Protein AF-A0A1H2QNK8-F1 (afdb_monomer)

Mean predicted aligned error: 10.1 Å

Foldseek 3Di:
DVQCQVCCQVVVDLVSLPVAADPPQVVVSVVSVVNSLVCVQFVPKHKAWDDWDDPPFKIKTKIKIWGARQDFGPDPPTDDRQRFIAIWIKIKMFGDDPNHTNDMDIDIPVVRVVVSSVDLLSHAAAADPQQFAFQCQQVRQPAFKKKKWFKAFQDQLLVLVLLQVVLVAAHTNVNSLVLVVVQVVVCVVVVHGDPDKDKHKFKWFQLVLLCSLPVQSVLQQFVDSPVKPCVVDLDHQCQFPADHVVRHGGMIMMMGINDDVVSVVVVVVVVVSSRSRIDTPDMFMFGQDPLCAFLLLARPPLAAAAETAAHPDPPRDTSADQQQPVDSQARAALRGYFYCLFFFAPTFHADQVDRSHGHDGDDRGDPQSGSKWKKWWFFWWFPNVVLLVLLQVQLCVCLVVPVLSVVRHSQLVVCLLQQHGSLLAGLLQVQRDDDNLQRPDSRRSNNAAAAAWGDDGDPPRPDPPDGDTRHHHLLCQRRQCQHNVCLLQVQCLAAPPGGNSLSSSQGKGWNKGKGWDQDPVGIIIGIGTMIGGRHCVSYVVCSLPVGQQDCQGHHHRQGHRLARNFGVPGTQWHWHDRNVSPDTDIDRSVGHRIDGSYIIMTMGGTSVSSNVSSVD

Organism: NCBI:txid418495

Nearest PDB structures (foldseek):
  3vxj-assembly1_A  TM=8.214E-01  e=3.389E-31  Bjerkandera adusta
  3mm3-assembly1_A  TM=8.227E-01  e=2.526E-30  Bjerkandera adusta
  2hag-assembly1_A  TM=7.581E-01  e=6.358E-14  Shewanella oneidensis
  7qzf-assembly1_C  TM=6.341E-01  e=1.774E-12  Streptomyces lividans
  3f8h-assembly1_B  TM=6.283E-01  e=1.182E-03  Ruegeria sp. TM1040

Solvent-accessible surface area (backbone atoms only — not comparable to full-atom values): 31710 Å² total; per-residue (Å²): 108,71,62,53,49,52,42,27,60,65,57,67,31,74,69,51,43,71,74,41,35,38,92,84,24,59,66,45,52,51,53,56,47,53,52,48,48,57,45,51,16,15,79,74,40,44,77,46,77,75,46,78,48,74,73,91,42,43,37,40,36,39,29,34,41,34,29,35,28,70,31,53,36,84,63,96,85,40,62,71,54,71,69,38,52,30,34,26,52,30,41,37,38,35,33,46,54,96,85,17,35,59,42,61,51,74,48,66,42,59,65,39,42,53,43,7,68,72,37,59,89,47,39,66,59,53,66,40,67,34,72,34,21,43,12,60,61,80,66,36,73,89,51,41,22,38,35,40,37,30,26,37,78,70,30,67,71,48,35,21,59,44,40,42,57,42,41,80,61,44,33,22,22,43,59,45,41,52,50,50,52,52,49,53,52,46,21,69,75,69,76,44,84,60,98,76,80,62,74,44,33,42,61,29,30,18,52,72,39,39,43,75,51,34,76,64,53,78,52,47,72,44,70,60,47,69,64,29,45,48,76,72,50,89,56,88,33,78,81,28,84,39,23,15,86,96,51,56,49,28,31,41,38,42,38,33,5,66,42,66,70,59,37,52,51,52,53,53,50,51,65,69,62,41,78,66,5,44,46,79,79,47,70,52,59,27,40,62,40,87,82,51,27,42,78,86,51,34,36,54,87,80,86,54,72,22,44,50,27,20,40,67,54,87,76,65,49,51,72,39,61,66,63,22,93,88,42,80,71,18,15,36,32,60,23,50,43,40,40,43,21,40,43,26,33,69,31,39,14,57,19,42,92,44,62,79,42,79,25,67,57,64,82,48,49,55,78,60,51,40,44,9,27,35,35,43,38,39,33,30,40,43,44,45,64,64,46,51,55,44,31,48,52,52,20,52,55,44,20,72,76,32,76,84,38,52,82,46,39,35,67,54,48,50,13,38,40,40,31,28,25,50,57,26,21,30,16,63,72,41,64,88,53,85,46,54,73,44,21,70,30,76,58,55,33,47,38,51,46,36,52,47,54,42,76,74,79,61,89,84,54,97,59,81,86,87,72,78,56,18,53,52,36,75,86,13,68,48,36,19,67,17,4,35,52,43,36,73,50,43,66,61,55,54,36,91,96,50,52,56,25,51,58,61,61,40,51,55,45,74,67,50,40,25,30,73,45,86,47,99,92,42,80,46,37,22,37,43,39,30,35,30,20,58,44,57,58,61,15,62,50,33,39,46,54,61,31,20,41,27,34,49,52,80,46,84,71,36,18,20,17,66,55,75,14,44,49,88,96,54,67,48,36,28,36,42,50,38,84,87,72,82,52,61,49,79,42,74,57,89,58,59,42,48,42,83,41,26,34,38,32,27,39,28,52,8,36,68,27,29,30,45,46,35,74,94

pLDDT: mean 89.98, std 9.7, range [47.12, 98.88]

Radius of gyration: 26.63 Å; Cα contacts (8 Å, |Δi|>4): 1375; chains: 1; bounding box: 53×82×67 Å

InterPro domains:
  IPR006314 Dyp-type peroxidase [PS51404] (132-613)
  IPR006314 Dyp-type peroxidase [PTHR30521] (132-611)
  IPR006314 Dyp-type peroxidase [TIGR01413] (195-610)
  IPR009959 Polyketide cyclase SnoaL-like [PF07366] (37-113)
  IPR011008 Dimeric alpha-beta barrel [SSF54909] (128-615)
  IPR032710 NTF2-like domain superfamily [SSF54427] (5-111)
  IPR048328 Dyp-type peroxidase, C-terminal domain [PF20628] (503-547)

Sequence (616 aa):
MRSLIRRVYRGRDRAALELLVADDAAEVRAECLRILDLLARFPDARLALEDLIDDGGWIVARMTVHGTHLAAGPGPDAAEPTGRRIAAPLFGMFRVDDGRIVQSWQRLDEQMVAAGLADPANAVEPALELDEIQGNVLPGFRKDHFALAYLEIRDLARARSWVARQADVVATAAEVLDFMRLFGAATRRRGHRPGLTATWRNLAFSYDALRRFAPDADQIDAPAFRAGMHSQSATPAADWVVGSPGSVPDVIVLLAADDEPGLAAECAALQAELGGGFDVRGIQRGAALPGEREHFGFRDGVSQPGIRGHRAAPPFDPITPRRDPRDVQRGHPGQRLVWPGEFVLGYPAQDAADPALPGPVADIGPQWTRNGTFLVYARYRQDTEGFADFLDRAAASIAEREPELADLTPDRLGALLVGRWRSGAPVMRAPDA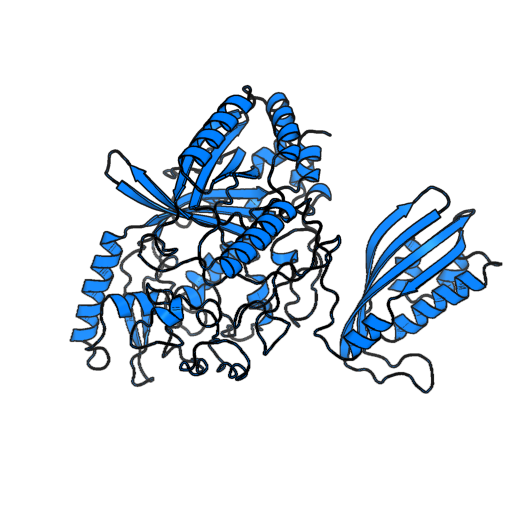DVPELGENGRLNNDFAYQQATAPLPASAACPVGHPPAPADPAGLRCPLGSHIRKAYLRDDTPSGVVVGDVQLHRMLRRGIPYTDETPAGVERGLLFLSYQVSIERQFEFVLQQWLRNPSLRVPGEGVDPLLGVVPGGPTTVRIPVRDGGRAVEVDLERSWAELTGGGYFFVPSVSALHYLAGR

Secondary structure (DSSP, 8-state):
-HHIIIIIIITT-STTHHHHB-TT-HHHHHHHHHHHHHHHT-TT-EEEEEEEEE-SSEEEEEEEEEEE--SPPSSTTPPP----EEEEEEEEEEEEETTEEEEEEEEE-HHHHHHHHH-GGG--PPEE-TTTSBTTTTT----SEEEEEEEEES-HHHHHHHHHHHTTTSPBHHHHHHHHHHHHHHHHHHSS--S---EEEEEEE-HHHHHHH-GGGGG---HHHHH-GGGG-SS--TT-SB--TT---SEEEEEEESSHHHHHHHHHHHHHHTTTSEEEEEEEEEEPBTTTB-TTS-B-S---PEEP-EESSSS--BSS----TT-TTBSSTT-BEE-GGGTSTTSEEE-SS-TTSEEEEP--S-GGGTT-EEEEEEEEEE-HHHHHHHHHHHHHHHHHH-GGGTT--HHHHHHHHHSB-TTS-BTTT-SSS--HHHHH-TTTTT---SSSPPPPPPTTS---TT-PPPPP-TT-SSS-TT-HHHHH--TT-PPTT--HHHHHTT--EE--EEEEEEETTEEEEEEEEEEEES-TIIIIIHIIIIIIS-TTSSSTT-B--TTTT--TTS--EEEEE-TTSS-EEEEE--S-SEEEEEEEEEEE--HHHHHHHTT-

Structure (mmCIF, N/CA/C/O backbone):
data_AF-A0A1H2QNK8-F1
#
_entry.id   AF-A0A1H2QNK8-F1
#
loop_
_atom_site.group_PDB
_atom_site.id
_atom_site.type_symbol
_atom_site.label_atom_id
_atom_site.label_alt_id
_atom_site.label_comp_id
_atom_site.label_asym_id
_atom_site.label_entity_id
_atom_site.label_seq_id
_atom_site.pdbx_PDB_ins_code
_atom_site.Cartn_x
_atom_site.Cartn_y
_atom_site.Cartn_z
_atom_site.occupancy
_atom_site.B_iso_or_equiv
_atom_site.auth_seq_id
_atom_site.auth_comp_id
_atom_site.auth_asym_id
_atom_site.auth_atom_id
_atom_site.pdbx_PDB_model_num
ATOM 1 N N . MET A 1 1 ? -14.437 -27.912 26.423 1.00 80.50 1 MET A N 1
ATOM 2 C CA . MET A 1 1 ? -13.882 -27.857 25.044 1.00 80.50 1 MET A CA 1
ATOM 3 C C . MET A 1 1 ? -12.357 -27.879 24.947 1.00 80.50 1 MET A C 1
ATOM 5 O O . MET A 1 1 ? -11.812 -28.792 24.343 1.00 80.50 1 MET A O 1
ATOM 9 N N . ARG A 1 2 ? -11.634 -26.909 25.532 1.00 79.19 2 ARG A N 1
ATOM 10 C CA . ARG A 1 2 ? -10.165 -26.795 25.373 1.00 79.19 2 ARG A CA 1
ATOM 11 C C . ARG A 1 2 ? -9.398 -28.077 25.735 1.00 79.19 2 ARG A C 1
ATOM 13 O O . ARG A 1 2 ? -8.445 -28.424 25.045 1.00 79.19 2 ARG A O 1
ATOM 20 N N . SER A 1 3 ? -9.838 -28.815 26.758 1.00 84.00 3 SER A N 1
ATOM 21 C CA . SER A 1 3 ? -9.258 -30.118 27.126 1.00 84.00 3 SER A CA 1
ATOM 22 C C . SER A 1 3 ? -9.493 -31.209 26.080 1.00 84.00 3 SER A C 1
ATOM 24 O O . SER A 1 3 ? -8.564 -31.959 25.801 1.00 84.00 3 SER A O 1
ATOM 26 N N . LEU A 1 4 ? -10.680 -31.263 25.462 1.00 84.00 4 LEU A N 1
ATOM 27 C CA . LEU A 1 4 ? -10.988 -32.192 24.368 1.00 84.00 4 LEU A CA 1
ATOM 28 C C . LEU A 1 4 ? -10.067 -31.918 23.172 1.00 84.00 4 LEU A C 1
ATOM 30 O O . LEU A 1 4 ? -9.395 -32.821 22.683 1.00 84.00 4 LEU A O 1
ATOM 34 N N . ILE A 1 5 ? -9.931 -30.648 22.782 1.00 81.19 5 ILE A N 1
ATOM 35 C CA . ILE A 1 5 ? -9.028 -30.250 21.695 1.00 81.19 5 ILE A CA 1
ATOM 36 C C . ILE A 1 5 ? -7.575 -30.578 22.044 1.00 81.19 5 ILE A C 1
ATOM 38 O O . ILE A 1 5 ? -6.865 -31.142 21.222 1.00 81.19 5 ILE A O 1
ATOM 42 N N . ARG A 1 6 ? -7.101 -30.225 23.245 1.00 81.75 6 ARG A N 1
ATOM 43 C CA . ARG A 1 6 ? -5.684 -30.366 23.610 1.00 81.75 6 ARG A CA 1
ATOM 44 C C . ARG A 1 6 ? -5.273 -31.817 23.849 1.00 81.75 6 ARG A C 1
ATOM 46 O O . ARG A 1 6 ? -4.223 -32.219 23.361 1.00 81.75 6 ARG A O 1
ATOM 53 N N . ARG A 1 7 ? -6.046 -32.561 24.642 1.00 83.62 7 ARG A N 1
ATOM 54 C CA . ARG A 1 7 ? -5.681 -33.911 25.097 1.00 83.62 7 ARG A CA 1
ATOM 55 C C . ARG A 1 7 ? -6.095 -34.961 24.080 1.00 83.62 7 ARG A C 1
ATOM 57 O O . ARG A 1 7 ? -5.249 -35.713 23.623 1.00 83.62 7 ARG A O 1
ATOM 64 N N . VAL A 1 8 ? -7.362 -34.948 23.672 1.00 86.25 8 VAL A N 1
ATOM 65 C CA . VAL A 1 8 ? -7.894 -35.967 22.764 1.00 86.25 8 VAL A CA 1
ATOM 66 C C . VAL A 1 8 ? -7.455 -35.668 21.343 1.00 86.25 8 VAL A C 1
ATOM 68 O O . VAL A 1 8 ? -6.641 -36.401 20.798 1.00 86.25 8 VAL A O 1
ATOM 71 N N . TYR A 1 9 ? -7.926 -34.570 20.746 1.00 85.25 9 TYR A N 1
ATOM 72 C CA . TYR A 1 9 ? -7.672 -34.334 19.327 1.00 85.25 9 TYR A CA 1
ATOM 73 C C . TYR A 1 9 ? -6.202 -34.040 19.061 1.00 85.25 9 TYR A C 1
ATOM 75 O O . TYR A 1 9 ? -5.559 -34.839 18.401 1.00 85.25 9 TYR A O 1
ATOM 83 N N . ARG A 1 10 ? -5.611 -32.977 19.610 1.00 78.75 10 ARG A N 1
ATOM 84 C CA . ARG A 1 10 ? -4.195 -32.629 19.388 1.00 78.75 10 ARG A CA 1
ATOM 85 C C . ARG A 1 10 ? -3.233 -33.681 19.948 1.00 78.75 10 ARG A C 1
ATOM 87 O O . ARG A 1 10 ? -2.265 -33.999 19.273 1.00 78.75 10 ARG A O 1
ATOM 94 N N . GLY A 1 11 ? -3.493 -34.211 21.143 1.00 80.12 11 GLY A N 1
ATOM 95 C CA . GLY A 1 11 ? -2.653 -35.245 21.756 1.00 80.12 11 GLY A CA 1
ATOM 96 C C . GLY A 1 11 ? -2.813 -36.638 21.142 1.00 80.12 11 GLY A C 1
ATOM 97 O O . GLY A 1 11 ? -2.010 -37.512 21.444 1.00 80.12 11 GLY A O 1
ATOM 98 N N . ARG A 1 12 ? -3.828 -36.841 20.286 1.00 86.19 12 ARG A N 1
ATOM 99 C CA . ARG A 1 12 ? -4.229 -38.143 19.720 1.00 86.19 12 ARG A CA 1
ATOM 100 C C . ARG A 1 12 ? -4.446 -39.217 20.801 1.00 86.19 12 ARG A C 1
ATOM 102 O O . ARG A 1 12 ? -4.319 -40.411 20.539 1.00 86.19 12 ARG A O 1
ATOM 109 N N . ASP A 1 13 ? -4.800 -38.789 22.013 1.00 88.44 13 ASP A N 1
ATOM 110 C CA . ASP A 1 13 ? -4.948 -39.650 23.181 1.00 88.44 13 ASP A CA 1
ATOM 111 C C . ASP A 1 13 ? -6.391 -40.156 23.288 1.00 88.44 13 ASP A C 1
ATOM 113 O O . ASP A 1 13 ? -7.296 -39.448 23.741 1.00 88.44 13 ASP A O 1
ATOM 117 N N . ARG A 1 14 ? -6.607 -41.405 22.860 1.00 91.25 14 ARG A N 1
ATOM 118 C CA . ARG A 1 14 ? -7.907 -42.080 22.985 1.00 91.25 14 ARG A CA 1
ATOM 119 C C . ARG A 1 14 ? -8.303 -42.305 24.444 1.00 91.25 14 ARG A C 1
ATOM 121 O O . ARG A 1 14 ? -9.493 -42.272 24.738 1.00 91.25 14 ARG A O 1
ATOM 128 N N . ALA A 1 15 ? -7.343 -42.507 25.349 1.00 89.69 15 ALA A N 1
ATOM 129 C CA . ALA A 1 15 ? -7.622 -42.761 26.762 1.00 89.69 15 ALA A CA 1
ATOM 130 C C . ALA A 1 15 ? -8.113 -41.493 27.475 1.00 89.69 15 ALA A C 1
ATOM 132 O O . ALA A 1 15 ? -8.945 -41.569 28.378 1.00 89.69 15 ALA A O 1
ATOM 133 N N . ALA A 1 16 ? -7.703 -40.308 27.011 1.00 89.44 16 ALA A N 1
ATOM 134 C CA . ALA A 1 16 ? -8.225 -39.043 27.524 1.00 89.44 16 ALA A CA 1
ATOM 135 C C . ALA A 1 16 ? -9.746 -38.871 27.321 1.00 89.44 16 ALA A C 1
ATOM 137 O O . ALA A 1 16 ? -10.344 -38.036 28.003 1.00 89.44 16 ALA A O 1
ATOM 138 N N . LEU A 1 17 ? -10.389 -39.653 26.440 1.00 90.19 17 LEU A N 1
ATOM 139 C CA . LEU A 1 17 ? -11.851 -39.670 26.325 1.00 90.19 17 LEU A CA 1
ATOM 140 C C . LEU A 1 17 ? -12.533 -40.223 27.576 1.00 90.19 17 LEU A C 1
ATOM 142 O O . LEU A 1 17 ? -13.611 -39.744 27.906 1.00 90.19 17 LEU A O 1
ATOM 146 N N . GLU A 1 18 ? -11.910 -41.148 28.312 1.00 87.50 18 GLU A N 1
ATOM 147 C CA . GLU A 1 18 ? -12.490 -41.688 29.554 1.00 87.50 18 GLU A CA 1
ATOM 148 C C . GLU A 1 18 ? -12.623 -40.628 30.650 1.00 87.50 18 GLU A C 1
ATOM 150 O O . GLU A 1 18 ? -13.476 -40.723 31.524 1.00 87.50 18 GLU A O 1
ATOM 155 N N . LEU A 1 19 ? -11.802 -39.579 30.582 1.00 89.56 19 LEU A N 1
ATOM 156 C CA . LEU A 1 19 ? -11.840 -38.467 31.529 1.00 89.56 19 LEU A CA 1
ATOM 157 C C . LEU A 1 19 ? -12.835 -37.374 31.128 1.00 89.56 19 LEU A C 1
ATOM 159 O O . LEU A 1 19 ? -13.186 -36.540 31.959 1.00 89.56 19 LEU A O 1
ATOM 163 N N . LEU A 1 20 ? -13.221 -37.318 29.851 1.00 90.69 20 LEU A N 1
ATOM 164 C CA . LEU A 1 20 ? -13.947 -36.186 29.269 1.00 90.69 20 LEU A CA 1
ATOM 165 C C . LEU A 1 20 ? -15.349 -36.547 28.780 1.00 90.69 20 LEU A C 1
ATOM 167 O O . LEU A 1 20 ? -16.154 -35.642 28.585 1.00 90.69 20 LEU A O 1
ATOM 171 N N . VAL A 1 21 ? -15.643 -37.826 28.569 1.00 93.00 21 VAL A N 1
ATOM 172 C CA . VAL A 1 21 ? -16.934 -38.333 28.093 1.00 93.00 21 VAL A CA 1
ATOM 173 C C . VAL A 1 21 ? -17.542 -39.204 29.183 1.00 93.00 21 VAL A C 1
ATOM 175 O O . VAL A 1 21 ? -16.834 -40.007 29.788 1.00 93.00 21 VAL A O 1
ATOM 178 N N . ALA A 1 22 ? -18.838 -39.041 29.443 1.00 93.38 22 ALA A N 1
ATOM 179 C CA . ALA A 1 22 ? -19.543 -39.856 30.424 1.00 93.38 22 ALA A CA 1
ATOM 180 C C . ALA A 1 22 ? -19.501 -41.353 30.064 1.00 93.38 22 ALA A C 1
ATOM 182 O O . ALA A 1 22 ? -19.391 -41.738 28.894 1.00 93.38 22 ALA A O 1
ATOM 183 N N . ASP A 1 23 ? -19.559 -42.204 31.086 1.00 90.31 23 ASP A N 1
ATOM 184 C CA . ASP A 1 23 ? -19.353 -43.648 30.937 1.00 90.31 23 ASP A CA 1
ATOM 185 C C . ASP A 1 23 ? -20.479 -44.309 30.123 1.00 90.31 23 ASP A C 1
ATOM 187 O O . ASP A 1 23 ? -20.231 -45.232 29.348 1.00 90.31 23 ASP A O 1
ATOM 191 N N . ASP A 1 24 ? -21.698 -43.777 30.221 1.00 90.94 24 ASP A N 1
ATOM 192 C CA . ASP A 1 24 ? -22.892 -44.202 29.486 1.00 90.94 24 ASP A CA 1
ATOM 193 C C . ASP A 1 24 ? -23.065 -43.513 28.116 1.00 90.94 24 ASP A C 1
ATOM 195 O O . ASP A 1 24 ? -23.888 -43.940 27.303 1.00 90.94 24 ASP A O 1
ATOM 199 N N . ALA A 1 25 ? -22.253 -42.501 27.795 1.00 91.62 25 ALA A N 1
ATOM 200 C CA . ALA A 1 25 ? -22.323 -41.741 26.545 1.00 91.62 25 ALA A CA 1
ATOM 201 C C . ALA A 1 25 ? -21.551 -42.421 25.392 1.00 91.62 25 ALA A C 1
ATOM 203 O O . ALA A 1 25 ? -20.636 -41.852 24.786 1.00 91.62 25 ALA A O 1
ATOM 204 N N . ALA A 1 26 ? -21.920 -43.665 25.070 1.00 90.12 26 ALA A N 1
ATOM 205 C CA . ALA A 1 26 ? -21.258 -44.469 24.038 1.00 90.12 26 ALA A CA 1
ATOM 206 C C . ALA A 1 26 ? -21.259 -43.799 22.649 1.00 90.12 26 ALA A C 1
ATOM 208 O O . ALA A 1 26 ? -20.263 -43.867 21.926 1.00 90.12 26 ALA A O 1
ATOM 209 N N . GLU A 1 27 ? -22.344 -43.105 22.293 1.00 89.31 27 GLU A N 1
ATOM 210 C CA . GLU A 1 27 ? -22.461 -42.389 21.017 1.00 89.31 27 GLU A CA 1
ATOM 211 C C . GLU A 1 27 ? -21.446 -41.245 20.910 1.00 89.31 27 GLU A C 1
ATOM 213 O O . GLU A 1 27 ? -20.719 -41.171 19.920 1.00 89.31 27 GLU A O 1
ATOM 218 N N . VAL A 1 28 ? -21.304 -40.427 21.962 1.00 91.44 28 VAL A N 1
ATOM 219 C CA . VAL A 1 28 ? -20.308 -39.338 22.042 1.00 91.44 28 VAL A CA 1
ATOM 220 C C . VAL A 1 28 ? -18.894 -39.870 21.844 1.00 91.44 28 VAL A C 1
ATOM 222 O O . VAL A 1 28 ? -18.079 -39.287 21.121 1.00 91.44 28 VAL A O 1
ATOM 225 N N . ARG A 1 29 ? -18.595 -41.002 22.487 1.00 92.75 29 ARG A N 1
ATOM 226 C CA . ARG A 1 29 ? -17.293 -41.659 22.386 1.00 92.75 29 ARG A CA 1
ATOM 227 C C . ARG A 1 29 ? -17.023 -42.109 20.954 1.00 92.75 29 ARG A C 1
ATOM 229 O O . ARG A 1 29 ? -15.934 -41.857 20.439 1.00 92.75 29 ARG A O 1
ATOM 236 N N . ALA A 1 30 ? -18.015 -42.711 20.299 1.00 89.12 30 ALA A N 1
ATOM 237 C CA . ALA A 1 30 ? -17.914 -43.101 18.900 1.00 89.12 30 ALA A CA 1
ATOM 238 C C . ALA A 1 30 ? -17.677 -41.887 17.986 1.00 89.12 30 ALA A C 1
ATOM 240 O O . ALA A 1 30 ? -16.824 -41.960 17.104 1.00 89.12 30 ALA A O 1
ATOM 241 N N . GLU A 1 31 ? -18.351 -40.753 18.210 1.00 89.25 31 GLU A N 1
ATOM 242 C CA . GLU A 1 31 ? -18.122 -39.540 17.411 1.00 89.25 31 GLU A CA 1
ATOM 243 C C . GLU A 1 31 ? -16.693 -39.011 17.542 1.00 89.25 31 GLU A C 1
ATOM 245 O O . GLU A 1 31 ? -16.038 -38.728 16.537 1.00 89.25 31 GLU A O 1
ATOM 250 N N . CYS A 1 32 ? -16.186 -38.914 18.773 1.00 89.62 32 CYS A N 1
ATOM 251 C CA . CYS A 1 32 ? -14.824 -38.450 19.020 1.00 89.62 32 CYS A CA 1
ATOM 252 C C . CYS A 1 32 ? -13.781 -39.380 18.384 1.00 89.62 32 CYS A C 1
ATOM 254 O O . CYS A 1 32 ? -12.780 -38.911 17.838 1.00 89.62 32 CYS A O 1
ATOM 256 N N . LEU A 1 33 ? -14.017 -40.696 18.429 1.00 90.31 33 LEU A N 1
ATOM 257 C CA . LEU A 1 33 ? -13.149 -41.682 17.789 1.00 90.31 33 LEU A CA 1
ATOM 258 C C . LEU A 1 33 ? -13.170 -41.557 16.261 1.00 90.31 33 LEU A C 1
ATOM 260 O O . LEU A 1 33 ? -12.099 -41.588 15.665 1.00 90.31 33 LEU A O 1
ATOM 264 N N . ARG A 1 34 ? -14.330 -41.305 15.635 1.00 87.25 34 ARG A N 1
ATOM 265 C CA . ARG A 1 34 ? -14.407 -41.041 14.183 1.00 87.25 34 ARG A CA 1
ATOM 266 C C . ARG A 1 34 ? -13.544 -39.847 13.771 1.00 87.25 34 ARG A C 1
ATOM 268 O O . ARG A 1 34 ? -12.812 -39.922 12.786 1.00 87.25 34 ARG A O 1
ATOM 275 N N . ILE A 1 35 ? -13.588 -38.755 14.539 1.00 87.81 35 ILE A N 1
ATOM 276 C CA . ILE A 1 35 ? -12.735 -37.584 14.287 1.00 87.81 35 ILE A CA 1
ATOM 277 C C . ILE A 1 35 ? -11.254 -37.944 14.457 1.00 87.81 35 ILE A C 1
ATOM 279 O O . ILE A 1 35 ? -10.441 -37.577 13.612 1.00 87.81 35 ILE A O 1
ATOM 283 N N . LEU A 1 36 ? -10.888 -38.698 15.497 1.00 88.88 36 LEU A N 1
ATOM 284 C CA . LEU A 1 36 ? -9.511 -39.160 15.702 1.00 88.88 36 LEU A CA 1
ATOM 285 C C . LEU A 1 36 ? -9.000 -40.065 14.576 1.00 88.88 36 LEU A C 1
ATOM 287 O O . LEU A 1 36 ? -7.864 -39.896 14.138 1.00 88.88 36 LEU A O 1
ATOM 291 N N . ASP A 1 37 ? -9.827 -40.994 14.101 1.00 86.94 37 ASP A N 1
ATOM 292 C CA . ASP A 1 37 ? -9.518 -41.880 12.976 1.00 86.94 37 ASP A CA 1
ATOM 293 C C . ASP A 1 37 ? -9.278 -41.083 11.695 1.00 86.94 37 ASP A C 1
ATOM 295 O O . ASP A 1 37 ? -8.345 -41.359 10.939 1.00 86.94 37 ASP A O 1
ATOM 299 N N . LEU A 1 38 ? -10.072 -40.038 11.460 1.00 82.25 38 LEU A N 1
ATOM 300 C CA . LEU A 1 38 ? -9.820 -39.140 10.346 1.00 82.25 38 LEU A CA 1
ATOM 301 C C . LEU A 1 38 ? -8.533 -38.330 10.549 1.00 82.25 38 LEU A C 1
ATOM 303 O O . LEU A 1 38 ? -7.736 -38.250 9.619 1.00 82.25 38 LEU A O 1
ATOM 307 N N . LEU A 1 39 ? -8.280 -37.788 11.741 1.00 86.69 39 LEU A N 1
ATOM 308 C CA . LEU A 1 39 ? -7.051 -37.045 12.038 1.00 86.69 39 LEU A CA 1
ATOM 309 C C . LEU A 1 39 ? -5.791 -37.920 11.967 1.00 86.69 39 LEU A C 1
ATOM 311 O O . LEU A 1 39 ? -4.698 -37.378 11.830 1.00 86.69 39 LEU A O 1
ATOM 315 N N . ALA A 1 40 ? -5.910 -39.248 12.036 1.00 87.38 40 ALA A N 1
ATOM 316 C CA . ALA A 1 40 ? -4.784 -40.164 11.857 1.00 87.38 40 ALA A CA 1
ATOM 317 C C . ALA A 1 40 ? -4.194 -40.105 10.437 1.00 87.38 40 ALA A C 1
ATOM 319 O O . ALA A 1 40 ? -2.989 -40.284 10.281 1.00 87.38 40 ALA A O 1
ATOM 320 N N . ARG A 1 41 ? -5.008 -39.758 9.425 1.00 88.31 41 ARG A N 1
ATOM 321 C CA . ARG A 1 41 ? -4.548 -39.481 8.046 1.00 88.31 41 ARG A CA 1
ATOM 322 C C . ARG A 1 41 ? -3.632 -38.265 7.949 1.00 88.31 41 ARG A C 1
ATOM 324 O O . ARG A 1 41 ? -2.869 -38.120 6.994 1.00 88.31 41 ARG A O 1
ATOM 331 N N . PHE A 1 42 ? -3.720 -37.392 8.948 1.00 88.56 42 PHE A N 1
ATOM 332 C CA . PHE A 1 42 ? -3.029 -36.118 9.023 1.00 88.56 42 PHE A CA 1
ATOM 333 C C . PHE A 1 42 ? -2.207 -36.057 10.323 1.00 88.56 42 PHE A C 1
ATOM 335 O O . PHE A 1 42 ? -2.635 -35.449 11.313 1.00 88.56 42 PHE A O 1
ATOM 342 N N . PRO A 1 43 ? -1.032 -36.714 10.375 1.00 85.31 43 PRO A N 1
ATOM 343 C CA . PRO A 1 43 ? -0.186 -36.764 11.570 1.00 85.31 43 PRO A CA 1
ATOM 344 C C . PRO A 1 43 ? 0.178 -35.383 12.130 1.00 85.31 43 PRO A C 1
ATOM 346 O O . PRO A 1 43 ? 0.327 -35.219 13.338 1.00 85.31 43 PRO A O 1
ATOM 349 N N . ASP A 1 44 ? 0.272 -34.377 11.264 1.00 77.19 44 ASP A N 1
ATOM 350 C CA . ASP A 1 44 ? 0.545 -32.980 11.597 1.00 77.19 44 ASP A CA 1
ATOM 351 C C . ASP A 1 44 ? -0.723 -32.152 11.875 1.00 77.19 44 ASP A C 1
ATOM 353 O O . ASP A 1 44 ? -0.614 -30.949 12.127 1.00 77.19 44 ASP A O 1
ATOM 357 N N . ALA A 1 45 ? -1.922 -32.754 11.844 1.00 82.94 45 ALA A N 1
ATOM 358 C CA . ALA A 1 45 ? -3.145 -31.968 11.857 1.00 82.94 45 ALA A CA 1
ATOM 359 C C . ALA A 1 45 ? -3.358 -31.169 13.142 1.00 82.94 45 ALA A C 1
ATOM 361 O O . ALA A 1 45 ? -3.290 -31.696 14.263 1.00 82.94 45 ALA A O 1
ATOM 362 N N . ARG A 1 46 ? -3.718 -29.900 12.943 1.00 80.44 46 ARG A N 1
ATOM 363 C CA . ARG A 1 46 ? -4.013 -28.893 13.958 1.00 80.44 46 ARG A CA 1
ATOM 364 C C . ARG A 1 46 ? -5.470 -28.467 13.833 1.00 80.44 46 ARG A C 1
ATOM 366 O O . ARG A 1 46 ? -5.937 -28.169 12.742 1.00 80.44 46 ARG A O 1
ATOM 373 N N . LEU A 1 47 ? -6.165 -28.401 14.964 1.00 79.75 47 LEU A N 1
ATOM 374 C CA . LEU A 1 47 ? -7.498 -27.812 15.041 1.00 79.75 47 LEU A CA 1
ATOM 375 C C . LEU A 1 47 ? -7.352 -26.357 15.486 1.00 79.75 47 LEU A C 1
ATOM 377 O O . LEU A 1 47 ? -6.864 -26.104 16.594 1.00 79.75 47 LEU A O 1
ATOM 381 N N . ALA A 1 48 ? -7.739 -25.429 14.617 1.00 74.62 48 ALA A N 1
ATOM 382 C CA . ALA A 1 48 ? -7.942 -24.027 14.953 1.00 74.62 48 ALA A CA 1
ATOM 383 C C . ALA A 1 48 ? -9.366 -23.867 15.496 1.00 74.62 48 ALA A C 1
ATOM 385 O O . ALA A 1 48 ? -10.312 -24.349 14.883 1.00 74.62 48 ALA A O 1
ATOM 386 N N . LEU A 1 49 ? -9.516 -23.266 16.676 1.00 79.31 49 LEU A N 1
ATOM 387 C CA . LEU A 1 49 ? -10.826 -22.934 17.234 1.00 79.31 49 LEU A CA 1
ATOM 388 C C . LEU A 1 49 ? -11.207 -21.550 16.711 1.00 79.31 49 LEU A C 1
ATOM 390 O O . LEU A 1 49 ? -10.518 -20.589 17.038 1.00 79.31 49 LEU A O 1
ATOM 394 N N . GLU A 1 50 ? -12.260 -21.485 15.903 1.00 73.00 50 GLU A N 1
ATOM 395 C CA . GLU A 1 50 ? -12.741 -20.251 15.275 1.00 73.00 50 GLU A CA 1
ATOM 396 C C . GLU A 1 50 ? -13.717 -19.534 16.211 1.00 73.00 50 GLU A C 1
ATOM 398 O O . GLU A 1 50 ? -13.473 -18.400 16.601 1.00 73.00 50 GLU A O 1
ATOM 403 N N . ASP A 1 51 ? -14.765 -20.243 16.652 1.00 73.88 51 ASP A N 1
ATOM 404 C CA . ASP A 1 51 ? -15.771 -19.733 17.588 1.00 73.88 51 ASP A CA 1
ATOM 405 C C . ASP A 1 51 ? -16.017 -20.729 18.719 1.00 73.88 51 ASP A C 1
ATOM 407 O O . ASP A 1 51 ? -15.948 -21.949 18.527 1.00 73.88 51 ASP A O 1
ATOM 411 N N . LEU A 1 52 ? -16.370 -20.203 19.893 1.00 85.50 52 LEU A N 1
ATOM 412 C CA . LEU A 1 52 ? -16.793 -20.984 21.049 1.00 85.50 52 LEU A CA 1
ATOM 413 C C . LEU A 1 52 ? -17.922 -20.261 21.786 1.00 85.50 52 LEU A C 1
ATOM 415 O O . LEU A 1 52 ? -17.719 -19.159 22.287 1.00 85.50 52 LEU A O 1
ATOM 419 N N . ILE A 1 53 ? -19.075 -20.911 21.897 1.00 86.50 53 ILE A N 1
ATOM 420 C CA . ILE A 1 53 ? -20.215 -20.450 22.692 1.00 86.50 53 ILE A CA 1
ATOM 421 C C . ILE A 1 53 ? -20.385 -21.416 23.860 1.00 86.50 53 ILE A C 1
ATOM 423 O O . ILE A 1 53 ? -20.365 -22.630 23.657 1.00 86.50 53 ILE A O 1
ATOM 427 N N . ASP A 1 54 ? -20.540 -20.875 25.063 1.00 89.44 54 ASP A N 1
ATOM 428 C CA . ASP A 1 54 ? -20.807 -21.620 26.292 1.00 89.44 54 ASP A CA 1
ATOM 429 C C . ASP A 1 54 ? -22.036 -21.008 26.974 1.00 89.44 54 ASP A C 1
ATOM 431 O O . ASP A 1 54 ? -22.029 -19.824 27.307 1.00 89.44 54 ASP A O 1
ATOM 435 N N . ASP A 1 55 ? -23.087 -21.809 27.134 1.00 86.31 55 ASP A N 1
ATOM 436 C CA . ASP A 1 55 ? -24.351 -21.422 27.777 1.00 86.31 55 ASP A CA 1
ATOM 437 C C . ASP A 1 55 ? -24.542 -22.144 29.128 1.00 86.31 55 ASP A C 1
ATOM 439 O O . ASP A 1 55 ? -25.652 -22.429 29.570 1.00 86.31 55 ASP A O 1
ATOM 443 N N . GLY A 1 56 ? -23.448 -22.562 29.774 1.00 77.94 56 GLY A N 1
ATOM 444 C CA . GLY A 1 56 ? -23.454 -23.188 31.102 1.00 77.94 56 GLY A CA 1
ATOM 445 C C . GLY A 1 56 ? -23.862 -24.667 31.135 1.00 77.94 56 GLY A C 1
ATOM 446 O O . GLY A 1 56 ? -23.545 -25.361 32.098 1.00 77.94 56 GLY A O 1
ATOM 447 N N . GLY A 1 57 ? -24.507 -25.178 30.084 1.00 85.94 57 GLY A N 1
ATOM 448 C CA . GLY A 1 57 ? -24.763 -26.615 29.877 1.00 85.94 57 GLY A CA 1
ATOM 449 C C . GLY A 1 57 ? -24.479 -27.102 28.453 1.00 85.94 57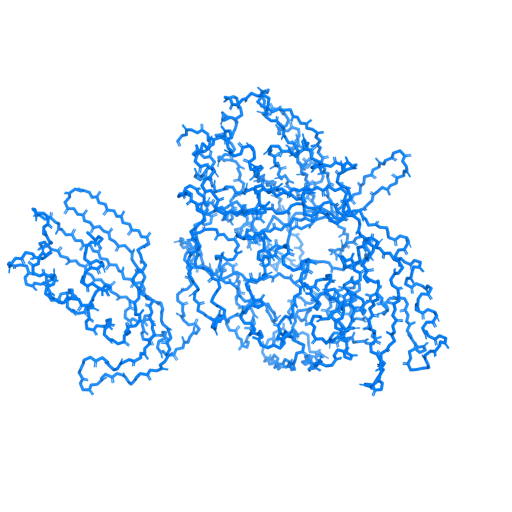 GLY A C 1
ATOM 450 O O . GLY A 1 57 ? -24.283 -28.298 28.221 1.00 85.94 57 GLY A O 1
ATOM 451 N N . TRP A 1 58 ? -24.412 -26.176 27.498 1.00 92.19 58 TRP A N 1
ATOM 452 C CA . TRP A 1 58 ? -24.097 -26.438 26.100 1.00 92.19 58 TRP A CA 1
ATOM 453 C C . TRP A 1 58 ? -22.832 -25.706 25.698 1.00 92.19 58 TRP A C 1
ATOM 455 O O . TRP A 1 58 ? -22.665 -24.527 25.994 1.00 92.19 58 TRP A O 1
ATOM 465 N N . ILE A 1 59 ? -21.975 -26.406 24.964 1.00 92.31 59 ILE A N 1
ATOM 466 C CA . ILE A 1 59 ? -20.809 -25.827 24.322 1.00 92.31 59 ILE A CA 1
ATOM 467 C C . ILE A 1 59 ? -20.928 -26.031 22.819 1.00 92.31 59 ILE A C 1
ATOM 469 O O . ILE A 1 59 ? -21.006 -27.166 22.351 1.00 92.31 59 ILE A O 1
ATOM 473 N N . VAL A 1 60 ? -20.881 -24.947 22.056 1.00 90.06 60 VAL A N 1
ATOM 474 C CA . VAL A 1 60 ? -20.819 -24.976 20.592 1.00 90.06 60 VAL A CA 1
ATOM 475 C C . VAL A 1 60 ? -19.446 -24.489 20.164 1.00 90.06 60 VAL A C 1
ATOM 477 O O . VAL A 1 60 ? -18.994 -23.438 20.603 1.00 90.06 60 VAL A O 1
ATOM 480 N N . ALA A 1 61 ? -18.768 -25.254 19.318 1.00 84.56 61 ALA A N 1
ATOM 481 C CA . ALA A 1 61 ? -17.453 -24.938 18.795 1.00 84.56 61 ALA A CA 1
ATOM 482 C C . ALA A 1 61 ? -17.467 -25.022 17.269 1.00 84.56 61 ALA A C 1
ATOM 484 O O . ALA A 1 61 ? -17.803 -26.062 16.695 1.00 84.56 61 ALA A O 1
ATOM 485 N N . ARG A 1 62 ? -17.044 -23.943 16.613 1.00 86.25 62 ARG A N 1
ATOM 486 C CA . ARG A 1 62 ? -16.675 -23.964 15.198 1.00 86.25 62 ARG A CA 1
ATOM 487 C C . ARG A 1 62 ? -15.159 -24.003 15.118 1.00 86.25 62 ARG A C 1
ATOM 489 O O . ARG A 1 62 ? -14.480 -23.202 15.752 1.00 86.25 62 ARG A O 1
ATOM 496 N N . MET A 1 63 ? -14.627 -24.965 14.384 1.00 85.56 63 MET A N 1
ATOM 497 C CA . MET A 1 63 ? -13.195 -25.208 14.270 1.00 85.56 63 MET A CA 1
ATOM 498 C C . MET A 1 63 ? -12.814 -25.420 12.807 1.00 85.56 63 MET A C 1
ATOM 500 O O . MET A 1 63 ? -13.660 -25.768 11.987 1.00 85.56 63 MET A O 1
ATOM 504 N N . THR A 1 64 ? -11.529 -25.297 12.504 1.00 81.00 64 THR A N 1
ATOM 505 C CA . THR A 1 64 ? -10.950 -25.678 11.215 1.00 81.00 64 THR A CA 1
ATOM 506 C C . THR A 1 64 ? -9.846 -26.703 11.450 1.00 81.00 64 THR A C 1
ATOM 508 O O . THR A 1 64 ? -8.938 -26.490 12.254 1.00 81.00 64 THR A O 1
ATOM 511 N N . VAL A 1 65 ? -9.923 -27.848 10.771 1.00 82.75 65 VAL A N 1
ATOM 512 C CA . VAL A 1 65 ? -8.860 -28.858 10.740 1.00 82.75 65 VAL A CA 1
ATOM 513 C C . VAL A 1 65 ? -7.886 -28.492 9.632 1.00 82.75 65 VAL A C 1
ATOM 515 O O . VAL A 1 65 ? -8.262 -28.504 8.466 1.00 82.75 65 VAL A O 1
ATOM 518 N N . HIS A 1 66 ? -6.634 -28.227 9.981 1.00 78.81 66 HIS A N 1
ATOM 519 C CA . HIS A 1 66 ? -5.526 -28.110 9.035 1.00 78.81 66 HIS A CA 1
ATOM 520 C C . HIS A 1 66 ? -4.666 -29.357 9.130 1.00 78.81 66 HIS A C 1
ATOM 522 O O . HIS A 1 66 ? -4.404 -29.789 10.246 1.00 78.81 66 HIS A O 1
ATOM 528 N N . GLY A 1 67 ? -4.179 -29.911 8.025 1.00 79.94 67 GLY A N 1
ATOM 529 C CA . GLY A 1 67 ? -3.239 -31.033 8.085 1.00 79.94 67 GLY A CA 1
ATOM 530 C C . GLY A 1 67 ? -2.780 -31.515 6.722 1.00 79.94 67 GLY A C 1
ATOM 531 O O . GLY A 1 67 ? -3.430 -31.241 5.721 1.00 79.94 67 GLY A O 1
ATOM 532 N N . THR A 1 68 ? -1.675 -32.246 6.690 1.00 76.12 68 THR A N 1
ATOM 533 C CA . THR A 1 68 ? -1.075 -32.848 5.499 1.00 76.12 68 THR A CA 1
ATOM 534 C C . THR A 1 68 ? -1.393 -34.335 5.448 1.00 76.12 68 THR A C 1
ATOM 536 O O . THR A 1 68 ? -1.207 -35.051 6.428 1.00 76.12 68 THR A O 1
ATOM 539 N N . HIS A 1 69 ? -1.882 -34.824 4.311 1.00 85.19 69 HIS A N 1
ATOM 540 C CA . HIS A 1 69 ? -2.208 -36.236 4.130 1.00 85.19 69 HIS A CA 1
ATOM 541 C C . HIS A 1 69 ? -0.931 -37.069 3.992 1.00 85.19 69 HIS A C 1
ATOM 543 O O . HIS A 1 69 ? -0.435 -37.283 2.884 1.00 85.19 69 HIS A O 1
ATOM 549 N N . LEU A 1 70 ? -0.378 -37.479 5.133 1.00 80.75 70 LEU A N 1
ATOM 550 C CA . LEU A 1 70 ? 0.913 -38.171 5.243 1.00 80.75 70 LEU A CA 1
ATOM 551 C C . LEU A 1 70 ? 0.773 -39.637 5.657 1.00 80.75 70 LEU A C 1
ATOM 553 O O . LEU A 1 70 ? 1.765 -40.359 5.671 1.00 80.75 70 LEU A O 1
ATOM 557 N N . ALA A 1 71 ? -0.434 -40.078 6.003 1.00 84.25 71 ALA A N 1
ATOM 558 C CA . ALA A 1 71 ? -0.702 -41.452 6.390 1.00 84.25 71 ALA A CA 1
ATOM 559 C C . ALA A 1 71 ? -2.008 -41.936 5.762 1.00 84.25 71 ALA A C 1
ATOM 561 O O . ALA A 1 71 ? -2.970 -41.174 5.655 1.00 84.25 71 ALA A O 1
ATOM 562 N N . ALA A 1 72 ? -2.042 -43.213 5.384 1.00 80.88 72 ALA A N 1
ATOM 563 C CA . ALA A 1 72 ? -3.286 -43.865 5.020 1.00 80.88 72 ALA A CA 1
ATOM 564 C C . ALA A 1 72 ? -4.198 -43.915 6.256 1.00 80.88 72 ALA A C 1
ATOM 566 O O . ALA A 1 72 ? -3.744 -44.111 7.388 1.00 80.88 72 ALA A O 1
ATOM 567 N N . GLY A 1 73 ? -5.492 -43.694 6.044 1.00 75.56 73 GLY A N 1
ATOM 568 C CA . GLY A 1 73 ? -6.492 -43.827 7.101 1.00 75.56 73 GLY A CA 1
ATOM 569 C C . GLY A 1 73 ? -6.694 -45.283 7.529 1.00 75.56 73 GLY A C 1
ATOM 570 O O . GLY A 1 73 ? -6.178 -46.201 6.895 1.00 75.56 73 GLY A O 1
ATOM 571 N N . PRO A 1 74 ? -7.466 -45.526 8.598 1.00 72.06 74 PRO A N 1
ATOM 572 C CA . PRO A 1 74 ? -7.844 -46.884 8.965 1.00 72.06 74 PRO A CA 1
ATOM 573 C C . PRO A 1 74 ? -8.801 -47.490 7.922 1.00 72.06 74 PRO A C 1
ATOM 575 O O . PRO A 1 74 ? -9.784 -46.857 7.539 1.00 72.06 74 PRO A O 1
ATOM 578 N N . GLY A 1 75 ? -8.536 -48.733 7.508 1.00 70.38 75 GLY A N 1
ATOM 579 C CA . GLY A 1 75 ? -9.398 -49.522 6.619 1.00 70.38 75 GLY A CA 1
ATOM 580 C C . GLY A 1 75 ? -8.739 -49.915 5.285 1.00 70.38 75 GLY A C 1
ATOM 581 O O . GLY A 1 75 ? -7.754 -49.303 4.882 1.00 70.38 75 GLY A O 1
ATOM 582 N N . PRO A 1 76 ? -9.262 -50.948 4.599 1.00 62.84 76 PRO A N 1
ATOM 583 C CA . PRO A 1 76 ? -8.664 -51.503 3.379 1.00 62.84 76 PRO A CA 1
ATOM 584 C C . PRO A 1 76 ? -8.781 -50.594 2.142 1.00 62.84 76 PRO A C 1
ATOM 586 O O . PRO A 1 76 ? -7.979 -50.734 1.227 1.00 62.84 76 PRO A O 1
ATOM 589 N N . ASP A 1 77 ? -9.727 -49.648 2.135 1.00 69.88 77 ASP A N 1
ATOM 590 C CA . ASP A 1 77 ? -9.977 -48.714 1.022 1.00 69.88 77 ASP A CA 1
ATOM 591 C C . ASP A 1 77 ? -9.421 -47.300 1.293 1.00 69.88 77 ASP A C 1
ATOM 593 O O . ASP A 1 77 ? -9.839 -46.315 0.678 1.00 69.88 77 ASP A O 1
ATOM 597 N N . ALA A 1 78 ? -8.521 -47.161 2.271 1.00 72.69 78 ALA A N 1
ATOM 598 C CA . ALA A 1 78 ? -7.965 -45.868 2.635 1.00 72.69 78 ALA A CA 1
ATOM 599 C C . ALA A 1 78 ? -7.101 -45.295 1.501 1.00 72.69 78 ALA A C 1
ATOM 601 O O . ALA A 1 78 ? -6.229 -45.971 0.961 1.00 72.69 78 ALA A O 1
ATOM 602 N N . ALA A 1 79 ? -7.330 -44.025 1.158 1.00 72.44 79 ALA A N 1
ATOM 603 C CA . ALA A 1 79 ? -6.532 -43.336 0.152 1.00 72.44 79 ALA A CA 1
ATOM 604 C C . ALA A 1 79 ? -5.051 -43.286 0.563 1.00 72.44 79 ALA A C 1
ATOM 606 O O . ALA A 1 79 ? -4.734 -42.980 1.715 1.00 72.44 79 ALA A O 1
ATOM 607 N N . GLU A 1 80 ? -4.160 -43.539 -0.396 1.00 81.44 80 GLU A N 1
ATOM 608 C CA . GLU A 1 80 ? -2.714 -43.431 -0.197 1.00 81.44 80 GLU A CA 1
ATOM 609 C C . GLU A 1 80 ? -2.304 -41.997 0.188 1.00 81.44 80 GLU A C 1
ATOM 611 O O . GLU A 1 80 ? -2.907 -41.036 -0.311 1.00 81.44 80 GLU A O 1
ATOM 616 N N . PRO A 1 81 ? -1.268 -41.818 1.034 1.00 81.50 81 PRO A N 1
ATOM 617 C CA . PRO A 1 81 ? -0.749 -40.507 1.402 1.00 81.50 81 PRO A CA 1
ATOM 618 C C . PRO A 1 81 ? -0.427 -39.657 0.174 1.00 81.50 81 PRO A C 1
ATOM 620 O O . PRO A 1 81 ? 0.473 -39.951 -0.608 1.00 81.50 81 PRO A O 1
ATOM 623 N N . THR A 1 82 ? -1.162 -38.563 0.010 1.00 75.12 82 THR A N 1
ATOM 624 C CA . THR A 1 82 ? -0.997 -37.681 -1.159 1.00 75.12 82 THR A CA 1
ATOM 625 C C . THR A 1 82 ? 0.057 -36.591 -0.954 1.00 75.12 82 THR A C 1
ATOM 627 O O . THR A 1 82 ? 0.405 -35.899 -1.906 1.00 75.12 82 THR A O 1
ATOM 630 N N . GLY A 1 83 ? 0.498 -36.354 0.288 1.00 65.25 83 GLY A N 1
ATOM 631 C CA . GLY A 1 83 ? 1.338 -35.206 0.653 1.00 65.25 83 GLY A CA 1
ATOM 632 C C . GLY A 1 83 ? 0.627 -33.847 0.579 1.00 65.25 83 GLY A C 1
ATOM 633 O O . GLY A 1 83 ? 1.238 -32.818 0.848 1.00 65.25 83 GLY A O 1
ATOM 634 N N . ARG A 1 84 ? -0.664 -33.822 0.227 1.00 65.44 84 ARG A N 1
ATOM 635 C CA . ARG A 1 84 ? -1.461 -32.598 0.082 1.00 65.44 84 ARG A CA 1
ATOM 636 C C . ARG A 1 84 ? -1.936 -32.105 1.440 1.00 65.44 84 ARG A C 1
ATOM 638 O O . ARG A 1 84 ? -2.356 -32.910 2.275 1.00 65.44 84 ARG A O 1
ATOM 645 N N . ARG A 1 85 ? -1.893 -30.787 1.651 1.00 65.88 85 ARG A N 1
ATOM 646 C CA . ARG A 1 85 ? -2.496 -30.166 2.833 1.00 65.88 85 ARG A CA 1
ATOM 647 C C . ARG A 1 85 ? -3.966 -29.852 2.590 1.00 65.88 85 ARG A C 1
ATOM 649 O O . ARG A 1 85 ? -4.358 -29.489 1.487 1.00 65.88 85 ARG A O 1
ATOM 656 N N . ILE A 1 86 ? -4.758 -29.958 3.644 1.00 73.31 86 ILE A N 1
ATOM 657 C CA . ILE A 1 86 ? -6.168 -29.590 3.675 1.00 73.31 86 ILE A CA 1
ATOM 658 C C . ILE A 1 86 ? -6.407 -28.504 4.723 1.00 73.31 86 ILE A C 1
ATOM 660 O O . ILE A 1 86 ? -5.677 -28.395 5.713 1.00 73.31 86 ILE A O 1
ATOM 664 N N . ALA A 1 87 ? -7.482 -27.754 4.518 1.00 71.81 87 ALA A N 1
ATOM 665 C CA . ALA A 1 87 ? -8.226 -27.091 5.575 1.00 71.81 87 ALA A CA 1
ATOM 666 C C . ALA A 1 87 ? -9.672 -27.595 5.464 1.00 71.81 87 ALA A C 1
ATOM 668 O O . ALA A 1 87 ? -10.192 -27.653 4.352 1.00 71.81 87 ALA A O 1
ATOM 669 N N . ALA A 1 88 ? -10.306 -27.997 6.564 1.00 78.62 88 ALA A N 1
ATOM 670 C CA . ALA A 1 88 ? -11.684 -28.491 6.555 1.00 78.62 88 ALA A CA 1
ATOM 671 C C . ALA A 1 88 ? -12.443 -28.026 7.810 1.00 78.62 88 ALA A C 1
ATOM 673 O O . ALA A 1 88 ? -11.975 -28.288 8.924 1.00 78.62 88 ALA A O 1
ATOM 674 N N . PRO A 1 89 ? -13.600 -27.353 7.673 1.00 80.38 89 PRO A N 1
ATOM 675 C CA . PRO A 1 89 ? -14.417 -26.947 8.809 1.00 80.38 89 PRO A CA 1
ATOM 676 C C . PRO A 1 89 ? -14.912 -28.150 9.617 1.00 80.38 89 PRO A C 1
ATOM 678 O O . PRO A 1 89 ? -15.405 -29.131 9.063 1.00 80.38 89 PRO A O 1
ATOM 681 N N . LEU A 1 90 ? -14.815 -28.048 10.939 1.00 86.00 90 LEU A N 1
ATOM 682 C CA . LEU A 1 90 ? -15.348 -28.987 11.917 1.00 86.00 90 LEU A CA 1
ATOM 683 C C . LEU A 1 90 ? -16.261 -28.231 12.879 1.00 86.00 90 LEU A C 1
ATOM 685 O O . LEU A 1 90 ? -15.813 -27.400 13.667 1.00 86.00 90 LEU A O 1
ATOM 689 N N . PHE A 1 91 ? -17.546 -28.546 12.834 1.00 91.19 91 PHE A N 1
ATOM 690 C CA . PHE A 1 91 ? -18.525 -28.063 13.794 1.00 91.19 91 PHE A CA 1
ATOM 691 C C . PHE A 1 91 ? -18.732 -29.104 14.893 1.00 91.19 91 PHE A C 1
ATOM 693 O O . PHE A 1 91 ? -18.811 -30.299 14.608 1.00 91.19 91 PHE A O 1
ATOM 700 N N . GLY A 1 92 ? -18.853 -28.663 16.140 1.00 90.81 92 GLY A N 1
ATOM 701 C CA . GLY A 1 92 ? -19.200 -29.532 17.254 1.00 90.81 92 GLY A CA 1
ATOM 702 C C . GLY A 1 92 ? -20.101 -28.834 18.263 1.00 90.81 92 GLY A C 1
ATOM 703 O O . GLY A 1 92 ? -19.776 -27.754 18.741 1.00 90.81 92 GLY A O 1
ATOM 704 N N . MET A 1 93 ? -21.206 -29.472 18.625 1.00 93.69 93 MET A N 1
ATOM 705 C CA . MET A 1 93 ? -22.085 -29.062 19.719 1.00 93.69 93 MET A CA 1
ATOM 706 C C . MET A 1 93 ? -22.076 -30.145 20.792 1.00 93.69 93 MET A C 1
ATOM 708 O O . MET A 1 93 ? -22.177 -31.323 20.467 1.00 93.69 93 MET A O 1
ATOM 712 N N . PHE A 1 94 ? -21.931 -29.762 22.057 1.00 93.81 94 PHE A N 1
ATOM 713 C CA . PHE A 1 94 ? -21.663 -30.676 23.162 1.00 93.81 94 PHE A CA 1
ATOM 714 C C . PHE A 1 94 ? -22.504 -30.297 24.376 1.00 93.81 94 PHE A C 1
ATOM 716 O O . PHE A 1 94 ? -22.428 -29.158 24.831 1.00 93.81 94 PHE A O 1
ATOM 723 N N . ARG A 1 95 ? -23.258 -31.247 24.933 1.00 95.00 95 ARG A N 1
ATOM 724 C CA . ARG A 1 95 ? -23.872 -31.088 26.255 1.00 95.00 95 ARG A CA 1
ATOM 725 C C . ARG A 1 95 ? -22.885 -31.549 27.307 1.00 95.00 95 ARG A C 1
ATOM 727 O O . ARG A 1 95 ? -22.368 -32.667 27.209 1.00 95.00 95 ARG A O 1
ATOM 734 N N . VAL A 1 96 ? -22.652 -30.708 28.302 1.00 93.38 96 VAL A N 1
ATOM 735 C CA . VAL A 1 96 ? -21.770 -31.012 29.426 1.00 93.38 96 VAL A CA 1
ATOM 736 C C . VAL A 1 96 ? -22.600 -31.102 30.696 1.00 93.38 96 VAL A C 1
ATOM 738 O O . VAL A 1 96 ? -23.419 -30.230 30.965 1.00 93.38 96 VAL A O 1
ATOM 741 N N . ASP A 1 97 ? -22.383 -32.166 31.458 1.00 92.50 97 ASP A N 1
ATOM 742 C CA . ASP A 1 97 ? -22.974 -32.384 32.773 1.00 92.50 97 ASP A CA 1
ATOM 743 C C . ASP A 1 97 ? -21.882 -32.892 33.719 1.00 92.50 97 ASP A C 1
ATOM 745 O O . ASP A 1 97 ? -21.063 -33.726 33.329 1.00 92.50 97 ASP A O 1
ATOM 749 N N . ASP A 1 98 ? -21.804 -32.309 34.914 1.00 89.69 98 ASP A N 1
ATOM 750 C CA . ASP A 1 98 ? -20.733 -32.536 35.900 1.00 89.69 98 ASP A CA 1
ATOM 751 C C . ASP A 1 98 ? -19.309 -32.559 35.289 1.00 89.69 98 ASP A C 1
ATOM 753 O O . ASP A 1 98 ? -18.474 -33.430 35.537 1.00 89.69 98 ASP A O 1
ATOM 757 N N . GLY A 1 99 ? -19.040 -31.613 34.380 1.00 87.56 99 GLY A N 1
ATOM 758 C CA . GLY A 1 99 ? -17.749 -31.482 33.694 1.00 87.56 99 GLY A CA 1
ATOM 759 C C . GLY A 1 99 ? -17.440 -32.555 32.639 1.00 87.56 99 GLY A C 1
ATOM 760 O O . GLY A 1 99 ? -16.374 -32.490 32.018 1.00 87.56 99 GLY A O 1
ATOM 761 N N . ARG A 1 100 ? -18.352 -33.502 32.385 1.00 93.06 100 ARG A N 1
ATOM 762 C CA . ARG A 1 100 ? -18.229 -34.554 31.364 1.00 93.06 100 ARG A CA 1
ATOM 763 C C . ARG A 1 100 ? -19.189 -34.324 30.201 1.00 93.06 100 ARG A C 1
ATOM 765 O O . ARG A 1 100 ? -20.286 -33.803 30.359 1.00 93.06 100 ARG A O 1
ATOM 772 N N . ILE A 1 101 ? -18.779 -34.726 29.004 1.00 94.88 101 ILE A N 1
ATOM 773 C CA . ILE A 1 101 ? -19.618 -34.655 27.808 1.00 94.88 101 ILE A CA 1
ATOM 774 C C . ILE A 1 101 ? -20.595 -35.828 27.840 1.00 94.88 101 ILE A C 1
ATOM 776 O O . ILE A 1 101 ? -20.182 -36.987 27.817 1.00 94.88 101 ILE A O 1
ATOM 780 N N . VAL A 1 102 ? -21.884 -35.509 27.864 1.00 95.75 102 VAL A N 1
ATOM 781 C CA . VAL A 1 102 ? -22.981 -36.488 27.917 1.00 95.75 102 VAL A CA 1
ATOM 782 C C . VAL A 1 102 ? -23.718 -36.611 26.583 1.00 95.75 102 VAL A C 1
ATOM 784 O O . VAL A 1 102 ? -24.318 -37.644 26.312 1.00 95.75 102 VAL A O 1
ATOM 787 N N . GLN A 1 103 ? -23.664 -35.583 25.727 1.00 94.62 103 GLN A N 1
ATOM 788 C CA . GLN A 1 103 ? -24.189 -35.615 24.353 1.00 94.62 103 GLN A CA 1
ATOM 789 C C . GLN A 1 103 ? -23.290 -34.803 23.420 1.00 94.62 103 GLN A C 1
ATOM 791 O O . GLN A 1 103 ? -22.701 -33.806 23.843 1.00 94.62 103 GLN A O 1
ATOM 796 N N . SER A 1 104 ? -23.203 -35.198 22.150 1.00 93.19 104 SER A N 1
ATOM 797 C CA . SER A 1 104 ? -22.491 -34.439 21.126 1.00 93.19 104 SER A CA 1
ATOM 798 C C . SER A 1 104 ? -23.136 -34.581 19.754 1.00 93.19 104 SER A C 1
ATOM 800 O O . SER A 1 104 ? -23.748 -35.602 19.455 1.00 93.19 104 SER A O 1
ATOM 802 N N . TRP A 1 105 ? -22.949 -33.554 18.928 1.00 90.94 105 TRP A N 1
ATOM 803 C CA . TRP A 1 105 ? -23.117 -33.612 17.482 1.00 90.94 105 TRP A CA 1
ATOM 804 C C . TRP A 1 105 ? -21.903 -32.975 16.840 1.00 90.94 105 TRP A C 1
ATOM 806 O O . TRP A 1 105 ? -21.686 -31.768 16.965 1.00 90.94 105 TRP A O 1
ATOM 816 N N . GLN A 1 106 ? -21.108 -33.790 16.161 1.00 90.56 106 GLN A N 1
ATOM 817 C CA . GLN A 1 106 ? -19.898 -33.340 15.485 1.00 90.56 106 GLN A CA 1
ATOM 818 C C . GLN A 1 106 ? -19.997 -33.591 13.987 1.00 90.56 106 GLN A C 1
ATOM 820 O O . GLN A 1 106 ? -20.360 -34.682 13.547 1.00 90.56 106 GLN A O 1
ATOM 825 N N . ARG A 1 107 ? -19.653 -32.579 13.191 1.00 85.94 107 ARG A N 1
ATOM 826 C CA . ARG A 1 107 ? -19.667 -32.660 11.734 1.00 85.94 107 ARG A CA 1
ATOM 827 C C . ARG A 1 107 ? -18.431 -32.005 11.150 1.00 85.94 107 ARG A C 1
ATOM 829 O O . ARG A 1 107 ? -18.283 -30.786 11.190 1.00 85.94 107 ARG A O 1
ATOM 836 N N . LEU A 1 108 ? -17.563 -32.842 10.602 1.00 82.81 108 LEU A N 1
ATOM 837 C CA . LEU A 1 108 ? -16.485 -32.413 9.731 1.00 82.81 108 LEU A CA 1
ATOM 838 C C . LEU A 1 108 ? -17.000 -32.318 8.298 1.00 82.81 108 LEU A C 1
ATOM 840 O O . LEU A 1 108 ? -17.768 -33.174 7.855 1.00 82.81 108 LEU A O 1
ATOM 844 N N . ASP A 1 109 ? -16.539 -31.318 7.562 1.00 81.06 109 ASP A N 1
ATOM 845 C CA . ASP A 1 109 ? -16.766 -31.250 6.127 1.00 81.06 109 ASP A CA 1
ATOM 846 C C . ASP A 1 109 ? -15.854 -32.236 5.373 1.00 81.06 109 ASP A C 1
ATOM 848 O O . ASP A 1 109 ? -14.771 -31.908 4.885 1.00 81.06 109 ASP A O 1
ATOM 852 N N . GLU A 1 110 ? -16.291 -33.492 5.302 1.00 78.69 110 GLU A N 1
ATOM 853 C CA . GLU A 1 110 ? -15.577 -34.553 4.587 1.00 78.69 110 GLU A CA 1
ATOM 854 C C . GLU A 1 110 ? -15.509 -34.311 3.071 1.00 78.69 110 GLU A C 1
ATOM 856 O O . GLU A 1 110 ? -14.584 -34.801 2.421 1.00 78.69 110 GLU A O 1
ATOM 861 N N . GLN A 1 111 ? -16.435 -33.525 2.502 1.00 74.06 111 GLN A N 1
ATOM 862 C CA . GLN A 1 111 ? -16.361 -33.134 1.094 1.00 74.06 111 GLN A CA 1
ATOM 863 C C . GLN A 1 111 ? -15.187 -32.187 0.858 1.00 74.06 111 GLN A C 1
ATOM 865 O O . GLN A 1 111 ? -14.458 -32.370 -0.113 1.00 74.06 111 GLN A O 1
ATOM 870 N N . MET A 1 112 ? -14.946 -31.231 1.759 1.00 65.75 112 MET A N 1
ATOM 871 C CA . MET A 1 112 ? -13.768 -30.360 1.684 1.00 65.75 112 MET A CA 1
ATOM 872 C C . MET A 1 112 ? -12.464 -31.113 1.932 1.00 65.75 112 MET A C 1
ATOM 874 O O . MET A 1 112 ? -11.471 -30.838 1.261 1.00 65.75 112 MET A O 1
ATOM 878 N N . VAL A 1 113 ? -12.462 -32.110 2.824 1.00 72.94 113 VAL A N 1
ATOM 879 C CA . VAL A 1 113 ? -11.320 -33.028 2.962 1.00 72.94 113 VAL A CA 1
ATOM 880 C C . VAL A 1 113 ? -11.051 -33.720 1.627 1.00 72.94 113 VAL A C 1
ATOM 882 O O . VAL A 1 113 ? -9.944 -33.626 1.109 1.00 72.94 113 VAL A O 1
ATOM 885 N N . ALA A 1 114 ? -12.056 -34.361 1.026 1.00 72.31 114 ALA A N 1
ATOM 886 C CA . ALA A 1 114 ? -11.903 -35.045 -0.256 1.00 72.31 114 ALA A CA 1
ATOM 887 C C . ALA A 1 114 ? -11.472 -34.091 -1.389 1.00 72.31 114 ALA A C 1
ATOM 889 O O . ALA A 1 114 ? -10.599 -34.435 -2.182 1.00 72.31 114 ALA A O 1
ATOM 890 N N . ALA A 1 115 ? -12.029 -32.878 -1.437 1.00 64.56 115 ALA A N 1
ATOM 891 C CA . ALA A 1 115 ? -11.706 -31.865 -2.437 1.00 64.56 115 ALA A CA 1
ATOM 892 C C . ALA A 1 115 ? -10.284 -31.307 -2.279 1.00 64.56 115 ALA A C 1
ATOM 894 O O . ALA A 1 115 ? -9.592 -31.143 -3.282 1.00 64.56 115 ALA A O 1
ATOM 895 N N . GLY A 1 116 ? -9.823 -31.059 -1.050 1.00 60.09 116 GLY A N 1
ATOM 896 C CA . GLY A 1 116 ? -8.447 -30.632 -0.771 1.00 60.09 116 GLY A CA 1
ATOM 897 C C . GLY A 1 116 ? -7.427 -31.751 -1.002 1.00 60.09 116 GLY A C 1
ATOM 898 O O . GLY A 1 116 ? -6.326 -31.508 -1.492 1.00 60.09 116 GLY A O 1
ATOM 899 N N . LEU A 1 117 ? -7.814 -33.005 -0.741 1.00 67.06 117 LEU A N 1
ATOM 900 C CA . LEU A 1 117 ? -7.033 -34.175 -1.143 1.00 67.06 117 LEU A CA 1
ATOM 901 C C . LEU A 1 117 ? -6.981 -34.349 -2.661 1.00 67.06 117 LEU A C 1
ATOM 903 O O . LEU A 1 117 ? -6.037 -34.964 -3.145 1.00 67.06 117 LEU A O 1
ATOM 907 N N . ALA A 1 118 ? -7.952 -33.833 -3.415 1.00 61.16 118 ALA A N 1
ATOM 908 C CA . ALA A 1 118 ? -7.993 -33.917 -4.872 1.00 61.16 118 ALA A CA 1
ATOM 909 C C . ALA A 1 118 ? -7.266 -32.745 -5.564 1.00 61.16 118 ALA A C 1
ATOM 911 O O . ALA A 1 118 ? -6.585 -32.990 -6.564 1.00 61.16 118 ALA A O 1
ATOM 912 N N . ASP A 1 119 ? -7.352 -31.522 -5.023 1.00 53.28 119 ASP A N 1
ATOM 913 C CA . ASP A 1 119 ? -6.803 -30.293 -5.615 1.00 53.28 119 ASP A CA 1
ATOM 914 C C . ASP A 1 119 ? -6.445 -29.230 -4.536 1.00 53.28 119 ASP A C 1
ATOM 916 O O . ASP A 1 119 ? -7.335 -28.777 -3.807 1.00 53.28 119 ASP A O 1
ATOM 920 N N . PRO A 1 120 ? -5.174 -28.775 -4.434 1.00 48.12 120 PRO A N 1
ATOM 921 C CA . PRO A 1 120 ? -4.756 -27.716 -3.504 1.00 48.12 120 PRO A CA 1
ATOM 922 C C . PRO A 1 120 ? -5.449 -26.368 -3.751 1.00 48.12 120 PRO A C 1
ATOM 924 O O . PRO A 1 120 ? -5.462 -25.516 -2.862 1.00 48.12 120 PRO A O 1
ATOM 927 N N . ALA A 1 121 ? -6.077 -26.166 -4.914 1.00 48.88 121 ALA A N 1
ATOM 928 C CA . ALA A 1 121 ? -6.882 -24.982 -5.167 1.00 48.88 121 ALA A CA 1
ATOM 929 C C . ALA A 1 121 ? -8.132 -24.860 -4.275 1.00 48.88 121 ALA A C 1
ATOM 931 O O . ALA A 1 121 ? -8.709 -23.773 -4.204 1.00 48.88 121 ALA A O 1
ATOM 932 N N . ASN A 1 122 ? -8.511 -25.939 -3.580 1.00 47.12 122 ASN A N 1
ATOM 933 C CA . ASN A 1 122 ? -9.671 -26.022 -2.692 1.00 47.12 122 ASN A CA 1
ATOM 934 C C . ASN A 1 122 ? -9.342 -25.810 -1.202 1.00 47.12 122 ASN A C 1
ATOM 936 O O . ASN A 1 122 ? -10.186 -26.104 -0.354 1.00 47.12 122 ASN A O 1
ATOM 940 N N . ALA A 1 123 ? -8.142 -25.327 -0.846 1.00 54.47 123 ALA A N 1
ATOM 941 C CA . ALA A 1 123 ? -7.878 -24.898 0.529 1.00 54.47 123 ALA A CA 1
ATOM 942 C C . ALA A 1 123 ? -8.938 -23.865 0.961 1.00 54.47 123 ALA A C 1
ATOM 944 O O . ALA A 1 123 ? -9.177 -22.895 0.239 1.00 54.47 123 ALA A O 1
ATOM 945 N N . VAL A 1 124 ? -9.589 -24.078 2.116 1.00 61.56 124 VAL A N 1
ATOM 946 C CA . VAL A 1 124 ? -10.632 -23.164 2.612 1.00 61.56 124 VAL A CA 1
ATOM 947 C C . VAL A 1 124 ? -9.995 -21.807 2.861 1.00 61.56 124 VAL A C 1
ATOM 949 O O . VAL A 1 124 ? -9.202 -21.632 3.789 1.00 61.56 124 VAL A O 1
ATOM 952 N N . GLU A 1 125 ? -10.324 -20.838 2.022 1.00 77.56 125 GLU A N 1
ATOM 953 C CA . GLU A 1 125 ? -9.971 -19.460 2.309 1.00 77.56 125 GLU A CA 1
ATOM 954 C C . GLU A 1 125 ? -10.853 -18.940 3.447 1.00 77.56 125 GLU A C 1
ATOM 956 O O . GLU A 1 125 ? -12.018 -19.326 3.534 1.00 77.56 125 GLU A O 1
ATOM 961 N N . PRO A 1 126 ? -10.331 -18.085 4.341 1.00 80.88 126 PRO A N 1
ATOM 962 C CA . PRO A 1 126 ? -11.084 -17.670 5.510 1.00 80.88 126 PRO A CA 1
ATOM 963 C C . PRO A 1 126 ? -12.287 -16.806 5.121 1.00 80.88 126 PRO A C 1
ATOM 965 O O . PRO A 1 126 ? -12.246 -16.021 4.167 1.00 80.88 126 PRO A O 1
ATOM 968 N N . ALA A 1 127 ? -13.331 -16.902 5.936 1.00 83.12 127 ALA A N 1
ATOM 969 C CA . ALA A 1 127 ? -14.360 -15.882 6.030 1.00 83.12 127 ALA A CA 1
ATOM 970 C C . ALA A 1 127 ? -13.776 -14.646 6.728 1.00 83.12 127 ALA A C 1
ATOM 972 O O . ALA A 1 127 ? -13.237 -14.762 7.827 1.00 83.12 127 ALA A O 1
ATOM 973 N N . LEU A 1 128 ? -13.883 -13.477 6.099 1.00 89.44 128 LEU A N 1
ATOM 974 C CA . LEU A 1 128 ? -13.459 -12.205 6.678 1.00 89.44 128 LEU A CA 1
ATOM 975 C C . LEU A 1 128 ? -14.669 -11.435 7.209 1.00 89.44 128 LEU A C 1
ATOM 977 O O . LEU A 1 128 ? -15.683 -11.278 6.518 1.00 89.44 128 LEU A O 1
ATOM 981 N N . GLU A 1 129 ? -14.510 -10.903 8.416 1.00 90.81 129 GLU A N 1
ATOM 982 C CA . GLU A 1 129 ? -15.452 -10.026 9.113 1.00 90.81 129 GLU A CA 1
ATOM 983 C C . GLU A 1 129 ? -15.338 -8.605 8.536 1.00 90.81 129 GLU A C 1
ATOM 985 O O . GLU A 1 129 ? -14.794 -7.696 9.154 1.00 90.81 129 GLU A O 1
ATOM 990 N N . LEU A 1 130 ? -15.770 -8.412 7.286 1.00 94.25 130 LEU A N 1
ATOM 991 C CA . LEU A 1 130 ? -15.559 -7.146 6.568 1.00 94.25 130 LEU A CA 1
ATOM 992 C C . LEU A 1 130 ? -16.254 -5.935 7.206 1.00 94.25 130 LEU A C 1
ATOM 994 O O . LEU A 1 130 ? -15.826 -4.810 6.959 1.00 94.25 130 LEU A O 1
ATOM 998 N N . ASP A 1 131 ? -17.298 -6.158 7.999 1.00 94.94 131 ASP A N 1
ATOM 999 C CA . ASP A 1 131 ? -17.978 -5.110 8.764 1.00 94.94 131 ASP A CA 1
ATOM 1000 C C . ASP A 1 131 ? -17.116 -4.605 9.937 1.00 94.94 131 ASP A C 1
ATOM 1002 O O . ASP A 1 131 ? -17.268 -3.470 10.369 1.00 94.94 131 ASP A O 1
ATOM 1006 N N . GLU A 1 132 ? -16.138 -5.395 10.393 1.00 96.25 132 GLU A N 1
ATOM 1007 C CA . GLU A 1 132 ? -15.186 -4.998 11.439 1.00 96.25 132 GLU A CA 1
ATOM 1008 C C . GLU A 1 132 ? -13.952 -4.280 10.887 1.00 96.25 132 GLU A C 1
ATOM 1010 O O . GLU A 1 132 ? -13.252 -3.584 11.622 1.00 96.25 132 GLU A O 1
ATOM 1015 N N . ILE A 1 133 ? -13.641 -4.462 9.604 1.00 98.31 133 ILE A N 1
ATOM 1016 C CA . ILE A 1 133 ? -12.410 -3.956 8.993 1.00 98.31 133 ILE A CA 1
ATOM 1017 C C . ILE A 1 133 ? -12.693 -2.597 8.360 1.00 98.31 133 ILE A C 1
ATOM 1019 O O . ILE A 1 133 ? -13.592 -2.459 7.539 1.00 98.31 133 ILE A O 1
ATOM 1023 N N . GLN A 1 134 ? -11.879 -1.594 8.670 1.00 98.69 134 GLN A N 1
ATOM 1024 C CA . GLN A 1 134 ? -11.992 -0.267 8.067 1.00 98.69 134 GLN A CA 1
ATOM 1025 C C . GLN A 1 134 ? -11.750 -0.283 6.536 1.00 98.69 134 GLN A C 1
ATOM 1027 O O . GLN A 1 134 ? -10.836 -0.926 6.017 1.00 98.69 134 GLN A O 1
ATOM 1032 N N . GLY A 1 135 ? -12.589 0.432 5.784 1.00 97.69 135 GLY A N 1
ATOM 1033 C CA . GLY A 1 135 ? -12.782 0.236 4.344 1.00 97.69 135 GLY A CA 1
ATOM 1034 C C . GLY A 1 135 ? -11.643 0.652 3.410 1.00 97.69 135 GLY A C 1
ATOM 1035 O O . GLY A 1 135 ? -11.563 0.140 2.288 1.00 97.69 135 GLY A O 1
ATOM 1036 N N . ASN A 1 136 ? -10.712 1.511 3.836 1.00 97.94 136 ASN A N 1
ATOM 1037 C CA . ASN A 1 136 ? -9.543 1.829 3.014 1.00 97.94 136 ASN A CA 1
ATOM 1038 C C . ASN A 1 136 ? -8.473 0.722 3.051 1.00 97.94 136 ASN A C 1
ATOM 1040 O O . ASN A 1 136 ? -7.598 0.699 2.184 1.00 97.94 136 ASN A O 1
ATOM 1044 N N . VAL A 1 137 ? -8.567 -0.219 4.000 1.00 97.62 137 VAL A N 1
ATOM 1045 C CA . VAL A 1 137 ? -7.611 -1.321 4.166 1.00 97.62 137 VAL A CA 1
ATOM 1046 C C . VAL A 1 137 ? -7.719 -2.300 2.991 1.00 97.62 137 VAL A C 1
ATOM 1048 O O . VAL A 1 137 ? -6.898 -2.270 2.071 1.00 97.62 137 VAL A O 1
ATOM 1051 N N . LEU A 1 138 ? -8.757 -3.146 2.965 1.00 94.12 138 LEU A N 1
ATOM 1052 C CA . LEU A 1 138 ? -8.843 -4.247 2.000 1.00 94.12 138 LEU A CA 1
ATOM 1053 C C . LEU A 1 138 ? -9.338 -3.797 0.609 1.00 94.12 138 LEU A C 1
ATOM 1055 O O . LEU A 1 138 ? -8.537 -3.874 -0.328 1.00 94.12 138 LEU A O 1
ATOM 1059 N N . PRO A 1 139 ? -10.575 -3.285 0.408 1.00 93.62 139 PRO A N 1
ATOM 1060 C CA . PRO A 1 139 ? -11.013 -2.835 -0.921 1.00 93.62 139 PRO A CA 1
ATOM 1061 C C . PRO A 1 139 ? -10.288 -1.566 -1.395 1.00 93.62 139 PRO A C 1
ATOM 1063 O O . PRO A 1 139 ? -9.961 -1.442 -2.585 1.00 93.62 139 PRO A O 1
ATOM 1066 N N . GLY A 1 140 ? -10.014 -0.655 -0.450 1.00 95.25 140 GLY A N 1
ATOM 1067 C CA . GLY A 1 140 ? -9.545 0.702 -0.720 1.00 95.25 140 GLY A CA 1
ATOM 1068 C C . GLY A 1 140 ? -10.687 1.625 -1.138 1.00 95.25 140 GLY A C 1
ATOM 1069 O O . GLY A 1 140 ? -11.561 1.222 -1.899 1.00 95.25 140 GLY A O 1
ATOM 1070 N N . PHE A 1 141 ? -10.661 2.882 -0.697 1.00 96.00 141 PHE A N 1
ATOM 1071 C CA . PHE A 1 141 ? -11.733 3.840 -0.989 1.00 96.00 141 PHE A CA 1
ATOM 1072 C C . PHE A 1 141 ? -11.897 4.152 -2.481 1.00 96.00 141 PHE A C 1
ATOM 1074 O O . PHE A 1 141 ? -13.025 4.351 -2.931 1.00 96.00 141 PHE A O 1
ATOM 1081 N N . ARG A 1 142 ? -10.794 4.155 -3.249 1.00 90.62 142 ARG A N 1
ATOM 1082 C CA . ARG A 1 142 ? -10.766 4.424 -4.705 1.00 90.62 142 ARG A CA 1
ATOM 1083 C C . ARG A 1 142 ? -11.564 5.674 -5.090 1.00 90.62 142 ARG A C 1
ATOM 1085 O O . ARG A 1 142 ? -12.436 5.628 -5.955 1.00 90.62 142 ARG A O 1
ATOM 1092 N N . LYS A 1 143 ? -11.271 6.767 -4.391 1.00 94.62 143 LYS A N 1
ATOM 1093 C CA . LYS A 1 143 ? -11.868 8.082 -4.613 1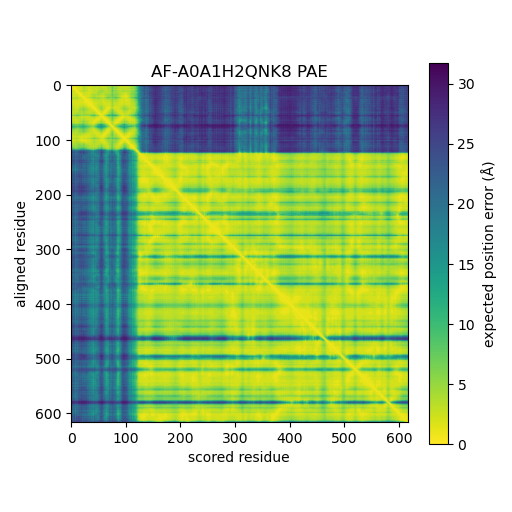.00 94.62 143 LYS A CA 1
ATOM 1094 C C . LYS A 1 143 ? -10.846 9.047 -5.188 1.00 94.62 143 LYS A C 1
ATOM 1096 O O . LYS A 1 143 ? -9.646 8.835 -5.032 1.00 94.62 143 LYS A O 1
ATOM 1101 N N . ASP A 1 144 ? -11.355 10.092 -5.827 1.00 95.06 144 ASP A N 1
ATOM 1102 C CA . ASP A 1 144 ? -10.543 11.054 -6.567 1.00 95.06 144 ASP A CA 1
ATOM 1103 C C . ASP A 1 144 ? -9.936 12.126 -5.647 1.00 95.06 144 ASP A C 1
ATOM 1105 O O . ASP A 1 144 ? -8.914 12.707 -5.995 1.00 95.06 144 ASP A O 1
ATOM 1109 N N . HIS A 1 145 ? -10.504 12.356 -4.457 1.00 97.88 145 HIS A N 1
ATOM 1110 C CA . HIS A 1 145 ? -10.040 13.378 -3.515 1.00 97.88 145 HIS A CA 1
ATOM 1111 C C . HIS A 1 145 ? -9.924 12.831 -2.095 1.00 97.88 145 HIS A C 1
ATOM 1113 O O . HIS A 1 145 ? -10.879 12.252 -1.574 1.00 97.88 145 HIS A O 1
ATOM 1119 N N . PHE A 1 146 ? -8.767 13.027 -1.457 1.00 97.75 146 PHE A N 1
ATOM 1120 C CA . PHE A 1 146 ? -8.493 12.616 -0.076 1.00 97.75 146 PHE A CA 1
ATOM 1121 C C . PHE A 1 146 ? -8.107 13.821 0.792 1.00 97.75 146 PHE A C 1
ATOM 1123 O O . PHE A 1 146 ? -7.481 14.773 0.321 1.00 97.75 146 PHE A O 1
ATOM 1130 N N . ALA A 1 147 ? -8.394 13.733 2.089 1.00 98.44 147 ALA A N 1
ATOM 1131 C CA . ALA A 1 147 ? -7.828 14.591 3.120 1.00 98.44 147 ALA A CA 1
ATOM 1132 C C . ALA A 1 147 ? -7.348 13.748 4.307 1.00 98.44 147 ALA A C 1
ATOM 1134 O O . ALA A 1 147 ? -8.074 12.887 4.801 1.00 98.44 147 ALA A O 1
ATOM 1135 N N . LEU A 1 148 ? -6.135 14.020 4.778 1.00 98.50 148 LEU A N 1
ATOM 1136 C CA . LEU A 1 148 ? -5.579 13.486 6.016 1.00 98.50 148 LEU A CA 1
ATOM 1137 C C . LEU A 1 148 ? -5.609 14.600 7.061 1.00 98.50 148 LEU A C 1
ATOM 1139 O O . LEU A 1 148 ? -4.812 15.537 6.990 1.00 98.50 148 LEU A O 1
ATOM 1143 N N . ALA A 1 149 ? -6.541 14.521 8.007 1.00 98.31 149 ALA A N 1
ATOM 1144 C CA . ALA A 1 149 ? -6.593 15.442 9.136 1.00 98.31 149 ALA A CA 1
ATOM 1145 C C . ALA A 1 149 ? -5.717 14.916 10.278 1.00 98.31 149 ALA A C 1
ATOM 1147 O O . ALA A 1 149 ? -5.905 13.792 10.747 1.00 98.31 149 ALA A O 1
ATOM 1148 N N . TYR A 1 150 ? -4.771 15.741 10.719 1.00 98.19 150 TYR A N 1
ATOM 1149 C CA . TYR A 1 150 ? -3.846 15.431 11.803 1.00 98.19 150 TYR A CA 1
ATOM 1150 C C . TYR A 1 150 ? -4.402 15.969 13.113 1.00 98.19 150 TYR A C 1
ATOM 1152 O O . TYR A 1 150 ? -4.525 17.185 13.285 1.00 98.19 150 TYR A O 1
ATOM 1160 N N . LEU A 1 151 ? -4.748 15.071 14.027 1.00 98.19 151 LEU A N 1
ATOM 1161 C CA . LEU A 1 151 ? -5.359 15.419 15.301 1.00 98.19 151 LEU A CA 1
ATOM 1162 C C . LEU A 1 151 ? -4.380 15.189 16.451 1.00 98.19 151 LEU A C 1
ATOM 1164 O O . LEU A 1 151 ? -3.680 14.179 16.485 1.00 98.19 151 LEU A O 1
ATOM 1168 N N . GLU A 1 152 ? -4.392 16.099 17.418 1.00 97.56 152 GLU A N 1
ATOM 1169 C CA . GLU A 1 152 ? -3.719 15.949 18.709 1.00 97.56 152 GLU A CA 1
ATOM 1170 C C . GLU A 1 152 ? -4.754 15.956 19.831 1.00 97.56 152 GLU A C 1
ATOM 1172 O O . GLU A 1 152 ? -5.667 16.781 19.834 1.00 97.56 152 GLU A O 1
ATOM 1177 N N . ILE A 1 153 ? -4.644 15.030 20.780 1.00 97.62 153 ILE A N 1
ATOM 1178 C CA . ILE A 1 153 ? -5.596 14.881 21.879 1.00 97.62 153 ILE A CA 1
ATOM 1179 C C . ILE A 1 153 ? -5.369 15.996 22.899 1.00 97.62 153 ILE A C 1
ATOM 1181 O O . ILE A 1 153 ? -4.416 15.963 23.684 1.00 97.62 153 ILE A O 1
ATOM 1185 N N . ARG A 1 154 ? -6.341 16.902 22.974 1.00 97.19 154 ARG A N 1
ATOM 1186 C CA . ARG A 1 154 ? -6.418 17.974 23.968 1.00 97.19 154 ARG A CA 1
ATOM 1187 C C . ARG A 1 154 ? -7.079 17.522 25.269 1.00 97.19 154 ARG A C 1
ATOM 1189 O O . ARG A 1 154 ? -6.605 17.855 26.351 1.00 97.19 154 ARG A O 1
ATOM 1196 N N . ASP A 1 155 ? -8.166 16.760 25.168 1.00 97.69 155 ASP A N 1
ATOM 1197 C CA . ASP A 1 155 ? -8.911 16.220 26.309 1.00 97.69 155 ASP A CA 1
ATOM 1198 C C . ASP A 1 155 ? -9.286 14.762 26.033 1.00 97.69 155 ASP A C 1
ATOM 1200 O O . ASP A 1 155 ? -10.072 14.465 25.132 1.00 97.69 155 ASP A O 1
ATOM 1204 N N . LEU A 1 156 ? -8.722 13.839 26.816 1.00 96.56 156 LEU A N 1
ATOM 1205 C CA . LEU A 1 156 ? -8.872 12.403 26.579 1.00 96.56 156 LEU A CA 1
ATOM 1206 C C . LEU A 1 156 ? -10.315 11.909 26.780 1.00 96.56 156 LEU A C 1
ATOM 1208 O O . LEU A 1 156 ? -10.752 11.010 26.066 1.00 96.56 156 LEU A O 1
ATOM 1212 N N . ALA A 1 157 ? -11.075 12.477 27.720 1.00 96.00 157 ALA A N 1
ATOM 1213 C CA . ALA A 1 157 ? -12.448 12.040 27.984 1.00 96.00 157 ALA A CA 1
ATOM 1214 C C . ALA A 1 157 ? -13.387 12.433 26.831 1.00 96.00 157 ALA A C 1
ATOM 1216 O O . ALA A 1 157 ? -14.207 11.634 26.362 1.00 96.00 157 ALA A O 1
ATOM 1217 N N . ARG A 1 158 ? -13.224 13.655 26.316 1.00 96.81 158 ARG A N 1
ATOM 1218 C CA . ARG A 1 158 ? -13.928 14.129 25.119 1.00 96.81 158 ARG A CA 1
ATOM 1219 C C . ARG A 1 158 ? -13.464 13.394 23.869 1.00 96.81 158 ARG A C 1
ATOM 1221 O O . ARG A 1 158 ? -14.305 13.041 23.045 1.00 96.81 158 ARG A O 1
ATOM 1228 N N . ALA A 1 159 ? -12.169 13.104 23.758 1.00 97.44 159 ALA A N 1
ATOM 1229 C CA . ALA A 1 159 ? -11.618 12.309 22.670 1.00 97.44 159 ALA A CA 1
ATOM 1230 C C . ALA A 1 159 ? -12.222 10.896 22.641 1.00 97.44 159 ALA A C 1
ATOM 1232 O O . ALA A 1 159 ? -12.716 10.483 21.598 1.00 97.44 159 ALA A O 1
ATOM 1233 N N . ARG A 1 160 ? -12.308 10.197 23.785 1.00 96.38 160 ARG A N 1
ATOM 1234 C CA . ARG A 1 160 ? -13.013 8.901 23.903 1.00 96.38 160 ARG A CA 1
ATOM 1235 C C . ARG A 1 160 ? -14.467 8.996 23.470 1.00 96.38 160 ARG A C 1
ATOM 1237 O O . ARG A 1 160 ? -14.934 8.171 22.693 1.00 96.38 160 ARG A O 1
ATOM 1244 N N . SER A 1 161 ? -15.164 10.037 23.920 1.00 95.19 161 SER A N 1
ATOM 1245 C CA . SER A 1 161 ? -16.560 10.272 23.541 1.00 95.19 161 SER A CA 1
ATOM 1246 C C . SER A 1 161 ? -16.726 10.500 22.036 1.00 95.19 161 SER A C 1
ATOM 1248 O O . SER A 1 161 ? -17.738 10.095 21.467 1.00 95.19 161 SER A O 1
ATOM 1250 N N . TRP A 1 162 ? -15.763 11.163 21.388 1.00 96.38 162 TRP A N 1
ATOM 1251 C CA . TRP A 1 162 ? -15.743 11.340 19.937 1.00 96.38 162 TRP A CA 1
ATOM 1252 C C . TRP A 1 162 ? -15.434 10.025 19.217 1.00 96.38 162 TRP A C 1
ATOM 1254 O O . TRP A 1 162 ? -16.221 9.640 18.359 1.00 96.38 162 TRP A O 1
ATOM 1264 N N . VAL A 1 163 ? -14.389 9.292 19.623 1.00 96.56 163 VAL A N 1
ATOM 1265 C CA . VAL A 1 163 ? -14.034 7.968 19.068 1.00 96.56 163 VAL A CA 1
ATOM 1266 C C . VAL A 1 163 ? -15.221 7.004 19.138 1.00 96.56 163 VAL A C 1
ATOM 1268 O O . VAL A 1 163 ? -15.497 6.315 18.161 1.00 96.56 163 VAL A O 1
ATOM 1271 N N . ALA A 1 164 ? -15.990 7.031 20.232 1.00 94.56 164 ALA A N 1
ATOM 1272 C CA . ALA A 1 164 ? -17.201 6.224 20.384 1.00 94.56 164 ALA A CA 1
ATOM 1273 C C . ALA A 1 164 ? -18.222 6.456 19.263 1.00 94.56 164 ALA A C 1
ATOM 1275 O O . ALA A 1 164 ? -18.846 5.506 18.815 1.00 94.56 164 ALA A O 1
ATOM 1276 N N . ARG A 1 165 ? -18.399 7.716 18.835 1.00 94.75 165 ARG A N 1
ATOM 1277 C CA . ARG A 1 165 ? -19.294 8.077 17.723 1.00 94.75 165 ARG A CA 1
ATOM 1278 C C . ARG A 1 165 ? -18.691 7.710 16.375 1.00 94.75 165 ARG A C 1
ATOM 1280 O O . ARG A 1 165 ? -19.429 7.430 15.443 1.00 94.75 165 ARG A O 1
ATOM 1287 N N . GLN A 1 166 ? -17.361 7.733 16.266 1.00 95.38 166 GLN A N 1
ATOM 1288 C CA . GLN A 1 166 ? -16.679 7.381 15.023 1.00 95.38 166 GLN A CA 1
ATOM 1289 C C . GLN A 1 166 ? -16.807 5.899 14.683 1.00 95.38 166 GLN A C 1
ATOM 1291 O O . GLN A 1 166 ? -16.858 5.578 13.504 1.00 95.38 166 GLN A O 1
ATOM 1296 N N . ALA A 1 167 ? -16.923 5.019 15.680 1.00 93.31 167 ALA A N 1
ATOM 1297 C CA . ALA A 1 167 ? -17.193 3.599 15.455 1.00 93.31 167 ALA A CA 1
ATOM 1298 C C . ALA A 1 167 ? -18.457 3.359 14.600 1.00 93.31 167 ALA A C 1
ATOM 1300 O O . ALA A 1 167 ? -18.467 2.438 13.794 1.00 93.31 167 ALA A O 1
ATOM 1301 N N . ASP A 1 168 ? -19.462 4.238 14.697 1.00 89.81 168 ASP A N 1
ATOM 1302 C CA . ASP A 1 168 ? -20.722 4.128 13.948 1.00 89.81 168 ASP A CA 1
ATOM 1303 C C . ASP A 1 168 ? -20.675 4.772 12.543 1.00 89.81 168 ASP A C 1
ATOM 1305 O O . ASP A 1 168 ? -21.622 4.625 11.773 1.00 89.81 168 ASP A O 1
ATOM 1309 N N . VAL A 1 169 ? -19.624 5.539 12.213 1.00 92.81 169 VAL A N 1
ATOM 1310 C CA . VAL A 1 169 ? -19.543 6.317 10.954 1.00 92.81 169 VAL A CA 1
ATOM 1311 C C . VAL A 1 169 ? -18.297 6.039 10.116 1.00 92.81 169 VAL A C 1
ATOM 1313 O O . VAL A 1 169 ? -18.189 6.537 8.994 1.00 92.81 169 VAL A O 1
ATOM 1316 N N . VAL A 1 170 ? -17.325 5.282 10.634 1.00 97.25 170 VAL A N 1
ATOM 1317 C CA . VAL A 1 170 ? -16.213 4.815 9.802 1.00 97.25 170 VAL A CA 1
ATOM 1318 C C . VAL A 1 170 ? -16.739 3.880 8.725 1.00 97.25 170 VAL A C 1
ATOM 1320 O O . VAL A 1 170 ? -17.512 2.970 8.995 1.00 97.25 170 VAL A O 1
ATOM 1323 N N . ALA A 1 171 ? -16.269 4.085 7.500 1.00 98.12 171 ALA A N 1
ATOM 1324 C CA . ALA A 1 171 ? -16.632 3.221 6.391 1.00 98.12 171 ALA A CA 1
ATOM 1325 C C . ALA A 1 171 ? -16.012 1.836 6.596 1.00 98.12 171 ALA A C 1
ATOM 1327 O O . ALA A 1 171 ? -14.792 1.736 6.793 1.00 98.12 171 ALA A O 1
ATOM 1328 N N . THR A 1 172 ? -16.813 0.780 6.498 1.00 97.88 172 THR A N 1
ATOM 1329 C CA . THR A 1 172 ? -16.343 -0.607 6.624 1.00 97.88 172 THR A CA 1
ATOM 1330 C C . THR A 1 172 ? -15.887 -1.169 5.276 1.00 97.88 172 THR A C 1
ATOM 1332 O O . THR A 1 172 ? -16.213 -0.666 4.195 1.00 97.88 172 THR A O 1
ATOM 1335 N N . ALA A 1 173 ? -15.103 -2.244 5.298 1.00 97.31 173 ALA A N 1
ATOM 1336 C CA . ALA A 1 173 ? -14.677 -2.941 4.094 1.00 97.31 173 ALA A CA 1
ATOM 1337 C C . ALA A 1 173 ? -15.864 -3.578 3.365 1.00 97.31 173 ALA A C 1
ATOM 1339 O O . ALA A 1 173 ? -15.810 -3.702 2.141 1.00 97.31 173 ALA A O 1
ATOM 1340 N N . ALA A 1 174 ? -16.935 -3.943 4.074 1.00 94.69 174 ALA A N 1
ATOM 1341 C CA . ALA A 1 174 ? -18.157 -4.448 3.460 1.00 94.69 174 ALA A CA 1
ATOM 1342 C C . ALA A 1 174 ? -18.844 -3.365 2.613 1.00 94.69 174 ALA A C 1
ATOM 1344 O O . ALA A 1 174 ? -19.095 -3.587 1.426 1.00 94.69 174 ALA A O 1
ATOM 1345 N N . GLU A 1 175 ? -19.057 -2.175 3.183 1.00 95.44 175 GLU A N 1
ATOM 1346 C CA . GLU A 1 175 ? -19.709 -1.042 2.511 1.00 95.44 175 GLU A CA 1
ATOM 1347 C C . GLU A 1 175 ? -18.945 -0.603 1.260 1.00 95.44 175 GLU A C 1
ATOM 1349 O O . GLU A 1 175 ? -19.518 -0.457 0.175 1.00 95.44 175 GLU A O 1
ATOM 1354 N N . VAL A 1 176 ? -17.625 -0.449 1.387 1.00 96.94 176 VAL A N 1
ATOM 1355 C CA . VAL A 1 176 ? -16.771 -0.026 0.272 1.00 96.94 176 VAL A CA 1
ATOM 1356 C C . VAL A 1 176 ? -16.740 -1.096 -0.823 1.00 96.94 176 VAL A C 1
ATOM 1358 O O . VAL A 1 176 ? -16.824 -0.770 -2.011 1.00 96.94 176 VAL A O 1
ATOM 1361 N N . LEU A 1 177 ? -16.661 -2.380 -0.455 1.00 94.56 177 LEU A N 1
ATOM 1362 C CA . LEU A 1 177 ? -16.676 -3.479 -1.420 1.00 94.56 177 LEU A CA 1
ATOM 1363 C C . LEU A 1 177 ? -17.999 -3.538 -2.192 1.00 94.56 177 LEU A C 1
ATOM 1365 O O . LEU A 1 177 ? -17.985 -3.710 -3.416 1.00 94.56 177 LEU A O 1
ATOM 1369 N N . ASP A 1 178 ? -19.128 -3.366 -1.509 1.00 93.62 178 ASP A N 1
ATOM 1370 C CA . ASP A 1 178 ? -20.452 -3.372 -2.129 1.00 93.62 178 ASP A CA 1
ATOM 1371 C C . ASP A 1 178 ? -20.654 -2.163 -3.046 1.00 93.62 178 ASP A C 1
ATOM 1373 O O . ASP A 1 178 ? -21.089 -2.329 -4.194 1.00 93.62 178 ASP A O 1
ATOM 1377 N N . PHE A 1 179 ? -20.216 -0.972 -2.621 1.00 95.56 179 PHE A N 1
ATOM 1378 C CA . PHE A 1 179 ? -20.186 0.210 -3.482 1.00 95.56 179 PHE A CA 1
ATOM 1379 C C . PHE A 1 179 ? -19.362 -0.046 -4.749 1.00 95.56 179 PHE A C 1
ATOM 1381 O O . PHE A 1 179 ? -19.838 0.191 -5.861 1.00 95.56 179 PHE A O 1
ATOM 1388 N N . MET A 1 180 ? -18.149 -0.594 -4.621 1.00 93.38 180 MET A N 1
ATOM 1389 C CA . MET A 1 180 ? -17.281 -0.892 -5.764 1.00 93.38 180 MET A CA 1
ATOM 1390 C C . MET A 1 180 ? -17.891 -1.923 -6.721 1.00 93.38 180 MET A C 1
ATOM 1392 O O . MET A 1 180 ? -17.761 -1.794 -7.945 1.00 93.38 180 MET A O 1
ATOM 1396 N N . ARG A 1 181 ? -18.556 -2.956 -6.192 1.00 92.44 181 ARG A N 1
ATOM 1397 C CA . ARG A 1 181 ? -19.237 -3.980 -6.998 1.00 92.44 181 ARG A CA 1
ATOM 1398 C C . ARG A 1 181 ? -20.386 -3.374 -7.792 1.00 92.44 181 ARG A C 1
ATOM 1400 O O . ARG A 1 181 ? -20.463 -3.607 -9.003 1.00 92.44 181 ARG A O 1
ATOM 1407 N N . LEU A 1 182 ? -21.223 -2.566 -7.141 1.00 93.62 182 LEU A N 1
ATOM 1408 C CA . LEU A 1 182 ? -22.329 -1.860 -7.781 1.00 93.62 182 LEU A CA 1
ATOM 1409 C C . LEU A 1 182 ? -21.820 -0.877 -8.838 1.00 93.62 182 LEU A C 1
ATOM 1411 O O . LEU A 1 182 ? -22.271 -0.921 -9.984 1.00 93.62 182 LEU A O 1
ATOM 1415 N N . PHE A 1 183 ? -20.840 -0.047 -8.479 1.00 93.38 183 PHE A N 1
ATOM 1416 C CA . PHE A 1 183 ? -20.214 0.917 -9.375 1.00 93.38 183 PHE A CA 1
ATOM 1417 C C . PHE A 1 183 ? -19.650 0.219 -10.615 1.00 93.38 183 PHE A C 1
ATOM 1419 O O . PHE A 1 183 ? -20.014 0.553 -11.740 1.00 93.38 183 PHE A O 1
ATOM 1426 N N . GLY A 1 184 ? -18.841 -0.829 -10.432 1.00 91.31 184 GLY A N 1
ATOM 1427 C CA . GLY A 1 184 ? -18.257 -1.583 -11.538 1.00 91.31 184 GLY A CA 1
ATOM 1428 C C . GLY A 1 184 ? -19.299 -2.287 -12.415 1.00 91.31 184 GLY A C 1
ATOM 1429 O O . GLY A 1 184 ? -19.135 -2.347 -13.635 1.00 91.31 184 GLY A O 1
ATOM 1430 N N . ALA A 1 185 ? -20.371 -2.828 -11.829 1.00 92.12 185 ALA A N 1
ATOM 1431 C CA . ALA A 1 185 ? -21.470 -3.427 -12.588 1.00 92.12 185 ALA A CA 1
ATOM 1432 C C . ALA A 1 185 ? -22.241 -2.380 -13.408 1.00 92.12 185 ALA A C 1
ATOM 1434 O O . ALA A 1 185 ? -22.542 -2.624 -14.579 1.00 92.12 185 ALA A O 1
ATOM 1435 N N . ALA A 1 186 ? -22.509 -1.211 -12.826 1.00 93.06 186 ALA A N 1
ATOM 1436 C CA . ALA A 1 186 ? -23.171 -0.103 -13.502 1.00 93.06 186 ALA A CA 1
ATOM 1437 C C .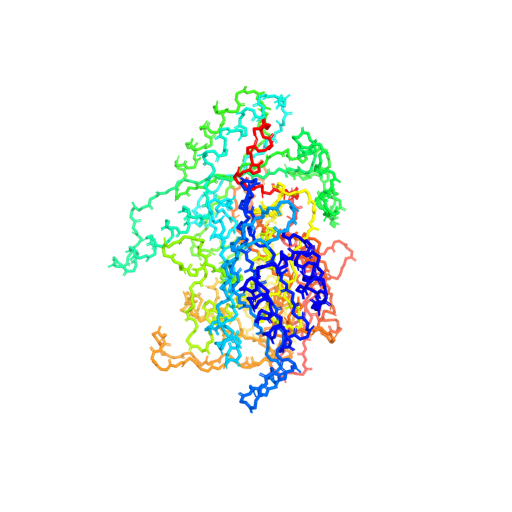 ALA A 1 186 ? -22.312 0.459 -14.646 1.00 93.06 186 ALA A C 1
ATOM 1439 O O . ALA A 1 186 ? -22.837 0.631 -15.746 1.00 93.06 186 ALA A O 1
ATOM 1440 N N . THR A 1 187 ? -21.003 0.644 -14.434 1.00 91.81 187 THR A N 1
ATOM 1441 C CA . THR A 1 187 ? -20.063 1.072 -15.485 1.00 91.81 187 THR A CA 1
ATOM 1442 C C . THR A 1 187 ? -20.082 0.110 -16.667 1.00 91.81 187 THR A C 1
ATOM 1444 O O . THR A 1 187 ? -20.252 0.539 -17.804 1.00 91.81 187 THR A O 1
ATOM 1447 N N . ARG A 1 188 ? -19.988 -1.206 -16.420 1.00 90.31 188 ARG A N 1
ATOM 1448 C CA . ARG A 1 188 ? -20.035 -2.214 -17.496 1.00 90.31 188 ARG A CA 1
ATOM 1449 C C . ARG A 1 188 ? -21.356 -2.205 -18.262 1.00 90.31 188 ARG A C 1
ATOM 1451 O O . ARG A 1 188 ? -21.345 -2.371 -19.473 1.00 90.31 188 ARG A O 1
ATOM 1458 N N . ARG A 1 189 ? -22.485 -2.025 -17.568 1.00 92.44 189 ARG A N 1
ATOM 1459 C CA . ARG A 1 189 ? -23.814 -1.996 -18.199 1.00 92.44 189 ARG A CA 1
ATOM 1460 C C . ARG A 1 189 ? -24.023 -0.747 -19.058 1.00 92.44 189 ARG A C 1
ATOM 1462 O O . ARG A 1 189 ? -24.695 -0.835 -20.077 1.00 92.44 189 ARG A O 1
ATOM 1469 N N . ARG A 1 190 ? -23.502 0.403 -18.622 1.00 92.25 190 ARG A N 1
ATOM 1470 C CA . ARG A 1 190 ? -23.729 1.707 -19.271 1.00 92.25 190 ARG A CA 1
ATOM 1471 C C . ARG A 1 190 ? -22.645 2.087 -20.281 1.00 92.25 190 ARG A C 1
ATOM 1473 O O . ARG A 1 190 ? -22.883 2.947 -21.115 1.00 92.25 190 ARG A O 1
ATOM 1480 N N . GLY A 1 191 ? -21.458 1.486 -20.190 1.00 90.19 191 GLY A N 1
ATOM 1481 C CA . GLY A 1 191 ? -20.291 1.863 -20.994 1.00 90.19 191 GLY A CA 1
ATOM 1482 C C . GLY A 1 191 ? -19.602 3.155 -20.536 1.00 90.19 191 GLY A C 1
ATOM 1483 O O . GLY A 1 191 ? -18.642 3.582 -21.165 1.00 90.19 191 GLY A O 1
ATOM 1484 N N . HIS A 1 192 ? -20.059 3.774 -19.443 1.00 89.44 192 HIS A N 1
ATOM 1485 C CA . HIS A 1 192 ? -19.488 4.994 -18.866 1.00 89.44 192 HIS A CA 1
ATOM 1486 C C . HIS A 1 192 ? -19.671 5.027 -17.338 1.00 89.44 192 HIS A C 1
ATOM 1488 O O . HIS A 1 192 ? -20.455 4.250 -16.783 1.00 89.44 192 HIS A O 1
ATOM 1494 N N . ARG A 1 193 ? -18.962 5.936 -16.648 1.00 87.00 193 ARG A N 1
ATOM 1495 C CA . ARG A 1 193 ? -19.023 6.102 -15.181 1.00 87.00 193 ARG A CA 1
ATOM 1496 C C . ARG A 1 193 ? -20.473 6.386 -14.730 1.00 87.00 193 ARG A C 1
ATOM 1498 O O . ARG A 1 193 ? -21.136 7.227 -15.347 1.00 87.00 193 ARG A O 1
ATOM 1505 N N . PRO A 1 194 ? -21.010 5.689 -13.710 1.00 89.56 194 PRO A N 1
ATOM 1506 C CA . PRO A 1 194 ? -22.329 5.984 -13.158 1.00 89.56 194 PRO A CA 1
ATOM 1507 C C . PRO A 1 194 ? -22.281 7.233 -12.263 1.00 89.56 194 PRO A C 1
ATOM 1509 O O . PRO A 1 194 ? -21.255 7.516 -11.657 1.00 89.56 194 PRO A O 1
ATOM 1512 N N . GLY A 1 195 ? -23.410 7.932 -12.114 1.00 89.69 195 GLY A N 1
ATOM 1513 C CA . GLY A 1 195 ? -23.574 9.030 -11.146 1.00 89.69 195 GLY A CA 1
ATOM 1514 C C . GLY A 1 195 ? -23.784 8.542 -9.707 1.00 89.69 195 GLY A C 1
ATOM 1515 O O . GLY A 1 195 ? -24.711 8.990 -9.046 1.00 89.69 195 GLY A O 1
ATOM 1516 N N . LEU A 1 196 ? -23.002 7.551 -9.270 1.00 89.69 196 LEU A N 1
ATOM 1517 C CA . LEU A 1 196 ? -22.987 7.055 -7.892 1.00 89.69 196 LEU A CA 1
ATOM 1518 C C . LEU A 1 196 ? -21.811 7.710 -7.171 1.00 89.69 196 LEU A C 1
ATOM 1520 O O . LEU A 1 196 ? -20.672 7.514 -7.597 1.00 89.69 196 LEU A O 1
ATOM 1524 N N . THR A 1 197 ? -22.086 8.446 -6.097 1.00 91.31 197 THR A N 1
ATOM 1525 C CA . THR A 1 197 ? -21.071 9.109 -5.271 1.00 91.31 197 THR A CA 1
ATOM 1526 C C . THR A 1 197 ? -21.109 8.591 -3.834 1.00 91.31 197 THR A C 1
ATOM 1528 O O . THR A 1 197 ? -22.131 8.075 -3.381 1.00 91.31 197 THR A O 1
ATOM 1531 N N . ALA A 1 198 ? -19.978 8.676 -3.135 1.00 93.81 198 ALA A N 1
ATOM 1532 C CA . ALA A 1 198 ? -19.862 8.354 -1.715 1.00 93.81 198 ALA A CA 1
ATOM 1533 C C . ALA A 1 198 ? -18.690 9.109 -1.076 1.00 93.81 198 ALA A C 1
ATOM 1535 O O . ALA A 1 198 ? -17.644 9.282 -1.712 1.00 93.81 198 ALA A O 1
ATOM 1536 N N . THR A 1 199 ? -18.862 9.485 0.189 1.00 96.38 199 THR A N 1
ATOM 1537 C CA . THR A 1 199 ? -17.788 9.929 1.078 1.00 96.38 199 THR A CA 1
ATOM 1538 C C . THR A 1 199 ? -17.437 8.809 2.049 1.00 96.38 199 THR A C 1
ATOM 1540 O O . THR A 1 199 ? -18.298 8.027 2.448 1.00 96.38 199 THR A O 1
ATOM 1543 N N . TRP A 1 200 ? -16.162 8.697 2.405 1.00 97.62 200 TRP A N 1
ATOM 1544 C CA . TRP A 1 200 ? -15.672 7.655 3.300 1.00 97.62 200 TRP A CA 1
ATOM 1545 C C . TRP A 1 200 ? -14.734 8.222 4.358 1.00 97.62 200 TRP A C 1
ATOM 1547 O O . TRP A 1 200 ? -14.012 9.189 4.105 1.00 97.62 200 TRP A O 1
ATOM 1557 N N . ARG A 1 201 ? -14.709 7.573 5.527 1.00 97.62 201 ARG A N 1
ATOM 1558 C CA . ARG A 1 201 ?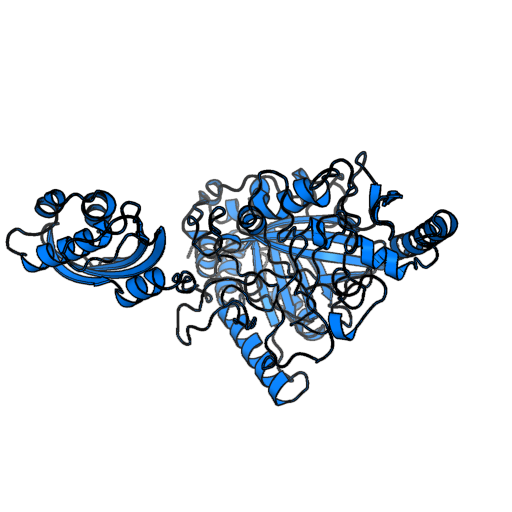 -13.888 7.963 6.676 1.00 97.62 201 ARG A CA 1
ATOM 1559 C C . ARG A 1 201 ? -13.200 6.756 7.309 1.00 97.62 201 ARG A C 1
ATOM 1561 O O . ARG A 1 201 ? -13.847 5.742 7.552 1.00 97.62 201 ARG A O 1
ATOM 1568 N N . ASN A 1 202 ? -11.908 6.872 7.614 1.00 98.19 202 ASN A N 1
ATOM 1569 C CA . ASN A 1 202 ? -11.149 5.922 8.436 1.00 98.19 202 ASN A CA 1
ATOM 1570 C C . ASN A 1 202 ? -10.302 6.649 9.489 1.00 98.19 202 ASN A C 1
ATOM 1572 O O . ASN A 1 202 ? -9.908 7.797 9.294 1.00 98.19 202 ASN A O 1
ATOM 1576 N N . LEU A 1 203 ? -10.014 5.965 10.594 1.00 98.50 203 LEU A N 1
ATOM 1577 C CA . LEU A 1 203 ? -9.234 6.445 11.731 1.00 98.50 203 LEU A CA 1
ATOM 1578 C C . LEU A 1 203 ? -8.006 5.558 11.952 1.00 98.50 203 LEU A C 1
ATOM 1580 O O . LEU A 1 203 ? -8.116 4.330 11.970 1.00 98.50 203 LEU A O 1
ATOM 1584 N N . ALA A 1 204 ? -6.860 6.188 12.198 1.00 98.75 204 ALA A N 1
ATOM 1585 C CA . ALA A 1 204 ? -5.625 5.524 12.595 1.00 98.75 204 ALA A CA 1
ATOM 1586 C C . ALA A 1 204 ? -4.980 6.251 13.784 1.00 98.75 204 ALA A C 1
ATOM 1588 O O . ALA A 1 204 ? -4.992 7.476 13.830 1.00 98.75 204 ALA A O 1
ATOM 1589 N N . PHE A 1 205 ? -4.405 5.512 14.730 1.00 98.75 205 PHE A N 1
ATOM 1590 C CA . PHE A 1 205 ? -3.863 6.028 15.989 1.00 98.75 205 PHE A CA 1
ATOM 1591 C C . PHE A 1 205 ? -2.353 5.814 16.055 1.00 98.75 205 PHE A C 1
ATOM 1593 O O . PHE A 1 205 ? -1.866 4.746 15.682 1.00 98.75 205 PHE A O 1
ATOM 1600 N N . SER A 1 206 ? -1.605 6.797 16.549 1.00 98.31 206 SER A N 1
ATOM 1601 C CA . SER A 1 206 ? -0.194 6.596 16.883 1.00 98.31 206 SER A CA 1
ATOM 1602 C C . SER A 1 206 ? -0.054 5.675 18.099 1.00 98.31 206 SER A C 1
ATOM 1604 O O . SER A 1 206 ? -1.007 5.453 18.853 1.00 98.31 206 SER A O 1
ATOM 1606 N N . TYR A 1 207 ? 1.145 5.135 18.317 1.00 97.12 207 TYR A N 1
ATOM 1607 C CA . TYR A 1 207 ? 1.414 4.302 19.490 1.00 97.12 207 TYR A CA 1
ATOM 1608 C C . TYR A 1 207 ? 1.194 5.066 20.807 1.00 97.12 207 TYR A C 1
ATOM 1610 O O . TYR A 1 207 ? 0.548 4.549 21.723 1.00 97.12 207 TYR A O 1
ATOM 1618 N N . ASP A 1 208 ? 1.650 6.318 20.883 1.00 95.75 208 ASP A N 1
ATOM 1619 C CA . ASP A 1 208 ? 1.483 7.158 22.073 1.00 95.75 208 ASP A CA 1
ATOM 1620 C C . ASP A 1 208 ? 0.009 7.468 22.356 1.00 95.75 208 ASP A C 1
ATOM 1622 O O . ASP A 1 208 ? -0.435 7.388 23.507 1.00 95.75 208 ASP A O 1
ATOM 1626 N N . ALA A 1 209 ? -0.784 7.730 21.313 1.00 97.31 209 ALA A N 1
ATOM 1627 C CA . ALA A 1 209 ? -2.224 7.889 21.446 1.00 97.31 209 ALA A CA 1
ATOM 1628 C C . ALA A 1 209 ? -2.883 6.601 21.951 1.00 97.31 209 ALA A C 1
ATOM 1630 O O . ALA A 1 209 ? -3.644 6.644 22.921 1.00 97.31 209 ALA A O 1
ATOM 1631 N N . LEU A 1 210 ? -2.565 5.444 21.355 1.00 97.38 210 LEU A N 1
ATOM 1632 C CA . LEU A 1 210 ? -3.125 4.161 21.787 1.00 97.38 210 LEU A CA 1
ATOM 1633 C C . LEU A 1 210 ? -2.843 3.877 23.256 1.00 97.38 210 LEU A C 1
ATOM 1635 O O . LEU A 1 210 ? -3.768 3.493 23.959 1.00 97.38 210 LEU A O 1
ATOM 1639 N N . ARG A 1 211 ? -1.630 4.135 23.758 1.00 96.50 211 ARG A N 1
ATOM 1640 C CA . ARG A 1 211 ? -1.305 3.958 25.187 1.00 96.50 211 ARG A CA 1
ATOM 1641 C C . ARG A 1 211 ? -2.178 4.805 26.114 1.00 96.50 211 ARG A C 1
ATOM 1643 O O . ARG A 1 211 ? -2.430 4.41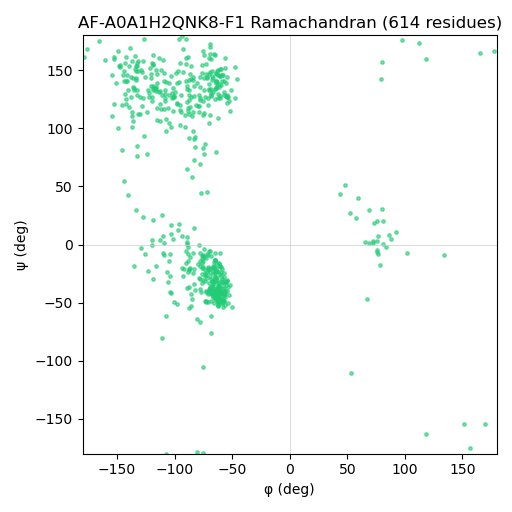4 27.251 1.00 96.50 211 ARG A O 1
ATOM 1650 N N . ARG A 1 212 ? -2.644 5.970 25.651 1.00 96.44 212 ARG A N 1
ATOM 1651 C CA . ARG A 1 212 ? -3.578 6.827 26.405 1.00 96.44 212 ARG A CA 1
ATOM 1652 C C . ARG A 1 212 ? -5.003 6.269 26.378 1.00 96.44 212 ARG A C 1
ATOM 1654 O O . ARG A 1 212 ? -5.735 6.427 27.357 1.00 96.44 212 ARG A O 1
ATOM 1661 N N . PHE A 1 213 ? -5.408 5.624 25.283 1.00 96.50 213 PHE A N 1
ATOM 1662 C CA . PHE A 1 213 ? -6.733 5.012 25.135 1.00 96.50 213 PHE A CA 1
ATOM 1663 C C . PHE A 1 213 ? -6.838 3.614 25.770 1.00 96.50 213 PHE A C 1
ATOM 1665 O O . PHE A 1 213 ? -7.845 3.312 26.410 1.00 96.50 213 PHE A O 1
ATOM 1672 N N . ALA A 1 214 ? -5.805 2.792 25.659 1.00 95.12 214 ALA A N 1
ATOM 1673 C CA . ALA A 1 214 ? -5.759 1.403 26.091 1.00 95.12 214 ALA A CA 1
ATOM 1674 C C . ALA A 1 214 ? -4.428 1.143 26.818 1.00 95.12 214 ALA A C 1
ATOM 1676 O O . ALA A 1 214 ? -3.382 1.086 26.168 1.00 95.12 214 ALA A O 1
ATOM 1677 N N . PRO A 1 215 ? -4.431 1.000 28.157 1.00 88.94 215 PRO A N 1
ATOM 1678 C CA . PRO A 1 215 ? -3.206 0.754 28.918 1.00 88.94 215 PRO A CA 1
ATOM 1679 C C . PRO A 1 215 ? -2.447 -0.502 28.474 1.00 88.94 215 PRO A C 1
ATOM 1681 O O . PRO A 1 215 ? -1.224 -0.512 28.523 1.00 88.94 215 PRO A O 1
ATOM 1684 N N . ASP A 1 216 ? -3.165 -1.524 28.003 1.00 92.69 216 ASP A N 1
ATOM 1685 C CA . ASP A 1 216 ? -2.630 -2.789 27.492 1.00 92.69 216 ASP A CA 1
ATOM 1686 C C . ASP A 1 216 ? -2.084 -2.702 26.054 1.00 92.69 216 ASP A C 1
ATOM 1688 O O . ASP A 1 216 ? -1.548 -3.680 25.535 1.00 92.69 216 ASP A O 1
ATOM 1692 N N . ALA A 1 217 ? -2.150 -1.533 25.399 1.00 94.50 217 ALA A N 1
ATOM 1693 C CA . ALA A 1 217 ? -1.506 -1.305 24.100 1.00 94.50 217 ALA A CA 1
ATOM 1694 C C . ALA A 1 217 ? 0.025 -1.467 24.155 1.00 94.50 217 ALA A C 1
ATOM 1696 O O . ALA A 1 217 ? 0.677 -1.667 23.130 1.00 94.50 217 ALA A O 1
ATOM 1697 N N . ASP A 1 218 ? 0.620 -1.416 25.348 1.00 93.25 218 ASP A N 1
ATOM 1698 C CA . ASP A 1 218 ? 2.031 -1.717 25.566 1.00 93.25 218 ASP A CA 1
ATOM 1699 C C . ASP A 1 218 ? 2.385 -3.203 25.387 1.00 93.25 218 ASP A C 1
ATOM 1701 O O . ASP A 1 218 ? 3.570 -3.538 25.390 1.00 93.25 218 ASP A O 1
ATOM 1705 N N . GLN A 1 219 ? 1.402 -4.078 25.168 1.00 94.62 219 GLN A N 1
ATOM 1706 C CA . GLN A 1 219 ? 1.594 -5.486 24.818 1.00 94.62 219 GLN A CA 1
ATOM 1707 C C . GLN A 1 219 ? 1.680 -5.716 23.299 1.00 94.62 219 GLN A C 1
ATOM 1709 O O . GLN A 1 219 ? 1.967 -6.833 22.884 1.00 94.62 219 GLN A O 1
ATOM 1714 N N . ILE A 1 220 ? 1.472 -4.685 22.464 1.00 95.25 220 ILE A N 1
ATOM 1715 C CA . ILE A 1 220 ? 1.529 -4.809 20.995 1.00 95.25 220 ILE A CA 1
ATOM 1716 C C . ILE A 1 220 ? 2.971 -5.046 20.517 1.00 95.25 220 ILE A C 1
ATOM 1718 O O . ILE A 1 220 ? 3.781 -4.118 20.492 1.00 95.25 220 ILE A O 1
ATOM 1722 N N . ASP A 1 221 ? 3.328 -6.263 20.132 1.00 95.06 221 ASP A N 1
ATOM 1723 C CA . ASP A 1 221 ? 4.660 -6.632 19.642 1.00 95.06 221 ASP A CA 1
ATOM 1724 C C . ASP A 1 221 ? 4.913 -6.122 18.210 1.00 95.06 221 ASP A C 1
ATOM 1726 O O . ASP A 1 221 ? 4.782 -6.842 17.223 1.00 95.06 221 ASP A O 1
ATOM 1730 N N . ALA A 1 222 ? 5.221 -4.826 18.103 1.00 95.81 222 ALA A N 1
ATOM 1731 C CA . ALA A 1 222 ? 5.568 -4.138 16.859 1.00 95.81 222 ALA A CA 1
ATOM 1732 C C . ALA A 1 222 ? 6.627 -3.044 17.124 1.00 95.81 222 ALA A C 1
ATOM 1734 O O . ALA A 1 222 ? 6.277 -1.871 17.305 1.00 95.81 222 ALA A O 1
ATOM 1735 N N . PRO A 1 223 ? 7.922 -3.401 17.222 1.00 95.56 223 PRO A N 1
ATOM 1736 C CA . PRO A 1 223 ? 8.998 -2.466 17.557 1.00 95.56 223 PRO A CA 1
ATOM 1737 C C . PRO A 1 223 ? 9.056 -1.202 16.688 1.00 95.56 223 PRO A C 1
ATOM 1739 O O . PRO A 1 223 ? 9.206 -0.107 17.233 1.00 95.56 223 PRO A O 1
ATOM 1742 N N . ALA A 1 224 ? 8.893 -1.316 15.367 1.00 96.31 224 ALA A N 1
ATOM 1743 C CA . ALA A 1 224 ? 8.902 -0.167 14.463 1.00 96.31 224 ALA A CA 1
ATOM 1744 C C . ALA A 1 224 ? 7.729 0.773 14.750 1.00 96.31 224 ALA A C 1
ATOM 1746 O O . ALA A 1 224 ? 7.930 1.979 14.870 1.00 96.31 224 ALA A O 1
ATOM 1747 N N . PHE A 1 225 ? 6.520 0.234 14.952 1.00 97.38 225 PHE A N 1
ATOM 1748 C CA . PHE A 1 225 ? 5.344 1.034 15.316 1.00 97.38 225 PHE A CA 1
ATOM 1749 C C . PHE A 1 225 ? 5.573 1.839 16.602 1.00 97.38 225 PHE A C 1
ATOM 1751 O O . PHE A 1 225 ? 5.219 3.015 16.658 1.00 97.38 225 PHE A O 1
ATOM 1758 N N . ARG A 1 226 ? 6.209 1.228 17.610 1.00 95.38 226 ARG A N 1
ATOM 1759 C CA . ARG A 1 226 ? 6.528 1.890 18.884 1.00 95.38 226 ARG A CA 1
ATOM 1760 C C . ARG A 1 226 ? 7.598 2.967 18.746 1.00 95.38 226 ARG A C 1
ATOM 1762 O O . ARG A 1 226 ? 7.510 3.988 19.417 1.00 95.38 226 ARG A O 1
ATOM 1769 N N . ALA A 1 227 ? 8.611 2.722 17.919 1.00 94.75 227 ALA A N 1
ATOM 1770 C CA . ALA A 1 227 ? 9.699 3.668 17.689 1.00 94.75 227 ALA A CA 1
ATOM 1771 C C . ALA A 1 227 ? 9.253 4.866 16.827 1.00 94.75 227 ALA A C 1
ATOM 1773 O O . ALA A 1 227 ? 9.720 5.986 17.025 1.00 94.75 227 ALA A O 1
ATOM 1774 N N . GLY A 1 228 ? 8.308 4.637 15.912 1.00 94.75 228 GLY A N 1
ATOM 1775 C CA . GLY A 1 228 ? 7.810 5.634 14.972 1.00 94.75 228 GLY A CA 1
ATOM 1776 C C . GLY A 1 228 ? 8.733 5.830 13.763 1.00 94.75 228 GLY A C 1
ATOM 1777 O O . GLY A 1 228 ? 9.930 5.567 13.798 1.00 94.75 228 GLY A O 1
ATOM 1778 N N . MET A 1 229 ? 8.171 6.324 12.658 1.00 95.81 229 MET A N 1
ATOM 1779 C CA . MET A 1 229 ? 8.894 6.431 11.381 1.00 95.81 229 MET A CA 1
ATOM 1780 C C . MET A 1 229 ? 10.131 7.340 11.446 1.00 95.81 229 MET A C 1
ATOM 1782 O O . MET A 1 229 ? 11.145 7.052 10.812 1.00 95.81 229 MET A O 1
ATOM 1786 N N . HIS A 1 230 ? 10.070 8.433 12.212 1.00 92.12 230 HIS A N 1
ATOM 1787 C CA . HIS A 1 230 ? 11.165 9.400 12.312 1.00 92.12 230 HIS A CA 1
ATOM 1788 C C . HIS A 1 230 ? 12.466 8.773 12.841 1.00 92.12 230 HIS A C 1
ATOM 1790 O O . HIS A 1 230 ? 13.545 9.238 12.481 1.00 92.12 230 HIS A O 1
ATOM 1796 N N . SER A 1 231 ? 12.388 7.702 13.643 1.00 88.75 231 SER A N 1
ATOM 1797 C CA . SER A 1 231 ? 13.571 7.010 14.170 1.00 88.75 231 SER A CA 1
ATOM 1798 C C . SER A 1 231 ? 14.269 6.125 13.130 1.00 88.75 231 SER A C 1
ATOM 1800 O O . SER A 1 231 ? 15.396 5.700 13.357 1.00 88.75 231 SER A O 1
ATOM 1802 N N . GLN A 1 232 ? 13.594 5.820 12.018 1.00 84.44 232 GLN A N 1
ATOM 1803 C CA . GLN A 1 232 ? 14.064 4.929 10.948 1.00 84.44 232 GLN A CA 1
ATOM 1804 C C . GLN A 1 232 ? 14.409 5.693 9.658 1.00 84.44 232 GLN A C 1
ATOM 1806 O O . GLN A 1 232 ? 14.783 5.098 8.642 1.00 84.44 232 GLN A O 1
ATOM 1811 N N . SER A 1 233 ? 14.268 7.023 9.671 1.00 83.56 233 SER A N 1
ATOM 1812 C CA . SER A 1 233 ? 14.564 7.867 8.516 1.00 83.56 233 SER A CA 1
ATOM 1813 C C . SER A 1 233 ? 16.067 7.932 8.235 1.00 83.56 233 SER A C 1
ATOM 1815 O O . SER A 1 233 ? 16.880 8.098 9.140 1.00 83.56 233 SER A O 1
ATOM 1817 N N . ALA A 1 234 ? 16.433 7.857 6.952 1.00 78.62 234 ALA A N 1
ATOM 1818 C CA . ALA A 1 234 ? 17.814 8.050 6.503 1.00 78.62 234 ALA A CA 1
ATOM 1819 C C . ALA A 1 234 ? 18.221 9.536 6.450 1.00 78.62 234 ALA A C 1
ATOM 1821 O O . ALA A 1 234 ? 19.408 9.850 6.404 1.00 78.62 234 ALA A O 1
ATOM 1822 N N . THR A 1 235 ? 17.246 10.447 6.436 1.00 76.00 235 THR A N 1
ATOM 1823 C CA . THR A 1 235 ? 17.447 11.900 6.489 1.00 76.00 235 THR A CA 1
ATOM 1824 C C . THR A 1 235 ? 16.929 12.457 7.818 1.00 76.00 235 THR A C 1
ATOM 1826 O O . THR A 1 235 ? 15.986 11.890 8.384 1.00 76.00 235 THR A O 1
ATOM 1829 N N . PRO A 1 236 ? 17.504 13.558 8.338 1.00 82.00 236 PRO A N 1
ATOM 1830 C CA . PRO A 1 236 ? 17.004 14.193 9.552 1.00 82.00 236 PRO A CA 1
ATOM 1831 C C . PRO A 1 236 ? 15.509 14.520 9.450 1.00 82.00 236 PRO A C 1
ATOM 1833 O O . PRO A 1 236 ? 15.074 15.189 8.519 1.00 82.00 236 PRO A O 1
ATOM 1836 N N . ALA A 1 237 ? 14.730 14.067 10.432 1.00 85.69 237 ALA A N 1
ATOM 1837 C CA . ALA A 1 237 ? 13.281 14.270 10.480 1.00 85.69 237 ALA A CA 1
ATOM 1838 C C . ALA A 1 237 ? 12.862 15.565 11.202 1.00 85.69 237 ALA A C 1
ATOM 1840 O O . ALA A 1 237 ? 11.680 15.770 11.460 1.00 85.69 237 ALA A O 1
ATOM 1841 N N . ALA A 1 238 ? 13.818 16.420 11.584 1.00 81.06 238 ALA A N 1
ATOM 1842 C CA . ALA A 1 238 ? 13.546 17.629 12.365 1.00 81.06 238 ALA A CA 1
ATOM 1843 C C . ALA A 1 238 ? 12.630 18.609 11.612 1.00 81.06 238 ALA A C 1
ATOM 1845 O O . ALA A 1 238 ? 11.684 19.132 12.198 1.00 81.06 238 ALA A O 1
ATOM 1846 N N . ASP A 1 239 ? 12.857 18.764 10.306 1.00 84.56 239 ASP A N 1
ATOM 1847 C CA . ASP A 1 239 ? 12.149 19.722 9.449 1.00 84.56 239 ASP A CA 1
ATOM 1848 C C . ASP A 1 239 ? 10.968 19.093 8.692 1.00 84.56 239 ASP A C 1
ATOM 1850 O O . ASP A 1 239 ? 10.496 19.632 7.689 1.00 84.56 239 ASP A O 1
ATOM 1854 N N . TRP A 1 240 ? 10.489 17.926 9.134 1.00 93.56 240 TRP A N 1
ATOM 1855 C CA . TRP A 1 240 ? 9.314 17.314 8.526 1.00 93.56 240 TRP A CA 1
ATOM 1856 C C . TRP A 1 240 ? 8.067 18.187 8.705 1.00 93.56 240 TRP A C 1
ATOM 1858 O O . TRP A 1 240 ? 7.799 18.734 9.772 1.00 93.56 240 TRP A O 1
ATOM 1868 N N . VAL A 1 241 ? 7.257 18.257 7.649 1.00 91.62 241 VAL A N 1
ATOM 1869 C CA . VAL A 1 241 ? 5.956 18.944 7.629 1.00 91.62 241 VAL A CA 1
ATOM 1870 C C . VAL A 1 241 ? 4.982 18.293 8.615 1.00 91.62 241 VAL A C 1
ATOM 1872 O O . VAL A 1 241 ? 4.103 18.949 9.168 1.00 91.62 241 VAL A O 1
ATOM 1875 N N . VAL A 1 242 ? 5.128 16.984 8.832 1.00 93.38 242 VAL A N 1
ATOM 1876 C CA . VAL A 1 242 ? 4.318 16.201 9.766 1.00 93.38 242 VAL A CA 1
ATOM 1877 C C . VAL A 1 242 ? 5.125 15.027 10.309 1.00 93.38 242 VAL A C 1
ATOM 1879 O O . VAL A 1 242 ? 5.821 14.346 9.557 1.00 93.38 242 VAL A O 1
ATOM 1882 N N . GLY A 1 243 ? 4.989 14.751 11.605 1.00 93.94 243 GLY A N 1
ATOM 1883 C CA . GLY A 1 243 ? 5.573 13.560 12.216 1.00 93.94 243 GLY A CA 1
ATOM 1884 C C . GLY A 1 243 ? 7.051 13.652 12.570 1.00 93.94 243 GLY A C 1
ATOM 1885 O O . GLY A 1 243 ? 7.688 12.613 12.757 1.00 93.94 243 GLY A O 1
ATOM 1886 N N . SER A 1 244 ? 7.588 14.868 12.700 1.00 93.19 244 SER A N 1
ATOM 1887 C CA . SER A 1 244 ? 8.885 15.088 13.343 1.00 93.19 244 SER A CA 1
ATOM 1888 C C . SER A 1 244 ? 8.884 14.507 14.770 1.00 93.19 244 SER A C 1
ATOM 1890 O O . SER A 1 244 ? 7.819 14.302 15.369 1.00 93.19 244 SER A O 1
ATOM 1892 N N . PRO A 1 245 ? 10.063 14.248 15.362 1.00 88.50 245 PRO A N 1
ATOM 1893 C CA . PRO A 1 245 ? 10.148 13.798 16.749 1.00 88.50 245 PRO A CA 1
ATOM 1894 C C . PRO A 1 245 ? 9.384 14.744 17.693 1.00 88.50 245 PRO A C 1
ATOM 1896 O O . PRO A 1 245 ? 9.646 15.945 17.723 1.00 88.50 245 PRO A O 1
ATOM 1899 N N . GLY A 1 246 ? 8.423 14.208 18.450 1.00 84.62 246 GLY A N 1
ATOM 1900 C CA . GLY A 1 246 ? 7.566 14.986 19.356 1.00 84.62 246 GLY A CA 1
ATOM 1901 C C . GLY A 1 246 ? 6.377 15.709 18.702 1.00 84.62 246 GLY A C 1
ATOM 1902 O O . GLY A 1 246 ? 5.617 16.355 19.416 1.00 84.62 246 GLY A O 1
ATOM 1903 N N . SER A 1 247 ? 6.182 15.592 17.383 1.00 88.56 247 SER A N 1
ATOM 1904 C CA . SER A 1 247 ? 5.046 16.171 16.641 1.00 88.56 247 SER A CA 1
ATOM 1905 C C . SER A 1 247 ? 4.300 15.143 15.774 1.00 88.56 247 SER A C 1
ATOM 1907 O O . SER A 1 247 ? 3.631 15.491 14.796 1.00 88.56 247 SER A O 1
ATOM 1909 N N . VAL A 1 248 ? 4.404 13.857 16.124 1.00 95.38 248 VAL A N 1
ATOM 1910 C CA . VAL A 1 248 ? 3.600 12.788 15.515 1.00 95.38 248 VAL A CA 1
ATOM 1911 C C . VAL A 1 248 ? 2.127 13.009 15.871 1.00 95.38 248 VAL A C 1
ATOM 1913 O O . VAL A 1 248 ? 1.818 13.101 17.058 1.00 95.38 248 VAL A O 1
ATOM 1916 N N . PRO A 1 249 ? 1.210 13.089 14.885 1.00 97.38 249 PRO A N 1
ATOM 1917 C CA . PRO A 1 249 ? -0.217 13.199 15.171 1.00 97.38 249 PRO A CA 1
ATOM 1918 C C . PRO A 1 249 ? -0.687 12.050 16.065 1.00 97.38 249 PRO A C 1
ATOM 1920 O O . PRO A 1 249 ? -0.315 10.901 15.838 1.00 97.38 249 PRO A O 1
ATOM 1923 N N . ASP A 1 250 ? -1.540 12.335 17.045 1.00 98.19 250 ASP A N 1
ATOM 1924 C CA . ASP A 1 250 ? -2.137 11.288 17.876 1.00 98.19 250 ASP A CA 1
ATOM 1925 C C . ASP A 1 250 ? -3.090 10.419 17.045 1.00 98.19 250 ASP A C 1
ATOM 1927 O O . ASP A 1 250 ? -3.105 9.192 17.159 1.00 98.19 250 ASP A O 1
ATOM 1931 N N . VAL A 1 251 ? -3.888 11.061 16.185 1.00 98.50 251 VAL A N 1
ATOM 1932 C CA . VAL A 1 251 ? -4.851 10.394 15.305 1.00 98.50 251 VAL A CA 1
ATOM 1933 C C . VAL A 1 251 ? -4.775 10.996 13.906 1.00 98.50 251 VAL A C 1
ATOM 1935 O O . VAL A 1 251 ? -4.753 12.216 13.742 1.00 98.50 251 VAL A O 1
ATOM 1938 N N . ILE A 1 252 ? -4.779 10.137 12.889 1.00 98.56 252 ILE A N 1
ATOM 1939 C CA . ILE A 1 252 ? -5.049 10.518 11.504 1.00 98.56 252 ILE A CA 1
ATOM 1940 C C . ILE A 1 252 ? -6.482 10.124 11.169 1.00 98.56 252 ILE A C 1
ATOM 1942 O O . ILE A 1 252 ? -6.858 8.956 11.291 1.00 98.56 252 ILE A O 1
ATOM 1946 N N . VAL A 1 253 ? -7.261 11.096 10.694 1.00 98.69 253 VAL A N 1
ATOM 1947 C CA . VAL A 1 253 ? -8.551 10.838 10.047 1.00 98.69 253 VAL A CA 1
ATOM 1948 C C . VAL A 1 253 ? -8.356 10.951 8.544 1.00 98.69 253 VAL A C 1
ATOM 1950 O O . VAL A 1 253 ? -8.043 12.026 8.034 1.00 98.69 253 VAL A O 1
ATOM 1953 N N . LEU A 1 254 ? -8.535 9.836 7.841 1.00 98.69 254 LEU A N 1
ATOM 1954 C CA . LEU A 1 254 ? -8.587 9.806 6.387 1.00 98.69 254 LEU A CA 1
ATOM 1955 C C . LEU A 1 254 ? -10.030 10.027 5.942 1.00 98.69 254 LEU A C 1
ATOM 1957 O O . LEU A 1 254 ? -10.891 9.193 6.216 1.00 98.69 254 LEU A O 1
ATOM 1961 N N . LEU A 1 255 ? -10.262 11.116 5.218 1.00 98.56 255 LEU A N 1
ATOM 1962 C CA . LEU A 1 255 ? -11.508 11.426 4.526 1.00 98.56 255 LEU A CA 1
ATOM 1963 C C . LEU A 1 255 ? -11.297 11.252 3.023 1.00 98.56 255 LEU A C 1
ATOM 1965 O O . LEU A 1 255 ? -10.251 11.636 2.501 1.00 98.56 255 LEU A O 1
ATOM 1969 N N . ALA A 1 256 ? -12.279 10.697 2.322 1.00 98.25 256 ALA A N 1
ATOM 1970 C CA . ALA A 1 256 ? -12.210 10.503 0.879 1.00 98.25 256 ALA A CA 1
ATOM 1971 C C . ALA A 1 256 ? -13.559 10.771 0.209 1.00 98.25 256 ALA A C 1
ATOM 1973 O O . ALA A 1 256 ? -14.591 10.375 0.742 1.00 98.25 256 ALA A O 1
ATOM 1974 N N . ALA A 1 257 ? -13.551 11.402 -0.964 1.00 97.69 257 ALA A N 1
ATOM 1975 C CA . ALA A 1 257 ? -14.751 11.764 -1.718 1.00 97.69 257 ALA A CA 1
ATOM 1976 C C . ALA A 1 257 ? -14.510 11.719 -3.236 1.00 97.69 257 ALA A C 1
ATOM 1978 O O . ALA A 1 257 ? -13.379 11.866 -3.704 1.00 97.69 257 ALA A O 1
ATOM 1979 N N . ASP A 1 258 ? -15.575 11.516 -4.019 1.00 94.69 258 ASP A N 1
ATOM 1980 C CA . ASP A 1 258 ? -15.494 11.533 -5.490 1.00 94.69 258 ASP A CA 1
ATOM 1981 C C . ASP A 1 258 ? -15.223 12.936 -6.065 1.00 94.69 258 ASP A C 1
ATOM 1983 O O . ASP A 1 258 ? -14.765 13.035 -7.198 1.00 94.69 258 ASP A O 1
ATOM 1987 N N . ASP A 1 259 ? -15.489 14.004 -5.307 1.00 94.75 259 ASP A N 1
ATOM 1988 C CA . ASP A 1 259 ? -15.276 15.394 -5.718 1.00 94.75 259 ASP A CA 1
ATOM 1989 C C . ASP A 1 259 ? -14.768 16.282 -4.561 1.00 94.75 259 ASP A C 1
ATOM 1991 O O . ASP A 1 259 ? -14.850 15.929 -3.380 1.00 94.75 259 ASP A O 1
ATOM 1995 N N . GLU A 1 260 ? -14.187 17.436 -4.909 1.00 95.75 260 GLU A N 1
ATOM 1996 C CA . GLU A 1 260 ? -13.645 18.397 -3.936 1.00 95.75 260 GLU A CA 1
ATOM 1997 C C . GLU A 1 260 ? -14.718 18.985 -3.002 1.00 95.75 260 GLU A C 1
ATOM 1999 O O . GLU A 1 260 ? -14.462 19.004 -1.795 1.00 95.75 260 GLU A O 1
ATOM 2004 N N . PRO A 1 261 ? -15.919 19.385 -3.474 1.00 96.56 261 PRO A N 1
ATOM 2005 C CA . PRO A 1 261 ? -16.947 19.924 -2.587 1.00 96.56 261 PRO A CA 1
ATOM 2006 C C . PRO A 1 261 ? -17.404 18.921 -1.523 1.00 96.56 261 PRO A C 1
ATOM 2008 O O . PRO A 1 261 ? -17.582 19.298 -0.363 1.00 96.56 261 PRO A O 1
ATOM 2011 N N . GLY A 1 262 ? -17.551 17.641 -1.885 1.00 96.56 262 GLY A N 1
ATOM 2012 C CA . GLY A 1 262 ? -17.859 16.568 -0.945 1.00 96.56 262 GLY A CA 1
ATOM 2013 C C . GLY A 1 262 ? -16.757 16.390 0.096 1.00 96.56 262 GLY A C 1
ATOM 2014 O O . GLY A 1 262 ? -17.045 16.304 1.290 1.00 96.56 262 GLY A O 1
ATOM 2015 N N . LEU A 1 263 ? -15.488 16.426 -0.324 1.00 97.94 263 LEU A N 1
ATOM 2016 C CA . LEU A 1 263 ? -14.361 16.367 0.609 1.00 97.94 263 LEU A CA 1
ATOM 2017 C C . LEU A 1 263 ? -14.336 17.580 1.552 1.00 97.94 263 LEU A C 1
ATOM 2019 O O . LEU A 1 263 ? -14.106 17.425 2.753 1.00 97.94 263 LEU A O 1
ATOM 2023 N N . ALA A 1 264 ? -14.573 18.784 1.029 1.00 97.44 264 ALA A N 1
ATOM 2024 C CA . ALA A 1 264 ? -14.600 20.013 1.813 1.00 97.44 264 ALA A CA 1
ATOM 2025 C C . ALA A 1 264 ? -15.722 19.990 2.864 1.00 97.44 264 ALA A C 1
ATOM 2027 O O . ALA A 1 264 ? -15.490 20.382 4.011 1.00 97.44 264 ALA A O 1
ATOM 2028 N N . ALA A 1 265 ? -16.902 19.475 2.501 1.00 96.88 265 ALA A N 1
ATOM 2029 C CA . ALA A 1 265 ? -18.017 19.286 3.423 1.00 96.88 265 ALA A CA 1
ATOM 2030 C C . ALA A 1 265 ? -17.667 18.305 4.556 1.00 96.88 265 ALA A C 1
ATOM 2032 O O . ALA A 1 265 ? -17.898 18.621 5.722 1.00 96.88 265 ALA A O 1
ATOM 2033 N N . GLU A 1 266 ? -17.035 1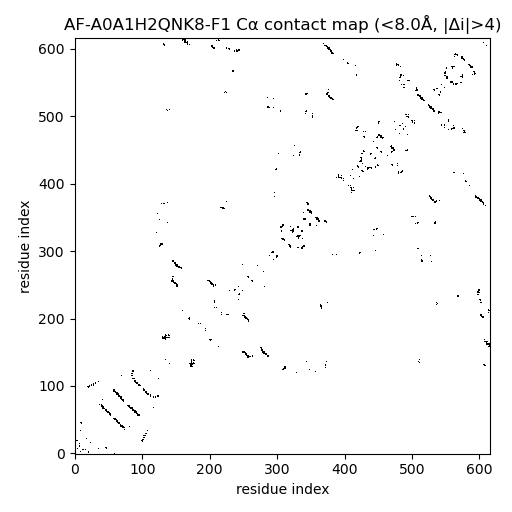7.168 4.243 1.00 96.81 266 GLU A N 1
ATOM 2034 C CA . GLU A 1 266 ? -16.565 16.207 5.254 1.00 96.81 266 GLU A CA 1
ATOM 2035 C C . GLU A 1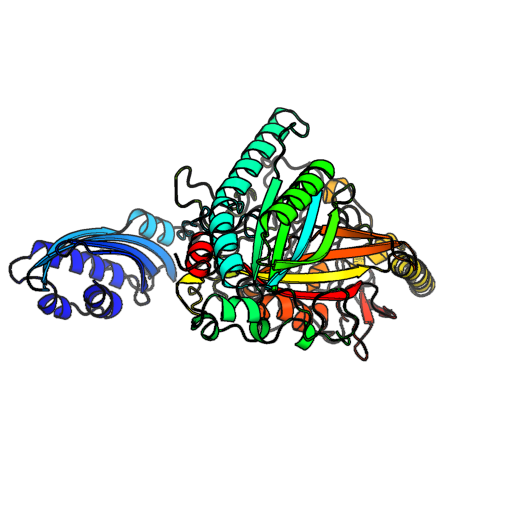 266 ? -15.492 16.797 6.177 1.00 96.81 266 GLU A C 1
ATOM 2037 O O . GLU A 1 266 ? -15.521 16.578 7.387 1.00 96.81 266 GLU A O 1
ATOM 2042 N N . CYS A 1 267 ? -14.562 17.591 5.636 1.00 97.19 267 CYS A N 1
ATOM 2043 C CA . CYS A 1 267 ? -13.556 18.284 6.445 1.00 97.19 267 CYS A CA 1
ATOM 2044 C C . CYS A 1 267 ? -14.207 19.264 7.432 1.00 97.19 267 CYS A C 1
ATOM 2046 O O . CYS A 1 267 ? -13.815 19.319 8.598 1.00 97.19 267 CYS A O 1
ATOM 2048 N N . ALA A 1 268 ? -15.206 20.025 6.977 1.00 96.25 268 ALA A N 1
ATOM 2049 C CA . ALA A 1 268 ? -15.934 20.970 7.817 1.00 96.25 268 ALA A CA 1
ATOM 2050 C C . ALA A 1 268 ? -16.776 20.255 8.889 1.00 96.25 268 ALA A C 1
ATOM 2052 O O . ALA A 1 268 ? -16.773 20.671 10.050 1.00 96.25 268 ALA A O 1
ATOM 2053 N N . ALA A 1 269 ? -17.446 19.155 8.526 1.00 95.12 269 ALA A N 1
ATOM 2054 C CA . ALA A 1 269 ? -18.196 18.320 9.461 1.00 95.12 269 ALA A CA 1
ATOM 2055 C C . ALA A 1 269 ? -17.279 17.740 10.546 1.00 95.12 269 ALA A C 1
ATOM 2057 O O . ALA A 1 269 ? -17.550 17.916 11.735 1.00 95.12 269 ALA A O 1
ATOM 2058 N N . LEU A 1 270 ? -16.135 17.166 10.151 1.00 95.75 270 LEU A N 1
ATOM 2059 C CA . LEU A 1 270 ? -15.129 16.667 11.085 1.00 95.75 270 LEU A CA 1
ATOM 2060 C C . LEU A 1 270 ? -14.714 17.755 12.083 1.00 95.75 270 LEU A C 1
ATOM 2062 O O . LEU A 1 270 ? -14.758 17.517 13.286 1.00 95.75 270 LEU A O 1
ATOM 2066 N N . GLN A 1 271 ? -14.355 18.953 11.609 1.00 94.12 271 GLN A N 1
ATOM 2067 C CA . GLN A 1 271 ? -13.942 20.056 12.485 1.00 94.12 271 GLN A CA 1
ATOM 2068 C C . GLN A 1 271 ? -15.027 20.444 13.501 1.00 94.12 271 GLN A C 1
ATOM 2070 O O . GLN A 1 271 ? -14.712 20.687 14.667 1.00 94.12 271 GLN A O 1
ATOM 2075 N N . ALA A 1 272 ? -16.298 20.460 13.090 1.00 93.69 272 ALA A N 1
ATOM 2076 C CA . ALA A 1 272 ? -17.418 20.744 13.984 1.00 93.69 272 ALA A CA 1
ATOM 2077 C C . ALA A 1 272 ? -17.642 19.634 15.035 1.00 93.69 272 ALA A C 1
ATOM 2079 O O . ALA A 1 272 ? -18.057 19.920 16.160 1.00 93.69 272 ALA A O 1
ATOM 2080 N N . GLU A 1 273 ? -17.340 18.375 14.703 1.00 94.00 273 GLU A N 1
ATOM 2081 C CA . GLU A 1 273 ? -17.566 17.208 15.567 1.00 94.00 273 GLU A CA 1
ATOM 2082 C C . GLU A 1 273 ? -16.547 17.046 16.711 1.00 94.00 273 GLU A C 1
ATOM 2084 O O . GLU A 1 273 ? -16.879 16.416 17.724 1.00 94.00 273 GLU A O 1
ATOM 2089 N N . LEU A 1 274 ? -15.319 17.574 16.575 1.00 92.69 274 LEU A N 1
ATOM 2090 C CA . LEU A 1 274 ? -14.206 17.300 17.508 1.00 92.69 274 LEU A CA 1
ATOM 2091 C C . LEU A 1 274 ? -14.471 17.783 18.945 1.00 92.69 274 LEU A C 1
ATOM 2093 O O . LEU A 1 274 ? -13.879 17.253 19.888 1.00 92.69 274 LEU A O 1
ATOM 2097 N N . GLY A 1 275 ? -15.360 18.768 19.142 1.00 74.12 275 GLY A N 1
ATOM 2098 C CA . GLY A 1 275 ? -15.923 19.124 20.458 1.00 74.12 275 GLY A CA 1
ATOM 2099 C C . GLY A 1 275 ? -14.900 19.506 21.543 1.00 74.12 275 GLY A C 1
ATOM 2100 O O . GLY A 1 275 ? -15.176 19.378 22.741 1.00 74.12 275 GLY A O 1
ATOM 2101 N N . GLY A 1 276 ? -13.700 19.941 21.144 1.00 87.25 276 GLY A N 1
ATOM 2102 C CA . GLY A 1 276 ? -12.580 20.258 22.036 1.00 87.25 276 GLY A CA 1
ATOM 2103 C C . GLY A 1 276 ? -11.830 19.046 22.605 1.00 87.25 276 GLY A C 1
ATOM 2104 O O . GLY A 1 276 ? -10.987 19.233 23.476 1.00 87.25 276 GLY A O 1
ATOM 2105 N N . GLY A 1 277 ? -12.127 17.821 22.151 1.00 94.56 277 GLY A N 1
ATOM 2106 C CA . GLY A 1 277 ? -11.328 16.631 22.476 1.00 94.56 277 GLY A CA 1
ATOM 2107 C C . GLY A 1 277 ? -9.991 16.594 21.737 1.00 94.56 277 GLY A C 1
ATOM 2108 O O . GLY A 1 277 ? -9.017 16.057 22.262 1.00 94.56 277 GLY A O 1
ATOM 2109 N N . PHE A 1 278 ? -9.935 17.225 20.564 1.00 97.50 278 PHE A N 1
ATOM 2110 C CA . PHE A 1 278 ? -8.747 17.301 19.726 1.00 97.50 278 PHE A CA 1
ATOM 2111 C C . PHE A 1 278 ? -8.494 18.722 19.226 1.00 97.50 278 PHE A C 1
ATOM 2113 O O . PHE A 1 278 ? -9.446 19.463 18.970 1.00 97.50 278 PHE A O 1
ATOM 2120 N N . ASP A 1 279 ? -7.220 19.049 19.023 1.00 95.69 279 ASP A N 1
ATOM 2121 C CA . ASP A 1 279 ? -6.783 20.166 18.192 1.00 95.69 279 ASP A CA 1
ATOM 2122 C C . ASP A 1 279 ? -6.399 19.639 16.796 1.00 95.69 279 ASP A C 1
ATOM 2124 O O . ASP A 1 279 ? -5.774 18.584 16.664 1.00 95.69 279 ASP A O 1
ATOM 2128 N N . VAL A 1 280 ? -6.773 20.368 15.739 1.00 96.12 280 VAL A N 1
ATOM 2129 C CA . VAL A 1 280 ? -6.383 20.039 14.358 1.00 96.12 280 VAL A CA 1
ATOM 2130 C C . VAL A 1 280 ? -5.041 20.700 14.068 1.00 96.12 280 VAL A C 1
ATOM 2132 O O . VAL A 1 280 ? -4.958 21.924 13.986 1.00 96.12 280 VAL A O 1
ATOM 2135 N N . ARG A 1 281 ? -3.988 19.899 13.900 1.00 94.38 281 ARG A N 1
ATOM 2136 C CA . ARG A 1 281 ? -2.637 20.391 13.583 1.00 94.38 281 ARG A CA 1
ATOM 2137 C C . ARG A 1 281 ? -2.467 20.755 12.116 1.00 94.38 281 ARG A C 1
ATOM 2139 O O . ARG A 1 281 ? -1.687 21.641 11.789 1.00 94.38 281 ARG A O 1
ATOM 2146 N N . GLY A 1 282 ? -3.218 20.100 11.242 1.00 94.44 282 GLY A N 1
ATOM 2147 C CA . GLY A 1 282 ? -3.218 20.375 9.815 1.00 94.44 282 GLY A CA 1
ATOM 2148 C C . GLY A 1 282 ? -4.140 19.424 9.070 1.00 94.44 282 GLY A C 1
ATOM 2149 O O . GLY A 1 282 ? -4.585 18.413 9.616 1.00 94.44 282 GLY A O 1
ATOM 2150 N N . ILE A 1 283 ? -4.431 19.765 7.818 1.00 96.38 283 ILE A N 1
ATOM 2151 C CA . ILE A 1 283 ? -5.151 18.898 6.889 1.00 96.38 283 ILE A CA 1
ATOM 2152 C C . ILE A 1 283 ? -4.343 18.848 5.599 1.00 96.38 283 ILE A C 1
ATOM 2154 O O . ILE A 1 283 ? -4.245 19.849 4.895 1.00 96.38 283 ILE A O 1
ATOM 2158 N N . GLN A 1 284 ? -3.782 17.684 5.289 1.00 97.38 284 GLN A N 1
ATOM 2159 C CA . GLN A 1 284 ? -3.110 17.455 4.016 1.00 97.38 284 GLN A CA 1
ATOM 2160 C C . GLN A 1 284 ? -4.120 16.940 3.000 1.00 97.38 284 GLN A C 1
ATOM 2162 O O . GLN A 1 284 ? -4.746 15.903 3.217 1.00 97.38 284 GLN A O 1
ATOM 2167 N N . ARG A 1 285 ? -4.265 17.650 1.881 1.00 97.88 285 ARG A N 1
ATOM 2168 C CA . ARG A 1 285 ? -5.152 17.247 0.786 1.00 97.88 285 ARG A CA 1
ATOM 2169 C C . ARG A 1 285 ? -4.369 16.518 -0.300 1.00 97.88 285 ARG A C 1
ATOM 2171 O O . ARG A 1 285 ? -3.196 16.803 -0.521 1.00 97.88 285 ARG A O 1
ATOM 2178 N N . GLY A 1 286 ? -5.038 15.589 -0.970 1.00 97.69 286 GLY A N 1
ATOM 2179 C CA . GLY A 1 286 ? -4.540 14.897 -2.151 1.00 97.69 286 GLY A CA 1
ATOM 2180 C C . GLY A 1 286 ? -5.644 14.727 -3.188 1.00 97.69 286 GLY A C 1
ATOM 2181 O O . GLY A 1 286 ? -6.828 14.688 -2.845 1.00 97.69 286 GLY A O 1
ATOM 2182 N N . ALA A 1 287 ? -5.258 14.635 -4.456 1.00 97.69 287 ALA A N 1
ATOM 2183 C CA . ALA A 1 287 ? -6.173 14.444 -5.570 1.00 97.69 287 ALA A CA 1
ATOM 2184 C C . ALA A 1 287 ? -5.563 13.517 -6.627 1.00 97.69 287 ALA A C 1
ATOM 2186 O O . ALA A 1 287 ? -4.372 13.593 -6.933 1.00 97.69 287 ALA A O 1
ATOM 2187 N N . ALA A 1 288 ? -6.389 12.645 -7.195 1.00 96.31 288 ALA A N 1
ATOM 2188 C CA . ALA A 1 288 ? -6.009 11.801 -8.312 1.00 96.31 288 ALA A CA 1
ATOM 2189 C C . ALA A 1 288 ? -5.702 12.665 -9.544 1.00 96.31 288 ALA A C 1
ATOM 2191 O O . ALA A 1 288 ? -6.459 13.570 -9.896 1.00 96.31 288 ALA A O 1
ATOM 2192 N N . LEU A 1 289 ? -4.596 12.362 -10.225 1.00 95.69 289 LEU A N 1
ATOM 2193 C CA . LEU A 1 289 ? -4.261 13.001 -11.494 1.00 95.69 289 LEU A CA 1
ATOM 2194 C C . LEU A 1 289 ? -4.935 12.266 -12.665 1.00 95.69 289 LEU A C 1
ATOM 2196 O O . LEU A 1 289 ? -5.170 11.051 -12.586 1.00 95.69 289 LEU A O 1
ATOM 2200 N N . PRO A 1 290 ? -5.207 12.959 -13.787 1.00 91.19 290 PRO A N 1
ATOM 2201 C CA . PRO A 1 290 ? -5.753 12.333 -14.984 1.00 91.19 290 PRO A CA 1
ATOM 2202 C C . PRO A 1 290 ? -4.950 11.103 -15.430 1.00 91.19 290 PRO A C 1
ATOM 2204 O O . PRO A 1 290 ? -3.723 11.132 -15.532 1.00 91.19 290 PRO A O 1
ATOM 2207 N N . GLY A 1 291 ? -5.660 10.013 -15.730 1.00 85.69 291 GLY A N 1
ATOM 2208 C CA . GLY A 1 291 ? -5.046 8.758 -16.170 1.00 85.69 291 GLY A CA 1
ATOM 2209 C C . GLY A 1 291 ? -4.387 7.936 -15.058 1.00 85.69 291 GLY A C 1
ATOM 2210 O O . GLY A 1 291 ? -3.551 7.096 -15.380 1.00 85.69 291 GLY A O 1
ATOM 2211 N N . GLU A 1 292 ? -4.757 8.167 -13.790 1.00 89.50 292 GLU A N 1
ATOM 2212 C CA . GLU A 1 292 ? -4.236 7.439 -12.616 1.00 89.50 292 GLU A CA 1
ATOM 2213 C C . GLU A 1 292 ? -2.711 7.577 -12.474 1.00 89.50 292 GLU A C 1
ATOM 2215 O O . GLU A 1 292 ? -2.003 6.610 -12.191 1.00 89.50 292 GLU A O 1
ATOM 2220 N N . ARG A 1 293 ? -2.189 8.780 -12.734 1.00 95.38 293 ARG A N 1
ATOM 2221 C CA . ARG A 1 293 ? -0.747 9.062 -12.726 1.00 95.38 293 ARG A CA 1
ATOM 2222 C C . ARG A 1 293 ? -0.269 9.616 -11.387 1.00 95.38 293 ARG A C 1
ATOM 2224 O O . ARG A 1 293 ? -1.040 10.228 -10.650 1.00 95.38 293 ARG A O 1
ATOM 2231 N N . GLU A 1 294 ? 1.016 9.437 -11.109 1.00 96.56 294 GLU A N 1
ATOM 2232 C CA . GLU A 1 294 ? 1.755 10.218 -10.112 1.00 96.56 294 GLU A CA 1
ATOM 2233 C C . GLU A 1 294 ? 2.515 11.388 -10.774 1.00 96.56 294 GLU A C 1
ATOM 2235 O O . GLU A 1 294 ? 2.435 11.571 -11.992 1.00 96.56 294 GLU A O 1
ATOM 2240 N N . HIS A 1 295 ? 3.190 12.236 -9.988 1.00 97.94 295 HIS A N 1
ATOM 2241 C CA . HIS A 1 295 ? 3.742 13.505 -10.491 1.00 97.94 295 HIS A CA 1
ATOM 2242 C C . HIS A 1 295 ? 4.957 13.357 -11.403 1.00 97.94 295 HIS A C 1
ATOM 2244 O O . HIS A 1 295 ? 5.169 14.224 -12.248 1.00 97.94 295 HIS A O 1
ATOM 2250 N N . PHE A 1 296 ? 5.720 12.262 -11.321 1.00 98.06 296 PHE A N 1
ATOM 2251 C CA . PHE A 1 296 ? 6.702 11.957 -12.360 1.00 98.06 296 PHE A CA 1
ATOM 2252 C C . PHE A 1 296 ? 6.049 11.536 -13.672 1.00 98.06 296 PHE A C 1
ATOM 2254 O O . PHE A 1 296 ? 6.770 11.418 -14.652 1.00 98.06 296 PHE A O 1
ATOM 2261 N N . GLY A 1 297 ? 4.723 11.367 -13.733 1.00 97.12 297 GLY A N 1
ATOM 2262 C CA . GLY A 1 297 ? 3.908 11.139 -14.923 1.00 97.12 297 GLY A CA 1
ATOM 2263 C C . GLY A 1 297 ? 3.663 9.670 -15.278 1.00 97.12 297 GLY A C 1
ATOM 2264 O O . GLY A 1 297 ? 3.152 9.403 -16.372 1.00 97.12 297 GLY A O 1
ATOM 2265 N N . PHE A 1 298 ? 4.003 8.727 -14.401 1.00 98.06 298 PHE A N 1
ATOM 2266 C CA . PHE A 1 298 ? 3.763 7.295 -14.575 1.00 98.06 298 PHE A CA 1
ATOM 2267 C C . PHE A 1 298 ? 2.408 6.884 -14.005 1.00 98.06 298 PHE A C 1
ATOM 2269 O O . PHE A 1 298 ? 2.003 7.349 -12.943 1.00 98.06 298 PHE A O 1
ATOM 2276 N N . ARG A 1 299 ? 1.700 5.982 -14.696 1.00 96.81 299 ARG A N 1
ATOM 2277 C CA . ARG A 1 299 ? 0.495 5.348 -14.146 1.00 96.81 299 ARG A CA 1
ATOM 2278 C C . ARG A 1 299 ? 0.850 4.540 -12.891 1.00 96.81 299 ARG A C 1
ATOM 2280 O O . ARG A 1 299 ? 1.678 3.629 -12.957 1.00 96.81 299 ARG A O 1
ATOM 2287 N N . ASP A 1 300 ? 0.168 4.814 -11.784 1.00 93.69 300 ASP A N 1
ATOM 2288 C CA . ASP A 1 300 ? 0.287 4.083 -10.519 1.00 93.69 300 ASP A CA 1
ATOM 2289 C C . ASP A 1 300 ? -0.962 3.209 -10.263 1.00 93.69 300 ASP A C 1
ATOM 2291 O O . ASP A 1 300 ? -1.854 3.080 -11.098 1.00 93.69 300 ASP A O 1
ATOM 2295 N N . GLY A 1 301 ? -1.003 2.483 -9.145 1.00 90.56 301 GLY A N 1
ATOM 2296 C CA . GLY A 1 301 ? -2.129 1.642 -8.739 1.00 90.56 301 GLY A CA 1
ATOM 2297 C C . GLY A 1 301 ? -2.261 0.315 -9.497 1.00 90.56 301 GLY A C 1
ATOM 2298 O O . GLY A 1 301 ? -3.051 -0.531 -9.087 1.00 90.56 301 GLY A O 1
ATOM 2299 N N . VAL A 1 302 ? -1.450 0.077 -10.537 1.00 93.19 302 VAL A N 1
ATOM 2300 C CA . VAL A 1 302 ? -1.550 -1.100 -11.426 1.00 93.19 302 VAL A CA 1
ATOM 2301 C C . VAL A 1 302 ? -1.345 -2.432 -10.694 1.00 93.19 302 VAL A C 1
ATOM 2303 O O . VAL A 1 302 ? -2.111 -3.377 -10.877 1.00 93.19 302 VAL A O 1
ATOM 2306 N N . SER A 1 303 ? -0.289 -2.542 -9.881 1.00 94.75 303 SER A N 1
ATOM 2307 C CA . SER A 1 303 ? 0.075 -3.793 -9.203 1.00 94.75 303 SER A CA 1
ATOM 2308 C C . SER A 1 303 ? -0.225 -3.714 -7.709 1.00 94.75 303 SER A C 1
ATOM 2310 O O . SER A 1 303 ? 0.482 -3.040 -6.954 1.00 94.75 303 SER A O 1
ATOM 2312 N N . GLN A 1 304 ? -1.265 -4.437 -7.298 1.00 93.75 304 GLN A N 1
ATOM 2313 C CA . GLN A 1 304 ? -1.673 -4.661 -5.909 1.00 93.75 304 GLN A CA 1
ATOM 2314 C C . GLN A 1 304 ? -1.775 -6.171 -5.662 1.00 93.75 304 GLN A C 1
ATOM 2316 O O . GLN A 1 304 ? -2.185 -6.894 -6.578 1.00 93.75 304 GLN A O 1
ATOM 2321 N N . PRO A 1 305 ? -1.415 -6.685 -4.472 1.00 95.62 305 PRO A N 1
ATOM 2322 C CA . PRO A 1 305 ? -1.695 -8.079 -4.141 1.00 95.62 305 PRO A CA 1
ATOM 2323 C C . PRO A 1 305 ? -3.202 -8.336 -4.217 1.00 95.62 305 PRO A C 1
ATOM 2325 O O . PRO A 1 305 ? -4.009 -7.479 -3.856 1.00 95.62 305 PRO A O 1
ATOM 2328 N N . GLY A 1 306 ? -3.583 -9.501 -4.736 1.00 95.62 306 GLY A N 1
ATOM 2329 C CA . GLY A 1 306 ? -4.938 -9.989 -4.536 1.00 95.62 306 GLY A CA 1
ATOM 2330 C C . GLY A 1 306 ? -5.050 -10.567 -3.130 1.00 95.62 306 GLY A C 1
ATOM 2331 O O . GLY A 1 306 ? -4.099 -11.154 -2.628 1.00 95.62 306 GLY A O 1
ATOM 2332 N N . ILE A 1 307 ? -6.190 -10.390 -2.487 1.00 95.69 307 ILE A N 1
ATOM 2333 C CA . ILE A 1 307 ? -6.464 -10.882 -1.135 1.00 95.69 307 ILE A CA 1
ATOM 2334 C C . ILE A 1 307 ? -7.297 -12.162 -1.238 1.00 95.69 307 ILE A C 1
ATOM 2336 O O . ILE A 1 307 ? -8.334 -12.163 -1.914 1.00 95.69 307 ILE A O 1
ATOM 2340 N N . ARG A 1 308 ? -6.835 -13.233 -0.582 1.00 93.25 308 ARG A N 1
ATOM 2341 C CA . ARG A 1 308 ? -7.608 -14.465 -0.357 1.00 93.25 308 ARG A CA 1
ATOM 2342 C C . ARG A 1 308 ? -8.697 -14.243 0.685 1.00 93.25 308 ARG A C 1
ATOM 2344 O O . ARG A 1 308 ? -8.557 -13.404 1.570 1.00 93.25 308 ARG A O 1
ATOM 2351 N N . GLY A 1 309 ? -9.738 -15.052 0.607 1.00 88.31 309 GLY A N 1
ATOM 2352 C CA . GLY A 1 309 ? -10.868 -15.034 1.515 1.00 88.31 309 GLY A CA 1
ATOM 2353 C C . GLY A 1 309 ? -12.144 -14.578 0.837 1.00 88.31 309 GLY A C 1
ATOM 2354 O O . GLY A 1 309 ? -12.164 -14.126 -0.315 1.00 88.31 309 GLY A O 1
ATOM 2355 N N . HIS A 1 310 ? -13.224 -14.686 1.592 1.00 85.31 310 HIS A N 1
ATOM 2356 C CA . HIS A 1 310 ? -14.567 -14.322 1.172 1.00 85.31 310 HIS A CA 1
ATOM 2357 C C . HIS A 1 310 ? -15.308 -13.611 2.303 1.00 85.31 310 HIS A C 1
ATOM 2359 O O . HIS A 1 310 ? -14.848 -13.578 3.444 1.00 85.31 310 HIS A O 1
ATOM 2365 N N . ARG A 1 311 ? -16.468 -13.026 1.998 1.00 81.19 311 ARG A N 1
ATOM 2366 C CA . ARG A 1 311 ? -17.347 -12.458 3.034 1.00 81.19 311 ARG A CA 1
ATOM 2367 C C . ARG A 1 311 ? -17.786 -13.536 4.024 1.00 81.19 311 ARG A C 1
ATOM 2369 O O . ARG A 1 311 ? -18.051 -14.663 3.612 1.00 81.19 311 ARG A O 1
ATOM 2376 N N . ALA A 1 312 ? -17.927 -13.180 5.300 1.00 70.19 312 ALA A N 1
ATOM 2377 C CA . ALA A 1 312 ? -18.490 -14.078 6.311 1.00 70.19 312 ALA A CA 1
ATOM 2378 C C . ALA A 1 312 ? -19.991 -14.368 6.124 1.00 70.19 312 ALA A C 1
ATOM 2380 O O . ALA A 1 312 ? -20.472 -15.397 6.591 1.00 70.19 312 ALA A O 1
ATOM 2381 N N . ALA A 1 313 ? -20.716 -13.504 5.407 1.00 59.22 313 ALA A N 1
ATOM 2382 C CA . ALA A 1 313 ? -22.140 -13.653 5.114 1.00 59.22 313 ALA A CA 1
ATOM 2383 C C . ALA A 1 313 ? -22.417 -13.764 3.598 1.00 59.22 313 ALA A C 1
ATOM 2385 O O . ALA A 1 313 ? -21.626 -13.255 2.797 1.00 59.22 313 ALA A O 1
ATOM 2386 N N . PRO A 1 314 ? -23.540 -14.391 3.186 1.00 50.59 314 PRO A N 1
ATOM 2387 C CA . PRO A 1 314 ? -23.947 -14.460 1.788 1.00 50.59 314 PRO A CA 1
ATOM 2388 C C . PRO A 1 314 ? -24.140 -13.078 1.124 1.00 50.59 314 PRO A C 1
ATOM 2390 O O . PRO A 1 314 ? -24.662 -12.166 1.764 1.00 50.59 314 PRO A O 1
ATOM 2393 N N . PRO A 1 315 ? -23.822 -12.936 -0.177 1.00 56.00 315 PRO A N 1
ATOM 2394 C CA . PRO A 1 315 ? -23.151 -13.936 -1.001 1.00 56.00 315 PRO A CA 1
ATOM 2395 C C . PRO A 1 315 ? -21.685 -14.089 -0.563 1.00 56.00 315 PRO A C 1
ATOM 2397 O O . PRO A 1 315 ? -20.985 -13.093 -0.375 1.00 56.00 315 PRO A O 1
ATOM 2400 N N . PHE A 1 316 ? -21.220 -15.338 -0.419 1.00 67.31 316 PHE A N 1
ATOM 2401 C CA . PHE A 1 316 ? -19.848 -15.708 -0.023 1.00 67.31 316 PHE A CA 1
ATOM 2402 C C . PHE A 1 316 ? -18.833 -15.438 -1.143 1.00 67.31 316 PHE A C 1
ATOM 2404 O O . PHE A 1 316 ? -17.996 -16.267 -1.494 1.00 67.31 316 PHE A O 1
ATOM 2411 N N . ASP A 1 317 ? -18.947 -14.273 -1.761 1.00 73.50 317 ASP A N 1
ATOM 2412 C CA . ASP A 1 317 ? -18.117 -13.869 -2.867 1.00 73.50 317 ASP A CA 1
ATOM 2413 C C . ASP A 1 317 ? -16.680 -13.663 -2.384 1.00 73.50 317 ASP A C 1
ATOM 2415 O O . ASP A 1 317 ? -16.464 -13.071 -1.313 1.00 73.50 317 ASP A O 1
ATOM 2419 N N . PRO A 1 318 ? -15.689 -14.048 -3.200 1.00 87.38 318 PRO A N 1
ATOM 2420 C CA . PRO A 1 318 ? -14.302 -13.787 -2.875 1.00 87.38 318 PRO A CA 1
ATOM 2421 C C . PRO A 1 318 ? -14.044 -12.278 -2.796 1.00 87.38 318 PRO A C 1
ATOM 2423 O O . PRO A 1 318 ? -14.611 -11.486 -3.562 1.00 87.38 318 PRO A O 1
ATOM 2426 N N . ILE A 1 319 ? -13.140 -11.878 -1.899 1.00 92.00 319 ILE A N 1
ATOM 2427 C CA . ILE A 1 319 ? -12.685 -10.483 -1.795 1.00 92.00 319 ILE A CA 1
ATOM 2428 C C . ILE A 1 319 ? -12.054 -10.051 -3.120 1.00 92.00 319 ILE A C 1
ATOM 2430 O O . ILE A 1 319 ? -12.405 -9.011 -3.680 1.00 92.00 319 ILE A O 1
ATOM 2434 N N . THR A 1 320 ? -11.174 -10.898 -3.663 1.00 93.25 320 THR A N 1
ATOM 2435 C CA . THR A 1 320 ? -10.573 -10.711 -4.987 1.00 93.25 320 THR A CA 1
ATOM 2436 C C . THR A 1 320 ? -11.192 -11.675 -6.000 1.00 93.25 320 THR A C 1
ATOM 2438 O O . THR A 1 320 ? -11.025 -12.891 -5.869 1.00 93.25 320 THR A O 1
ATOM 2441 N N . PRO A 1 321 ? -11.867 -11.172 -7.050 1.00 89.38 321 PRO A N 1
ATOM 2442 C CA . PRO A 1 321 ? -12.414 -12.021 -8.105 1.00 89.38 321 PRO A CA 1
ATOM 2443 C C . PRO A 1 321 ? -11.332 -12.814 -8.854 1.00 89.38 321 PRO A C 1
ATOM 2445 O O . PRO A 1 321 ? -10.311 -12.244 -9.239 1.00 89.38 321 PRO A O 1
ATOM 2448 N N . ARG A 1 322 ? -11.595 -14.096 -9.144 1.00 86.88 322 ARG A N 1
ATOM 2449 C CA . ARG A 1 322 ? -10.702 -14.989 -9.911 1.00 86.88 322 ARG A CA 1
ATOM 2450 C C . ARG A 1 322 ? -10.879 -14.774 -11.405 1.00 86.88 322 ARG A C 1
ATOM 2452 O O . ARG A 1 322 ? -11.800 -15.301 -12.020 1.00 86.88 322 ARG A O 1
ATOM 2459 N N . ARG A 1 323 ? -10.055 -13.897 -11.971 1.00 86.88 323 ARG A N 1
ATOM 2460 C CA . ARG A 1 323 ? -10.161 -13.422 -13.359 1.00 86.88 323 ARG A CA 1
ATOM 2461 C C . ARG A 1 323 ? -9.051 -13.942 -14.269 1.00 86.88 323 ARG A C 1
ATOM 2463 O O . ARG A 1 323 ? -9.157 -13.731 -15.477 1.00 86.88 323 ARG A O 1
ATOM 2470 N N . ASP A 1 324 ? -8.015 -14.588 -13.736 1.00 86.62 324 ASP A N 1
ATOM 2471 C CA . ASP A 1 324 ? -7.026 -15.312 -14.528 1.00 86.62 324 ASP A CA 1
ATOM 2472 C C . ASP A 1 324 ? -7.611 -16.676 -14.930 1.00 86.62 324 ASP A C 1
ATOM 2474 O O . ASP A 1 324 ? -7.857 -17.517 -14.067 1.00 86.62 324 ASP A O 1
ATOM 2478 N N . PRO A 1 325 ? -7.849 -16.922 -16.227 1.00 82.88 325 PRO A N 1
ATOM 2479 C CA . PRO A 1 325 ? -8.412 -18.186 -16.691 1.00 82.88 325 PRO A CA 1
ATOM 2480 C C . PRO A 1 325 ? -7.426 -19.363 -16.613 1.00 82.88 325 PRO A C 1
ATOM 2482 O O . PRO A 1 325 ? -7.826 -20.490 -16.887 1.00 82.88 325 PRO A O 1
ATOM 2485 N N . ARG A 1 326 ? -6.145 -19.119 -16.303 1.00 82.38 326 ARG A N 1
ATOM 2486 C CA . ARG A 1 326 ? -5.107 -20.161 -16.231 1.00 82.38 326 ARG A CA 1
ATOM 2487 C C . ARG A 1 326 ? -4.935 -20.726 -14.826 1.00 82.38 326 ARG A C 1
ATOM 2489 O O . ARG A 1 326 ? -4.449 -21.840 -14.681 1.00 82.38 326 ARG A O 1
ATOM 2496 N N . ASP A 1 327 ? -5.249 -19.930 -13.808 1.00 82.38 327 ASP A N 1
ATOM 2497 C CA . ASP A 1 327 ? -4.876 -20.219 -12.428 1.00 82.38 327 ASP A CA 1
ATOM 2498 C C . ASP A 1 327 ? -5.850 -19.542 -11.459 1.00 82.38 327 ASP A C 1
ATOM 2500 O O . ASP A 1 327 ? -5.864 -18.319 -11.298 1.00 82.38 327 ASP A O 1
ATOM 2504 N N . VAL A 1 328 ? -6.655 -20.358 -10.779 1.00 79.06 328 VAL A N 1
ATOM 2505 C CA . VAL A 1 328 ? -7.631 -19.897 -9.784 1.00 79.06 328 VAL A CA 1
ATOM 2506 C C . VAL A 1 328 ? -6.975 -19.329 -8.524 1.00 79.06 328 VAL A C 1
ATOM 2508 O O . VAL A 1 328 ? -7.660 -18.706 -7.720 1.00 79.06 328 VAL A O 1
ATOM 2511 N N . GLN A 1 329 ? -5.661 -19.475 -8.347 1.00 82.81 329 GLN A N 1
ATOM 2512 C CA . GLN A 1 329 ? -4.885 -18.856 -7.268 1.00 82.81 329 GLN A CA 1
ATOM 2513 C C . GLN A 1 329 ? -4.479 -17.406 -7.589 1.00 82.81 329 GLN A C 1
ATOM 2515 O O . GLN A 1 329 ? -3.609 -16.825 -6.931 1.00 82.81 329 GLN A O 1
ATOM 2520 N N . ARG A 1 330 ? -5.099 -16.797 -8.610 1.00 88.62 330 ARG A N 1
ATOM 2521 C CA . ARG A 1 330 ? -4.828 -15.429 -9.064 1.00 88.62 330 ARG A CA 1
ATOM 2522 C C . ARG A 1 330 ? -6.106 -14.608 -9.197 1.00 88.62 330 ARG A C 1
ATOM 2524 O O . ARG A 1 330 ? -7.188 -15.123 -9.480 1.00 88.62 330 ARG A O 1
ATOM 2531 N N . GLY A 1 331 ? -5.953 -13.302 -8.989 1.00 91.44 331 GLY A N 1
ATOM 2532 C CA . GLY A 1 331 ? -6.966 -12.300 -9.298 1.00 91.44 331 GLY A CA 1
ATOM 2533 C C . GLY A 1 331 ? -7.016 -12.078 -10.805 1.00 91.44 331 GLY A C 1
ATOM 2534 O O . GLY A 1 331 ? -7.497 -12.923 -11.548 1.00 91.44 331 GLY A O 1
ATOM 2535 N N . HIS A 1 332 ? -6.482 -10.960 -11.282 1.00 91.94 332 HIS A N 1
ATOM 2536 C CA . HIS A 1 332 ? -6.121 -10.809 -12.695 1.00 91.94 332 HIS A CA 1
ATOM 2537 C C . HIS A 1 332 ? -4.846 -11.597 -13.063 1.00 91.94 332 HIS A C 1
ATOM 2539 O O . HIS A 1 332 ? -4.067 -11.953 -12.177 1.00 91.94 332 HIS A O 1
ATOM 2545 N N . PRO A 1 333 ? -4.578 -11.834 -14.361 1.00 91.56 333 PRO A N 1
ATOM 2546 C CA . PRO A 1 333 ? -3.287 -12.346 -14.808 1.00 91.56 333 PRO A CA 1
ATOM 2547 C C . PRO A 1 333 ? -2.090 -11.597 -14.199 1.00 91.56 333 PRO A C 1
ATOM 2549 O O . PRO A 1 333 ? -2.015 -10.369 -14.227 1.00 91.56 333 PRO A O 1
ATOM 2552 N N . GLY A 1 334 ? -1.183 -12.358 -13.579 1.00 91.62 334 GLY A N 1
ATOM 2553 C CA . GLY A 1 334 ? -0.018 -11.853 -12.838 1.00 91.62 334 GLY A CA 1
ATOM 2554 C C . GLY A 1 334 ? -0.305 -11.288 -11.436 1.00 91.62 334 GLY A C 1
ATOM 2555 O O . GLY A 1 334 ? 0.626 -11.045 -10.666 1.00 91.62 334 GLY A O 1
ATOM 2556 N N . GLN A 1 335 ? -1.575 -11.143 -11.047 1.00 94.94 335 GLN A N 1
ATOM 2557 C CA . GLN A 1 335 ? -1.982 -10.742 -9.701 1.00 94.94 335 GLN A CA 1
ATOM 2558 C C . GLN A 1 335 ? -2.110 -11.968 -8.788 1.00 94.94 335 GLN A C 1
ATOM 2560 O O . GLN A 1 335 ? -3.169 -12.588 -8.693 1.00 94.94 335 GLN A O 1
ATOM 2565 N N . ARG A 1 336 ? -1.025 -12.309 -8.089 1.00 92.31 336 ARG A N 1
ATOM 2566 C CA . ARG A 1 336 ? -1.037 -13.382 -7.083 1.00 92.31 336 ARG A CA 1
ATOM 2567 C C . ARG A 1 336 ? -1.961 -13.049 -5.915 1.00 92.31 336 ARG A C 1
ATOM 2569 O O . ARG A 1 336 ? -1.992 -11.897 -5.469 1.00 92.31 336 ARG A O 1
ATOM 2576 N N . LEU A 1 337 ? -2.677 -14.064 -5.436 1.00 93.50 337 LEU A N 1
ATOM 2577 C CA . LEU A 1 337 ? -3.445 -13.985 -4.202 1.00 93.50 337 LEU A CA 1
ATOM 2578 C C . LEU A 1 337 ? -2.543 -14.257 -2.996 1.00 93.50 337 LEU A C 1
ATOM 2580 O O . LEU A 1 337 ? -1.743 -15.190 -3.015 1.00 93.50 337 LEU A O 1
ATOM 2584 N N . VAL A 1 338 ? -2.703 -13.446 -1.961 1.00 95.12 338 VAL A N 1
ATOM 2585 C CA . VAL A 1 338 ? -1.952 -13.480 -0.707 1.00 95.12 338 VAL A CA 1
ATOM 2586 C C . VAL A 1 338 ? -2.939 -13.697 0.432 1.00 95.12 338 VAL A C 1
ATOM 2588 O O . VAL A 1 338 ? -4.071 -13.197 0.386 1.00 95.12 338 VAL A O 1
ATOM 2591 N N . TRP A 1 339 ? -2.529 -14.469 1.434 1.00 94.56 339 TRP A N 1
ATOM 2592 C CA . TRP A 1 339 ? -3.362 -14.717 2.605 1.00 94.56 339 TRP A CA 1
ATOM 2593 C C . TRP A 1 339 ? -3.622 -13.419 3.388 1.00 94.56 339 TRP A C 1
ATOM 2595 O O . TRP A 1 339 ? -2.722 -12.588 3.525 1.00 94.56 339 TRP A O 1
ATOM 2605 N N . PRO A 1 340 ? -4.852 -13.204 3.889 1.00 95.94 340 PRO A N 1
ATOM 2606 C CA . PRO A 1 340 ? -5.259 -11.921 4.467 1.00 95.94 340 PRO A CA 1
ATOM 2607 C C . PRO A 1 340 ? -4.508 -11.543 5.747 1.00 95.94 340 PRO A C 1
ATOM 2609 O O . PRO A 1 340 ? -4.444 -10.358 6.063 1.00 95.94 340 PRO A O 1
ATOM 2612 N N . GLY A 1 341 ? -3.889 -12.506 6.436 1.00 96.12 341 GLY A N 1
ATOM 2613 C CA . GLY A 1 341 ? -3.027 -12.264 7.591 1.00 96.12 341 GLY A CA 1
ATOM 2614 C C . GLY A 1 341 ? -1.749 -11.486 7.286 1.00 96.12 341 GLY A C 1
ATOM 2615 O O . GLY A 1 341 ? -1.077 -11.096 8.225 1.00 96.12 341 GLY A O 1
ATOM 2616 N N . GLU A 1 342 ? -1.417 -11.207 6.019 1.00 96.69 342 GLU A N 1
ATOM 2617 C CA . GLU A 1 342 ? -0.376 -10.223 5.677 1.00 96.69 342 GLU A CA 1
ATOM 2618 C C . GLU A 1 342 ? -0.878 -8.772 5.757 1.00 96.69 342 GLU A C 1
ATOM 2620 O O . GLU A 1 342 ? -0.078 -7.838 5.823 1.00 96.69 342 GLU A O 1
ATOM 2625 N N . PHE A 1 343 ? -2.195 -8.553 5.768 1.00 98.00 343 PHE A N 1
ATOM 2626 C CA . PHE A 1 343 ? -2.793 -7.215 5.718 1.00 98.00 343 PHE A CA 1
ATOM 2627 C C . PHE A 1 343 ? -3.720 -6.901 6.889 1.00 98.00 343 PHE A C 1
ATOM 2629 O O . PHE A 1 343 ? -3.956 -5.730 7.150 1.00 98.00 343 PHE A O 1
ATOM 2636 N N . VAL A 1 344 ? -4.277 -7.911 7.561 1.00 97.88 344 VAL A N 1
ATOM 2637 C CA . VAL A 1 344 ? -5.217 -7.743 8.675 1.00 97.88 344 VAL A CA 1
ATOM 2638 C C . VAL A 1 344 ? -4.929 -8.775 9.760 1.00 97.88 344 VAL A C 1
ATOM 2640 O O . VAL A 1 344 ? -4.777 -9.965 9.489 1.00 97.88 344 VAL A O 1
ATOM 2643 N N . LEU A 1 345 ? -4.882 -8.318 11.008 1.00 96.56 345 LEU A N 1
ATOM 2644 C CA . LEU A 1 345 ? -4.592 -9.147 12.172 1.00 96.56 345 LEU A CA 1
ATOM 2645 C C . LEU A 1 345 ? -5.731 -10.111 12.499 1.00 96.56 345 LEU A C 1
ATOM 2647 O O . LEU A 1 345 ? -6.910 -9.785 12.355 1.00 96.56 345 LEU A O 1
ATOM 2651 N N . GLY A 1 346 ? -5.370 -11.286 13.014 1.00 91.25 346 GLY A N 1
ATOM 2652 C CA . GLY A 1 346 ? -6.325 -12.330 13.387 1.00 91.25 346 GLY A CA 1
ATOM 2653 C C . GLY A 1 346 ? -6.704 -13.289 12.255 1.00 91.25 346 GLY A C 1
ATOM 2654 O O . GLY A 1 346 ? -7.535 -14.171 12.469 1.00 91.25 346 GLY A O 1
ATOM 2655 N N . TYR A 1 347 ? -6.082 -13.167 11.084 1.00 92.25 347 TYR A N 1
ATOM 2656 C CA . TYR A 1 347 ? -6.268 -14.093 9.968 1.00 92.25 347 TYR A CA 1
ATOM 2657 C C . TYR A 1 347 ? -4.991 -14.881 9.654 1.00 92.25 347 TYR A C 1
ATOM 2659 O O . TYR A 1 347 ? -3.899 -14.454 10.041 1.00 92.25 347 TYR A O 1
ATOM 2667 N N . PRO A 1 348 ? -5.099 -16.027 8.954 1.00 89.25 348 PRO A N 1
ATOM 2668 C CA . PRO A 1 348 ? -3.931 -16.792 8.538 1.00 89.25 348 PRO A CA 1
ATOM 2669 C C . PRO A 1 348 ? -2.979 -15.945 7.695 1.00 89.25 348 PRO A C 1
ATOM 2671 O O . PRO A 1 348 ? -3.413 -15.310 6.729 1.00 89.25 348 PRO A O 1
ATOM 2674 N N . ALA A 1 349 ? -1.702 -15.932 8.075 1.00 91.12 349 ALA A N 1
ATOM 2675 C CA . ALA A 1 349 ? -0.635 -15.290 7.317 1.00 91.12 349 ALA A CA 1
ATOM 2676 C C . ALA A 1 349 ? -0.258 -16.123 6.083 1.00 91.12 349 ALA A C 1
ATOM 2678 O O . ALA A 1 349 ? -0.838 -17.177 5.808 1.00 91.12 349 ALA A O 1
ATOM 2679 N N . GLN A 1 350 ? 0.715 -15.653 5.318 1.00 89.81 350 GLN A N 1
ATOM 2680 C CA . GLN A 1 350 ? 1.236 -16.365 4.166 1.00 89.81 350 GLN A CA 1
ATOM 2681 C C . GLN A 1 350 ? 2.214 -17.468 4.615 1.00 89.81 350 GLN A C 1
ATOM 2683 O O . GLN A 1 350 ? 3.146 -17.215 5.374 1.00 89.81 350 GLN A O 1
ATOM 2688 N N . ASP A 1 351 ? 2.018 -18.710 4.154 1.00 85.44 351 ASP A N 1
ATOM 2689 C CA . ASP A 1 351 ? 3.036 -19.761 4.292 1.00 85.44 351 ASP A CA 1
ATOM 2690 C C . ASP A 1 351 ? 4.115 -19.539 3.219 1.00 85.44 351 ASP A C 1
ATOM 2692 O O . ASP A 1 351 ? 3.817 -19.377 2.029 1.00 85.44 351 ASP A O 1
ATOM 2696 N N . ALA A 1 352 ? 5.367 -19.457 3.665 1.00 83.94 352 ALA A N 1
ATOM 2697 C CA . ALA A 1 352 ? 6.522 -19.204 2.815 1.00 83.94 352 ALA A CA 1
ATOM 2698 C C . ALA A 1 352 ? 6.993 -20.444 2.041 1.00 83.94 352 ALA A C 1
ATOM 2700 O O . ALA A 1 352 ? 7.530 -20.324 0.940 1.00 83.94 352 ALA A O 1
ATOM 2701 N N . ALA A 1 353 ? 6.786 -21.638 2.600 1.00 79.88 353 ALA A N 1
ATOM 2702 C CA . ALA A 1 353 ? 7.160 -22.894 1.963 1.00 79.88 353 ALA A CA 1
ATOM 2703 C C . ALA A 1 353 ? 6.151 -23.284 0.877 1.00 79.88 353 ALA A C 1
ATOM 2705 O O . ALA A 1 353 ? 6.547 -23.764 -0.184 1.00 79.88 353 ALA A O 1
ATOM 2706 N N . ASP A 1 354 ? 4.861 -23.045 1.120 1.00 78.19 354 ASP A N 1
ATOM 2707 C CA . ASP A 1 354 ? 3.804 -23.275 0.140 1.00 78.19 354 ASP A CA 1
ATOM 2708 C C . ASP A 1 354 ? 2.788 -22.125 0.117 1.00 78.19 354 ASP A C 1
ATOM 2710 O O . ASP A 1 354 ? 1.861 -22.077 0.931 1.00 78.19 354 ASP A O 1
ATOM 2714 N N . PRO A 1 355 ? 2.892 -21.220 -0.872 1.00 79.44 355 PRO A N 1
ATOM 2715 C CA . PRO A 1 355 ? 2.026 -20.059 -0.926 1.00 79.44 355 PRO A CA 1
ATOM 2716 C C . PRO A 1 355 ? 0.537 -20.336 -1.154 1.00 79.44 355 PRO A C 1
ATOM 2718 O O . PRO A 1 355 ? -0.292 -19.434 -0.971 1.00 79.44 355 PRO A O 1
ATOM 2721 N N . ALA A 1 356 ? 0.185 -21.551 -1.582 1.00 75.88 356 ALA A N 1
ATOM 2722 C CA . ALA A 1 356 ? -1.199 -21.975 -1.738 1.00 75.88 356 ALA A CA 1
ATOM 2723 C C . ALA A 1 356 ? -1.870 -22.298 -0.396 1.00 75.88 356 ALA A C 1
ATOM 2725 O O . ALA A 1 356 ? -3.086 -22.463 -0.361 1.00 75.88 356 ALA A O 1
ATOM 2726 N N . LEU A 1 357 ? -1.108 -22.357 0.700 1.00 75.56 357 LEU A N 1
ATOM 2727 C CA . LEU A 1 357 ? -1.573 -22.807 2.006 1.00 75.56 357 LEU A CA 1
ATOM 2728 C C . LEU A 1 357 ? -1.510 -21.700 3.062 1.00 75.56 357 LEU A C 1
ATOM 2730 O O . LEU A 1 357 ? -0.656 -20.814 2.974 1.00 75.56 357 LEU A O 1
ATOM 2734 N N . PRO A 1 358 ? -2.409 -21.738 4.063 1.00 80.62 358 PRO A N 1
ATOM 2735 C CA . PRO A 1 358 ? -2.402 -20.758 5.133 1.00 80.62 358 PRO A CA 1
ATOM 2736 C C . PRO A 1 358 ? -1.193 -20.966 6.046 1.00 80.62 358 PRO A C 1
ATOM 2738 O O . PRO A 1 358 ? -0.924 -22.081 6.499 1.00 80.62 358 PRO A O 1
ATOM 2741 N N . GLY A 1 359 ? -0.510 -19.870 6.354 1.00 82.88 359 GLY A N 1
ATOM 2742 C CA . GLY A 1 359 ? 0.476 -19.780 7.421 1.00 82.88 359 GLY A CA 1
ATOM 2743 C C . GLY A 1 359 ? -0.174 -19.590 8.800 1.00 82.88 359 GLY A C 1
ATOM 2744 O O . GLY A 1 359 ? -1.403 -19.559 8.929 1.00 82.88 359 GLY A O 1
ATOM 2745 N N . PRO A 1 360 ? 0.635 -19.469 9.866 1.00 81.44 360 PRO A N 1
ATOM 2746 C CA . PRO A 1 360 ? 0.125 -19.219 11.211 1.00 81.44 360 PRO A CA 1
ATOM 2747 C C . PRO A 1 360 ? -0.592 -17.864 11.300 1.00 81.44 360 PRO A C 1
ATOM 2749 O O . PRO A 1 360 ? -0.234 -16.911 10.614 1.00 81.44 360 PRO A O 1
ATOM 2752 N N . VAL A 1 361 ? -1.594 -17.763 12.174 1.00 85.69 361 VAL A N 1
ATOM 2753 C CA . VAL A 1 361 ? -2.193 -16.471 12.538 1.00 85.69 361 VAL A CA 1
ATOM 2754 C C . VAL A 1 361 ? -1.206 -15.727 13.435 1.00 85.69 361 VAL A C 1
ATOM 2756 O O . VAL A 1 361 ? -0.744 -16.292 14.427 1.00 85.69 361 VAL A O 1
ATOM 2759 N N . ALA A 1 362 ? -0.873 -14.485 13.085 1.00 81.69 362 ALA A N 1
ATOM 2760 C CA . ALA A 1 362 ? -0.001 -13.653 13.905 1.00 81.69 362 ALA A CA 1
ATOM 2761 C C . ALA A 1 362 ? -0.709 -13.264 15.214 1.00 81.69 362 ALA A C 1
ATOM 2763 O O . ALA A 1 362 ? -1.825 -12.742 15.185 1.00 81.69 362 ALA A O 1
ATOM 2764 N N . ASP A 1 363 ? -0.047 -13.512 16.342 1.00 80.88 363 ASP A N 1
ATOM 2765 C CA . ASP A 1 363 ? -0.464 -13.065 17.670 1.00 80.88 363 ASP A CA 1
ATOM 2766 C C . ASP A 1 363 ? 0.483 -11.945 18.100 1.00 80.88 363 ASP A C 1
ATOM 2768 O O . ASP A 1 363 ? 1.623 -12.207 18.481 1.00 80.88 363 ASP A O 1
ATOM 2772 N N . ILE A 1 364 ? 0.046 -10.699 17.916 1.00 83.62 364 ILE A N 1
ATOM 2773 C CA . ILE A 1 364 ? 0.900 -9.522 18.114 1.00 83.62 364 ILE A CA 1
ATOM 2774 C C . ILE A 1 364 ? 0.510 -8.702 19.341 1.00 83.62 364 ILE A C 1
ATOM 2776 O O . ILE A 1 364 ? 1.011 -7.596 19.489 1.00 83.62 364 ILE A O 1
ATOM 2780 N N . GLY A 1 365 ? -0.412 -9.163 20.188 1.00 85.56 365 GLY A N 1
ATOM 2781 C CA . GLY A 1 365 ? -0.846 -8.378 21.341 1.00 85.56 365 GLY A CA 1
ATOM 2782 C C . GLY A 1 365 ? -2.279 -8.659 21.792 1.00 85.56 365 GLY A C 1
ATOM 2783 O O . GLY A 1 365 ? -2.804 -9.749 21.576 1.00 85.56 365 GLY A O 1
ATOM 2784 N N . PRO A 1 366 ? -2.934 -7.682 22.441 1.00 91.56 366 PRO A N 1
ATOM 2785 C CA . PRO A 1 366 ? -4.261 -7.871 23.014 1.00 91.56 366 PRO A CA 1
ATOM 2786 C C . PRO A 1 366 ? -5.322 -8.253 21.979 1.00 91.56 366 PRO A C 1
ATOM 2788 O O . PRO A 1 366 ? -5.281 -7.813 20.827 1.00 91.56 366 PRO A O 1
ATOM 2791 N N . GLN A 1 367 ? -6.346 -8.991 22.418 1.00 91.31 367 GLN A N 1
ATOM 2792 C CA . GLN A 1 367 ? -7.427 -9.486 21.555 1.00 91.31 367 GLN A CA 1
ATOM 2793 C C . GLN A 1 367 ? -8.146 -8.370 20.777 1.00 91.31 367 GLN A C 1
ATOM 2795 O O . GLN A 1 367 ? -8.566 -8.597 19.643 1.00 91.31 367 GLN A O 1
ATOM 2800 N N . TRP A 1 368 ? -8.256 -7.163 21.345 1.00 93.62 368 TRP A N 1
ATOM 2801 C CA . TRP A 1 368 ? -8.906 -6.026 20.685 1.00 93.62 368 TRP A CA 1
ATOM 2802 C C . TRP A 1 368 ? -8.165 -5.551 19.425 1.00 93.62 368 TRP A C 1
ATOM 2804 O O . TRP A 1 368 ? -8.738 -4.823 18.627 1.00 93.62 368 TRP A O 1
ATOM 2814 N N . THR A 1 369 ? -6.922 -5.975 19.183 1.00 95.62 369 THR A N 1
ATOM 2815 C CA . THR A 1 369 ? -6.193 -5.642 17.944 1.00 95.62 369 THR A CA 1
ATOM 2816 C C . THR A 1 369 ? -6.655 -6.450 16.724 1.00 95.62 369 THR A C 1
ATOM 2818 O O . THR A 1 369 ? -6.325 -6.099 15.587 1.00 95.62 369 THR A O 1
ATOM 2821 N N . ARG A 1 370 ? -7.442 -7.518 16.927 1.00 95.00 370 ARG A N 1
ATOM 2822 C CA . ARG A 1 370 ? -8.030 -8.330 15.851 1.00 95.00 370 ARG A CA 1
ATOM 2823 C C . ARG A 1 370 ? -8.819 -7.458 14.866 1.00 95.00 370 ARG A C 1
ATOM 2825 O O . ARG A 1 370 ? -9.470 -6.492 15.263 1.00 95.00 370 ARG A O 1
ATOM 2832 N N . ASN A 1 371 ? -8.776 -7.821 13.580 1.00 96.75 371 ASN A N 1
ATOM 2833 C CA . ASN A 1 371 ? -9.383 -7.078 12.467 1.00 96.75 371 ASN A CA 1
ATOM 2834 C C . ASN A 1 371 ? -8.762 -5.685 12.216 1.00 96.75 371 ASN A C 1
ATOM 2836 O O . ASN A 1 371 ? -9.184 -4.983 11.298 1.00 96.75 371 ASN A O 1
ATOM 2840 N N . GLY A 1 372 ? -7.729 -5.304 12.977 1.00 97.94 372 GLY A N 1
ATOM 2841 C CA . GLY A 1 372 ? -6.918 -4.119 12.725 1.00 97.94 372 GLY A CA 1
ATOM 2842 C C . GLY A 1 372 ? -5.707 -4.381 11.824 1.00 97.94 372 GLY A C 1
ATOM 2843 O O . GLY A 1 372 ? -5.422 -5.510 11.420 1.00 97.94 372 GLY A O 1
ATOM 2844 N N . THR A 1 373 ? -4.978 -3.314 11.510 1.00 98.56 373 THR A N 1
ATOM 2845 C CA . THR A 1 373 ? -3.756 -3.325 10.684 1.00 98.56 373 THR A CA 1
ATOM 2846 C C . THR A 1 373 ? -2.856 -2.156 11.064 1.00 98.56 373 THR A C 1
ATOM 2848 O O . THR A 1 373 ? -3.326 -1.158 11.605 1.00 98.56 373 THR A O 1
ATOM 2851 N N . PHE A 1 374 ? -1.576 -2.208 10.705 1.00 98.75 374 PHE A N 1
ATOM 2852 C CA . PHE A 1 374 ? -0.737 -1.014 10.712 1.00 98.75 374 PHE A CA 1
ATOM 2853 C C . PHE A 1 374 ? -0.908 -0.222 9.419 1.00 98.75 374 PHE A C 1
ATOM 2855 O O . PHE A 1 374 ? -1.013 -0.799 8.336 1.00 98.75 374 PHE A O 1
ATOM 2862 N N . LEU A 1 375 ? -0.909 1.101 9.547 1.00 98.88 375 LEU A N 1
ATOM 2863 C CA . LEU A 1 375 ? -0.830 2.073 8.471 1.00 98.88 375 LEU A CA 1
ATOM 2864 C C . LEU A 1 375 ? 0.552 2.729 8.505 1.00 98.88 375 LEU A C 1
ATOM 2866 O O . LEU A 1 375 ? 0.956 3.318 9.506 1.00 98.88 375 LEU A O 1
ATOM 2870 N N . VAL A 1 376 ? 1.237 2.686 7.371 1.00 98.75 376 VAL A N 1
ATOM 2871 C CA . VAL A 1 376 ? 2.407 3.519 7.100 1.00 98.75 376 VAL A CA 1
ATOM 2872 C C . VAL A 1 376 ? 1.931 4.707 6.282 1.00 98.75 376 VAL A C 1
ATOM 2874 O O . VAL A 1 376 ? 1.380 4.518 5.195 1.00 98.75 376 VAL A O 1
ATOM 2877 N N . TYR A 1 377 ? 2.159 5.913 6.796 1.00 98.38 377 TYR A N 1
ATOM 2878 C CA . TYR A 1 377 ? 1.948 7.159 6.071 1.00 98.38 377 TYR A CA 1
ATOM 2879 C C . TYR A 1 377 ? 3.295 7.835 5.824 1.00 98.38 377 TYR A C 1
ATOM 2881 O O . TYR A 1 377 ? 3.989 8.153 6.782 1.00 98.38 377 TYR A O 1
ATOM 2889 N N . ALA A 1 378 ? 3.655 8.066 4.564 1.00 97.50 378 ALA A N 1
ATOM 2890 C CA . ALA A 1 378 ? 4.867 8.777 4.170 1.00 97.50 378 ALA A CA 1
ATOM 2891 C C . ALA A 1 378 ? 4.532 9.869 3.145 1.00 97.50 378 ALA A C 1
ATOM 2893 O O . ALA A 1 378 ? 3.917 9.603 2.113 1.00 97.50 378 ALA A O 1
ATOM 2894 N N . ARG A 1 379 ? 4.945 11.105 3.418 1.00 97.25 379 ARG A N 1
ATOM 2895 C CA . ARG A 1 379 ? 4.790 12.256 2.526 1.00 97.25 379 ARG A CA 1
ATOM 2896 C C . ARG A 1 379 ? 6.070 12.438 1.720 1.00 97.25 379 ARG A C 1
ATOM 2898 O O . ARG A 1 379 ? 7.064 12.962 2.227 1.00 97.25 379 ARG A O 1
ATOM 2905 N N . TYR A 1 380 ? 6.040 12.027 0.458 1.00 97.25 380 TYR A N 1
ATOM 2906 C CA . TYR A 1 380 ? 7.158 12.210 -0.462 1.00 97.25 380 TYR A CA 1
ATOM 2907 C C . TYR A 1 380 ? 6.958 13.467 -1.294 1.00 97.25 380 TYR A C 1
ATOM 2909 O O . TYR A 1 380 ? 5.982 13.556 -2.031 1.00 97.25 380 TYR A O 1
ATOM 2917 N N . ARG A 1 381 ? 7.872 14.430 -1.209 1.00 97.06 381 ARG A N 1
ATOM 2918 C CA . ARG A 1 381 ? 7.981 15.520 -2.185 1.00 97.06 381 ARG A CA 1
ATOM 2919 C C . ARG A 1 381 ? 8.678 15.006 -3.436 1.00 97.06 381 ARG A C 1
ATOM 2921 O O . ARG A 1 381 ? 9.679 14.308 -3.319 1.00 97.06 381 ARG A O 1
ATOM 2928 N N . GLN A 1 382 ? 8.158 15.347 -4.610 1.00 97.75 382 GLN A N 1
ATOM 2929 C CA . GLN A 1 382 ? 8.695 14.906 -5.896 1.00 97.75 382 GLN A CA 1
ATOM 2930 C C . GLN A 1 382 ? 9.227 16.104 -6.691 1.00 97.75 382 GLN A C 1
ATOM 2932 O O . GLN A 1 382 ? 8.460 16.990 -7.066 1.00 97.75 382 GLN A O 1
ATOM 2937 N N . ASP A 1 383 ? 10.532 16.116 -6.975 1.00 97.31 383 ASP A N 1
ATOM 2938 C CA . ASP A 1 383 ? 11.155 17.087 -7.883 1.00 97.31 383 ASP A CA 1
ATOM 2939 C C . ASP A 1 383 ? 10.971 16.639 -9.339 1.00 97.31 383 ASP A C 1
ATOM 2941 O O . ASP A 1 383 ? 11.819 15.965 -9.927 1.00 97.31 383 ASP A O 1
ATOM 2945 N N . THR A 1 384 ? 9.812 16.973 -9.905 1.00 96.75 384 THR A N 1
ATOM 2946 C CA . THR A 1 384 ? 9.425 16.542 -11.254 1.00 96.75 384 THR A CA 1
ATOM 2947 C C . THR A 1 384 ? 10.288 17.149 -12.350 1.00 96.75 384 THR A C 1
ATOM 2949 O O . THR A 1 384 ? 10.544 16.488 -13.352 1.00 96.75 384 THR A O 1
ATOM 2952 N N . GLU A 1 385 ? 10.712 18.399 -12.167 1.00 96.62 385 GLU A N 1
ATOM 2953 C CA . GLU A 1 385 ? 11.534 19.125 -13.140 1.00 96.62 385 GLU A CA 1
ATOM 2954 C C . GLU A 1 385 ? 12.958 18.576 -13.112 1.00 96.62 385 GLU A C 1
ATOM 2956 O O . GLU A 1 385 ? 13.467 18.143 -14.142 1.00 96.62 385 GLU A O 1
ATOM 2961 N N . GLY A 1 386 ? 13.547 18.434 -11.920 1.00 97.44 386 GLY A N 1
ATOM 2962 C CA . GLY A 1 386 ? 14.871 17.841 -11.771 1.00 97.44 386 GLY A CA 1
ATOM 2963 C C . GLY A 1 386 ? 14.949 16.391 -12.257 1.00 97.44 386 GLY A C 1
ATOM 2964 O O . GLY A 1 386 ? 15.990 15.983 -12.773 1.00 97.44 386 GLY A O 1
ATOM 2965 N N . PHE A 1 387 ? 13.870 15.610 -12.123 1.00 98.00 387 PHE A N 1
ATOM 2966 C CA . PHE A 1 387 ? 13.817 14.249 -12.665 1.00 98.00 387 PHE A CA 1
ATOM 2967 C C . PHE A 1 387 ? 13.736 14.245 -14.196 1.00 98.00 387 PHE A C 1
ATOM 2969 O O . PHE A 1 387 ? 14.438 13.467 -14.838 1.00 98.00 387 PHE A O 1
ATOM 2976 N N . ALA A 1 388 ? 12.925 15.124 -14.794 1.00 98.25 388 ALA A N 1
ATOM 2977 C CA . ALA A 1 388 ? 12.842 15.257 -16.249 1.00 98.25 388 ALA A CA 1
ATOM 2978 C C . ALA A 1 388 ? 14.186 15.695 -16.853 1.00 98.25 388 ALA A C 1
ATOM 2980 O O . ALA A 1 388 ? 14.692 15.034 -17.759 1.00 98.25 388 ALA A O 1
ATOM 2981 N N . ASP A 1 389 ? 14.817 16.720 -16.273 1.00 98.38 389 ASP A N 1
ATOM 2982 C CA . ASP A 1 389 ? 16.123 17.209 -16.714 1.00 98.38 389 ASP A CA 1
ATOM 2983 C C . ASP A 1 389 ? 17.203 16.121 -16.610 1.00 98.38 389 ASP A C 1
ATOM 2985 O O . ASP A 1 389 ? 18.096 16.032 -17.456 1.00 98.38 389 ASP A O 1
ATOM 2989 N N . PHE A 1 390 ? 17.148 15.292 -15.562 1.00 98.44 390 PHE A N 1
ATOM 2990 C CA . PHE A 1 390 ? 18.038 14.143 -15.423 1.00 98.44 390 PHE A CA 1
ATOM 2991 C C . PHE A 1 390 ? 17.833 13.134 -16.554 1.00 98.44 390 PHE A C 1
ATOM 2993 O O . PHE A 1 390 ? 18.813 12.734 -17.182 1.00 98.44 390 PHE A O 1
ATOM 3000 N N . LEU A 1 391 ? 16.587 12.743 -16.842 1.00 98.50 391 LEU A N 1
ATOM 3001 C CA . LEU A 1 391 ? 16.295 11.793 -17.917 1.00 98.50 391 LEU A CA 1
ATOM 3002 C C . LEU A 1 391 ? 16.806 12.302 -19.268 1.00 98.50 391 LEU A C 1
ATOM 3004 O O . LEU A 1 391 ? 17.398 11.524 -20.016 1.00 98.50 391 LEU A O 1
ATOM 3008 N N . ASP A 1 392 ? 16.631 13.594 -19.550 1.00 98.50 392 ASP A N 1
ATOM 3009 C CA . ASP A 1 392 ? 17.104 14.226 -20.782 1.00 98.50 392 ASP A CA 1
ATOM 3010 C C . ASP A 1 392 ? 18.630 14.156 -20.907 1.00 98.50 392 ASP A C 1
ATOM 3012 O O . ASP A 1 392 ? 19.160 13.657 -21.906 1.00 98.50 392 ASP A O 1
ATOM 3016 N N . ARG A 1 393 ? 19.356 14.597 -19.870 1.00 98.12 393 ARG A N 1
ATOM 3017 C CA . ARG A 1 393 ? 20.828 14.581 -19.869 1.00 98.12 393 ARG A CA 1
ATOM 3018 C C . ARG A 1 393 ? 21.392 13.165 -19.912 1.00 98.12 393 ARG A C 1
ATOM 3020 O O . ARG A 1 393 ? 22.312 12.893 -20.685 1.00 98.12 393 ARG A O 1
ATOM 3027 N N . ALA A 1 394 ? 20.867 12.270 -19.079 1.00 97.94 394 ALA A N 1
ATOM 3028 C CA . ALA A 1 394 ? 21.363 10.907 -18.960 1.00 97.94 394 ALA A CA 1
ATOM 3029 C C . ALA A 1 394 ? 21.108 10.113 -20.246 1.00 97.94 394 ALA A C 1
ATOM 3031 O O . ALA A 1 394 ? 22.030 9.469 -20.744 1.00 97.94 394 ALA A O 1
ATOM 3032 N N . ALA A 1 395 ? 19.909 10.204 -20.833 1.00 97.56 395 ALA A N 1
ATOM 3033 C CA . ALA A 1 395 ? 19.604 9.521 -22.089 1.00 97.56 395 ALA A CA 1
ATOM 3034 C C . ALA A 1 395 ? 20.500 10.017 -23.232 1.00 97.56 395 ALA A C 1
ATOM 3036 O O . ALA A 1 395 ? 21.102 9.193 -23.918 1.00 97.56 395 ALA A O 1
ATOM 3037 N N . ALA A 1 396 ? 20.669 11.338 -23.383 1.00 97.75 396 ALA A N 1
ATOM 3038 C CA . ALA A 1 396 ? 21.551 11.911 -24.400 1.00 97.75 396 ALA A CA 1
ATOM 3039 C C . ALA A 1 396 ? 23.012 11.459 -24.222 1.00 97.75 396 ALA A C 1
ATOM 3041 O O . ALA A 1 396 ? 23.647 11.013 -25.177 1.00 97.75 396 ALA A O 1
ATOM 3042 N N . SER A 1 397 ? 23.528 11.503 -22.989 1.00 96.81 397 SER A N 1
ATOM 3043 C CA . SER A 1 397 ? 24.896 11.072 -22.678 1.00 96.81 397 SER A CA 1
ATOM 3044 C C . SER A 1 397 ? 25.124 9.582 -22.944 1.00 96.81 397 SER A C 1
ATOM 3046 O O . SER A 1 397 ? 26.199 9.195 -23.404 1.00 96.81 397 SER A O 1
ATOM 3048 N N . ILE A 1 398 ? 24.147 8.731 -22.622 1.00 95.62 398 ILE A N 1
ATOM 3049 C CA . ILE A 1 398 ? 24.231 7.290 -22.877 1.00 95.62 398 ILE A CA 1
ATOM 3050 C C . ILE A 1 398 ? 24.181 7.034 -24.383 1.00 95.62 398 ILE A C 1
ATOM 3052 O O . ILE A 1 398 ? 25.047 6.333 -24.892 1.00 95.62 398 ILE A O 1
ATOM 3056 N N . ALA A 1 399 ? 23.231 7.639 -25.100 1.00 94.94 399 ALA A N 1
ATOM 3057 C CA . ALA A 1 399 ? 23.076 7.460 -26.541 1.00 94.94 399 ALA A CA 1
ATOM 3058 C C . ALA A 1 399 ? 24.322 7.895 -27.338 1.00 94.94 399 ALA A C 1
ATOM 3060 O O . ALA A 1 399 ? 24.652 7.273 -28.345 1.00 94.94 399 ALA A O 1
ATOM 3061 N N . GLU A 1 400 ? 25.041 8.925 -26.878 1.00 95.56 400 GLU A N 1
ATOM 3062 C CA . GLU A 1 400 ? 26.304 9.367 -27.485 1.00 95.56 400 GLU A CA 1
ATOM 3063 C C . GLU A 1 400 ? 27.455 8.374 -27.252 1.00 95.56 400 GLU A C 1
ATOM 3065 O O . GLU A 1 400 ? 28.264 8.131 -28.149 1.00 95.56 400 GLU A O 1
ATOM 3070 N N . ARG A 1 401 ? 27.546 7.797 -26.048 1.00 93.75 401 ARG A N 1
ATOM 3071 C CA . ARG A 1 401 ? 28.664 6.924 -25.650 1.00 93.75 401 ARG A CA 1
ATOM 3072 C C . ARG A 1 401 ? 28.463 5.456 -26.012 1.00 93.75 401 ARG A C 1
ATOM 3074 O O . ARG A 1 401 ? 29.444 4.720 -26.074 1.00 93.75 401 ARG A O 1
ATOM 3081 N N . GLU A 1 402 ? 27.220 5.030 -26.207 1.00 92.50 402 GLU A N 1
ATOM 3082 C CA . GLU A 1 402 ? 26.829 3.624 -26.290 1.00 92.50 402 GLU A CA 1
ATOM 3083 C C . GLU A 1 402 ? 26.047 3.361 -27.584 1.00 92.50 402 GLU A C 1
ATOM 3085 O O . GLU A 1 402 ? 24.825 3.530 -27.609 1.00 92.50 402 GLU A O 1
ATOM 3090 N N . PRO A 1 403 ? 26.722 2.936 -28.673 1.00 89.94 403 PRO A N 1
ATOM 3091 C CA . PRO A 1 403 ? 26.102 2.774 -29.990 1.00 89.94 403 PRO A CA 1
ATOM 3092 C C . PRO A 1 403 ? 24.866 1.865 -29.999 1.00 89.94 403 PRO A C 1
ATOM 3094 O O . PRO A 1 403 ? 23.911 2.120 -30.732 1.00 89.94 403 PRO A O 1
ATOM 3097 N N . GLU A 1 404 ? 24.841 0.820 -29.169 1.00 89.62 404 GLU A N 1
ATOM 3098 C CA . GLU A 1 404 ? 23.702 -0.100 -29.054 1.00 89.62 404 GLU A CA 1
ATOM 3099 C C . GLU A 1 404 ? 22.477 0.508 -28.342 1.00 89.62 404 GLU A C 1
ATOM 3101 O O . GLU A 1 404 ? 21.391 -0.080 -28.371 1.00 89.62 404 GLU A O 1
ATOM 3106 N N . LEU A 1 405 ? 22.650 1.670 -27.706 1.00 91.06 405 LEU A N 1
ATOM 3107 C CA . LEU A 1 405 ? 21.616 2.481 -27.062 1.00 91.06 405 LEU A CA 1
ATOM 3108 C C . LEU A 1 405 ? 21.496 3.872 -27.710 1.00 91.06 405 LEU A C 1
ATOM 3110 O O . LEU A 1 405 ? 20.941 4.783 -27.101 1.00 91.06 405 LEU A O 1
ATOM 3114 N N . ALA A 1 406 ? 21.952 4.041 -28.956 1.00 92.50 406 ALA A N 1
ATOM 3115 C CA . ALA A 1 406 ? 21.837 5.305 -29.690 1.00 92.50 406 ALA A CA 1
ATOM 3116 C C . ALA A 1 406 ? 20.378 5.774 -29.893 1.00 92.50 406 ALA A C 1
ATOM 3118 O O . ALA A 1 406 ? 20.136 6.948 -30.162 1.00 92.50 406 ALA A O 1
ATOM 3119 N N . ASP A 1 407 ? 19.401 4.867 -29.763 1.00 92.38 407 ASP A N 1
ATOM 3120 C CA . ASP A 1 407 ? 17.959 5.143 -29.816 1.00 92.38 407 ASP A CA 1
ATOM 3121 C C . ASP A 1 407 ? 17.319 5.375 -28.431 1.00 92.38 407 ASP A C 1
ATOM 3123 O O . ASP A 1 407 ? 16.092 5.447 -28.320 1.00 92.38 407 ASP A O 1
ATOM 3127 N N . LEU A 1 408 ? 18.113 5.452 -27.355 1.00 95.25 408 LEU A N 1
ATOM 3128 C CA . LEU A 1 408 ? 17.602 5.646 -26.001 1.00 95.25 408 LEU A CA 1
ATOM 3129 C C . LEU A 1 408 ? 17.028 7.056 -25.837 1.00 95.25 408 LEU A C 1
ATOM 3131 O O . LEU A 1 408 ? 17.750 8.048 -25.795 1.00 95.25 408 LEU A O 1
ATOM 3135 N N . THR A 1 409 ? 15.709 7.133 -25.692 1.00 97.06 409 THR A N 1
ATOM 3136 C CA . THR A 1 409 ? 15.004 8.379 -25.384 1.00 97.06 409 THR A CA 1
ATOM 3137 C C . THR A 1 409 ? 14.877 8.591 -23.870 1.00 97.06 409 THR A C 1
ATOM 3139 O O . THR A 1 409 ? 14.920 7.614 -23.112 1.00 97.06 409 THR A O 1
ATOM 3142 N N . PRO A 1 410 ? 14.636 9.833 -23.410 1.00 98.06 410 PRO A N 1
ATOM 3143 C CA . PRO A 1 410 ? 14.352 10.125 -22.001 1.00 98.06 410 PRO A CA 1
ATOM 3144 C C . PRO A 1 410 ? 13.161 9.322 -21.458 1.00 98.06 410 PRO A C 1
ATOM 3146 O O . PRO A 1 410 ? 13.222 8.765 -20.362 1.00 98.06 410 PRO A O 1
ATOM 3149 N N . ASP A 1 411 ? 12.101 9.167 -22.260 1.00 97.88 411 ASP A N 1
ATOM 3150 C CA . ASP A 1 411 ? 10.931 8.362 -21.891 1.00 97.88 411 ASP A CA 1
ATOM 3151 C C . ASP A 1 411 ? 11.257 6.870 -21.757 1.00 97.88 411 ASP A C 1
ATOM 3153 O O . ASP A 1 411 ? 10.777 6.220 -20.825 1.00 97.88 411 ASP A O 1
ATOM 3157 N N . ARG A 1 412 ? 12.096 6.319 -22.647 1.00 97.56 412 ARG A N 1
ATOM 3158 C CA . ARG A 1 412 ? 12.542 4.923 -22.546 1.00 97.56 412 ARG A CA 1
ATOM 3159 C C . ARG A 1 412 ? 13.453 4.724 -21.340 1.00 97.56 412 ARG A C 1
ATOM 3161 O O . ARG A 1 412 ? 13.295 3.731 -20.636 1.00 97.56 412 ARG A O 1
ATOM 3168 N N . LEU A 1 413 ? 14.355 5.665 -21.061 1.00 97.75 413 LEU A N 1
ATOM 3169 C CA . LEU A 1 413 ? 15.177 5.641 -19.853 1.00 97.75 413 LEU A CA 1
ATOM 3170 C C . LEU A 1 413 ? 14.291 5.647 -18.601 1.00 97.75 413 LEU A C 1
ATOM 3172 O O . LEU A 1 413 ? 14.416 4.755 -17.768 1.00 97.75 413 LEU A O 1
ATOM 3176 N N . GLY A 1 414 ? 13.330 6.568 -18.508 1.00 98.19 414 GLY A N 1
ATOM 3177 C CA . GLY A 1 414 ? 12.363 6.599 -17.411 1.00 98.19 414 GLY A CA 1
ATOM 3178 C C . GLY A 1 414 ? 11.591 5.282 -17.277 1.00 98.19 414 GLY A C 1
ATOM 3179 O O . GLY A 1 414 ? 11.452 4.751 -16.175 1.00 98.19 414 GLY A O 1
ATOM 3180 N N . ALA A 1 415 ? 11.160 4.693 -18.397 1.00 98.44 415 ALA A N 1
ATOM 3181 C CA . ALA A 1 415 ? 10.481 3.402 -18.400 1.00 98.44 415 ALA A CA 1
ATOM 3182 C C . ALA A 1 415 ? 11.366 2.253 -17.894 1.00 98.44 415 ALA A C 1
ATOM 3184 O O . ALA A 1 415 ? 10.875 1.383 -17.177 1.00 98.44 415 ALA A O 1
ATOM 3185 N N . LEU A 1 416 ? 12.660 2.256 -18.220 1.00 97.75 416 LEU A N 1
ATOM 3186 C CA . LEU A 1 416 ? 13.641 1.286 -17.728 1.00 97.75 416 LEU A CA 1
ATOM 3187 C C . LEU A 1 416 ? 13.944 1.491 -16.236 1.00 97.75 416 LEU A C 1
ATOM 3189 O O . LEU A 1 416 ? 14.046 0.510 -15.504 1.00 97.75 416 LEU A O 1
ATOM 3193 N N . LEU A 1 417 ? 14.017 2.733 -15.754 1.00 98.12 417 LEU A N 1
ATOM 3194 C CA . LEU A 1 417 ? 14.226 3.037 -14.334 1.00 98.12 417 LEU A CA 1
ATOM 3195 C C . LEU A 1 417 ? 13.017 2.649 -13.473 1.00 98.12 417 LEU A C 1
ATOM 3197 O O . LEU A 1 417 ? 13.175 2.093 -12.388 1.00 98.12 417 LEU A O 1
ATOM 3201 N N . VAL A 1 418 ? 11.798 2.874 -13.962 1.00 98.44 418 VAL A N 1
ATOM 3202 C CA . VAL A 1 418 ? 10.572 2.511 -13.234 1.00 98.44 418 VAL A CA 1
ATOM 3203 C C . VAL A 1 418 ? 10.211 1.033 -13.434 1.00 98.44 418 VAL A C 1
ATOM 3205 O O . VAL A 1 418 ? 9.705 0.382 -12.523 1.00 98.44 418 VAL A O 1
ATOM 3208 N N . GLY A 1 419 ? 10.484 0.481 -14.617 1.00 98.19 419 GLY A N 1
ATOM 3209 C CA . GLY A 1 419 ? 10.039 -0.832 -15.103 1.00 98.19 419 GLY A CA 1
ATOM 3210 C C . GLY A 1 419 ? 8.653 -0.814 -15.774 1.00 98.19 419 GLY A C 1
ATOM 3211 O O . GLY A 1 419 ? 8.089 -1.866 -16.102 1.00 98.19 419 GLY A O 1
ATOM 3212 N N . ARG A 1 420 ? 8.086 0.376 -16.001 1.00 98.56 420 ARG A N 1
ATOM 3213 C CA . ARG A 1 420 ? 6.864 0.615 -16.784 1.00 98.56 420 ARG A CA 1
ATOM 3214 C C . ARG A 1 420 ? 6.985 1.927 -17.536 1.00 98.56 420 ARG A C 1
ATOM 3216 O O . ARG A 1 420 ? 7.505 2.892 -16.993 1.00 98.56 420 ARG A O 1
ATOM 3223 N N . TRP A 1 421 ? 6.412 1.983 -18.728 1.00 98.38 421 TRP A N 1
ATOM 3224 C CA . TRP A 1 421 ? 6.180 3.243 -19.421 1.00 98.38 421 TRP A CA 1
ATOM 3225 C C . TRP A 1 421 ? 5.181 4.116 -18.669 1.00 98.38 421 TRP A C 1
ATOM 3227 O O . TRP A 1 421 ? 4.391 3.630 -17.853 1.00 98.38 421 TRP A O 1
ATOM 3237 N N . ARG A 1 422 ? 5.158 5.407 -19.010 1.00 97.50 422 ARG A N 1
ATOM 3238 C CA . ARG A 1 422 ? 4.224 6.383 -18.438 1.00 97.50 422 ARG A CA 1
ATOM 3239 C C . ARG A 1 422 ? 2.757 5.964 -18.596 1.00 97.50 422 ARG A C 1
ATOM 3241 O O . ARG A 1 422 ? 1.947 6.243 -17.716 1.00 97.50 422 ARG A O 1
ATOM 3248 N N . SER A 1 423 ? 2.416 5.254 -19.676 1.00 96.69 423 SER A N 1
ATOM 3249 C CA . SER A 1 423 ? 1.079 4.682 -19.897 1.00 96.69 423 SER A CA 1
ATOM 3250 C C . SER A 1 423 ? 0.672 3.594 -18.890 1.00 96.69 423 SER A C 1
ATOM 3252 O O . SER A 1 423 ? -0.518 3.317 -18.727 1.00 96.69 423 SER A O 1
ATOM 3254 N N . GLY A 1 424 ? 1.647 2.962 -18.227 1.00 96.94 424 GLY A N 1
ATOM 3255 C CA . GLY A 1 424 ? 1.492 1.766 -17.399 1.00 96.94 424 GLY A CA 1
ATOM 3256 C C . GLY A 1 424 ? 1.932 0.464 -18.079 1.00 96.94 424 GLY A C 1
ATOM 3257 O O . GLY A 1 424 ? 1.993 -0.571 -17.403 1.00 96.94 424 GLY A O 1
ATOM 3258 N N . ALA A 1 425 ? 2.263 0.479 -19.376 1.00 96.69 425 ALA A N 1
ATOM 3259 C CA . ALA A 1 425 ? 2.744 -0.703 -20.091 1.00 96.69 425 ALA A CA 1
ATOM 3260 C C . ALA A 1 425 ? 4.055 -1.226 -19.463 1.00 96.69 425 ALA A C 1
ATOM 3262 O O . ALA A 1 425 ? 5.002 -0.456 -19.298 1.00 96.69 425 ALA A O 1
ATOM 3263 N N . PRO A 1 426 ? 4.150 -2.512 -19.068 1.00 97.12 426 PRO A N 1
ATOM 3264 C CA . PRO A 1 426 ? 5.370 -3.041 -18.467 1.00 97.12 426 PRO A CA 1
ATOM 3265 C C . PRO A 1 426 ? 6.462 -3.240 -19.521 1.00 97.12 426 PRO A C 1
ATOM 3267 O O . PRO A 1 426 ? 6.223 -3.893 -20.542 1.00 97.12 426 PRO A O 1
ATOM 3270 N N . VAL A 1 427 ? 7.685 -2.780 -19.234 1.00 96.50 427 VAL A N 1
ATOM 3271 C CA . VAL A 1 427 ? 8.829 -2.936 -20.158 1.00 96.50 427 VAL A CA 1
ATOM 3272 C C . VAL A 1 427 ? 9.151 -4.405 -20.451 1.00 96.50 427 VAL A C 1
ATOM 3274 O O . VAL A 1 427 ? 9.600 -4.741 -21.539 1.00 96.50 427 VAL A O 1
ATOM 3277 N N . MET A 1 428 ? 8.790 -5.318 -19.540 1.00 95.44 428 MET A N 1
ATOM 3278 C CA . MET A 1 428 ? 8.851 -6.769 -19.770 1.00 95.44 428 MET A CA 1
ATOM 3279 C C . MET A 1 428 ? 8.155 -7.215 -21.063 1.00 95.44 428 MET A C 1
ATOM 3281 O O . MET A 1 428 ? 8.597 -8.154 -21.729 1.00 95.44 428 MET A O 1
ATOM 3285 N N . ARG A 1 429 ? 7.064 -6.540 -21.432 1.00 93.44 429 ARG A N 1
ATOM 3286 C CA . ARG A 1 429 ? 6.256 -6.866 -22.612 1.00 93.44 429 ARG A CA 1
ATOM 3287 C C . ARG A 1 429 ? 6.483 -5.906 -23.773 1.00 93.44 429 ARG A C 1
ATOM 3289 O O . ARG A 1 429 ? 6.333 -6.325 -24.915 1.00 93.44 429 ARG A O 1
ATOM 3296 N N . ALA A 1 430 ? 6.869 -4.669 -23.482 1.00 93.31 430 ALA A N 1
ATOM 3297 C CA . ALA A 1 430 ? 7.162 -3.641 -24.470 1.00 93.31 430 ALA A CA 1
ATOM 3298 C C . ALA A 1 430 ? 8.504 -2.955 -24.131 1.00 93.31 430 ALA A C 1
ATOM 3300 O O . ALA A 1 430 ? 8.496 -1.872 -23.558 1.00 93.31 430 ALA A O 1
ATOM 3301 N N . PRO A 1 431 ? 9.664 -3.588 -24.392 1.00 91.50 431 PRO A N 1
ATOM 3302 C CA . PRO A 1 431 ? 10.966 -3.062 -23.950 1.00 91.50 431 PRO A CA 1
ATOM 3303 C C . PRO A 1 431 ? 11.484 -1.881 -24.790 1.00 91.50 431 PRO A C 1
ATOM 3305 O O . PRO A 1 431 ? 12.347 -1.128 -24.337 1.00 91.50 431 PRO A O 1
ATOM 3308 N N . ASP A 1 432 ? 10.981 -1.724 -26.017 1.00 89.44 432 ASP A N 1
ATOM 3309 C CA . ASP A 1 432 ? 11.539 -0.778 -26.991 1.00 89.44 432 ASP A CA 1
ATOM 3310 C C . ASP A 1 432 ? 10.689 0.484 -27.186 1.00 89.44 432 ASP A C 1
ATOM 3312 O O . ASP A 1 432 ? 11.245 1.554 -27.418 1.00 89.44 432 ASP A O 1
ATOM 3316 N N . ALA A 1 433 ? 9.363 0.388 -27.059 1.00 93.56 433 ALA A N 1
ATOM 3317 C CA . ALA A 1 433 ? 8.445 1.512 -27.238 1.00 93.56 433 ALA A CA 1
ATOM 3318 C C . ALA A 1 433 ? 7.208 1.380 -26.341 1.00 93.56 433 ALA A C 1
ATOM 3320 O O . ALA A 1 433 ? 6.810 0.265 -25.995 1.00 93.56 433 ALA A O 1
ATOM 3321 N N . ASP A 1 434 ? 6.591 2.512 -25.992 1.00 96.12 434 ASP A N 1
ATOM 3322 C CA . ASP A 1 434 ? 5.341 2.524 -25.232 1.00 96.12 434 ASP A CA 1
ATOM 3323 C C . ASP A 1 434 ? 4.186 1.937 -26.059 1.00 96.12 434 ASP A C 1
ATOM 3325 O O . ASP A 1 434 ? 4.072 2.155 -27.266 1.00 96.12 434 ASP A O 1
ATOM 3329 N N . VAL A 1 435 ? 3.299 1.212 -25.382 1.00 94.25 435 VAL A N 1
ATOM 3330 C CA . VAL A 1 435 ? 2.093 0.604 -25.949 1.00 94.25 435 VAL A CA 1
ATOM 3331 C C . VAL A 1 435 ? 0.927 0.944 -25.013 1.00 94.25 435 VAL A C 1
ATOM 3333 O O . VAL A 1 435 ? 0.613 0.158 -24.116 1.00 94.25 435 VAL A O 1
ATOM 3336 N N . PRO A 1 436 ? 0.282 2.120 -25.159 1.00 93.81 436 PRO A N 1
ATOM 3337 C CA . PRO A 1 436 ? -0.718 2.589 -24.197 1.00 93.81 436 PRO A CA 1
ATOM 3338 C C . PRO A 1 436 ? -1.898 1.633 -23.986 1.00 93.81 436 PRO A C 1
ATOM 3340 O O . PRO A 1 436 ? -2.321 1.420 -22.850 1.00 93.81 436 PRO A O 1
ATOM 3343 N N . GLU A 1 437 ? -2.352 0.968 -25.052 1.00 91.44 437 GLU A N 1
ATOM 3344 C CA . GLU A 1 437 ? -3.388 -0.075 -24.998 1.00 91.44 437 GLU A CA 1
ATOM 3345 C C . GLU A 1 437 ? -3.018 -1.235 -24.057 1.00 91.44 437 GLU A C 1
ATOM 3347 O O . GLU A 1 437 ? -3.881 -1.799 -23.380 1.00 91.44 437 GLU A O 1
ATOM 3352 N N . LEU A 1 438 ? -1.726 -1.565 -23.954 1.00 90.62 438 LEU A N 1
ATOM 3353 C CA . LEU A 1 438 ? -1.230 -2.577 -23.033 1.00 90.62 438 LEU A CA 1
ATOM 3354 C C . LEU A 1 438 ? -1.264 -2.060 -21.594 1.00 90.62 438 LEU A C 1
ATOM 3356 O O . LEU A 1 438 ? -1.617 -2.830 -20.706 1.00 90.62 438 LEU A O 1
ATOM 3360 N N . GLY A 1 439 ? -0.918 -0.789 -21.363 1.00 92.25 439 GLY A N 1
ATOM 3361 C CA . GLY A 1 439 ? -0.951 -0.146 -20.045 1.00 92.25 439 GLY A CA 1
ATOM 3362 C C . GLY A 1 439 ? -2.363 0.001 -19.473 1.00 92.25 439 GLY A C 1
ATOM 3363 O O . GLY A 1 439 ? -2.578 -0.250 -18.285 1.00 92.25 439 GLY A O 1
ATOM 3364 N N . GLU A 1 440 ? -3.339 0.315 -20.324 1.00 89.62 440 GLU A N 1
ATOM 3365 C CA . GLU A 1 440 ? -4.761 0.449 -19.973 1.00 89.62 440 GLU A CA 1
ATOM 3366 C C . GLU A 1 440 ? -5.464 -0.896 -19.751 1.00 89.62 440 GLU A C 1
ATOM 3368 O O . GLU A 1 440 ? -6.509 -0.981 -19.099 1.00 89.62 440 GLU A O 1
ATOM 3373 N N . ASN A 1 441 ? -4.884 -1.984 -20.254 1.00 88.44 441 ASN A N 1
ATOM 3374 C CA . ASN A 1 441 ? -5.486 -3.298 -20.146 1.00 88.44 441 ASN A CA 1
ATOM 3375 C C . ASN A 1 441 ? -5.173 -3.967 -18.800 1.00 88.44 441 ASN A C 1
ATOM 3377 O O . ASN A 1 441 ? -4.164 -4.656 -18.649 1.00 88.44 441 ASN A O 1
ATOM 3381 N N . GLY A 1 442 ? -6.107 -3.872 -17.849 1.00 83.69 442 GLY A N 1
ATOM 3382 C CA . GLY A 1 442 ? -6.003 -4.501 -16.522 1.00 83.69 442 GLY A CA 1
ATOM 3383 C C . GLY A 1 442 ? -5.878 -6.035 -16.499 1.00 83.69 44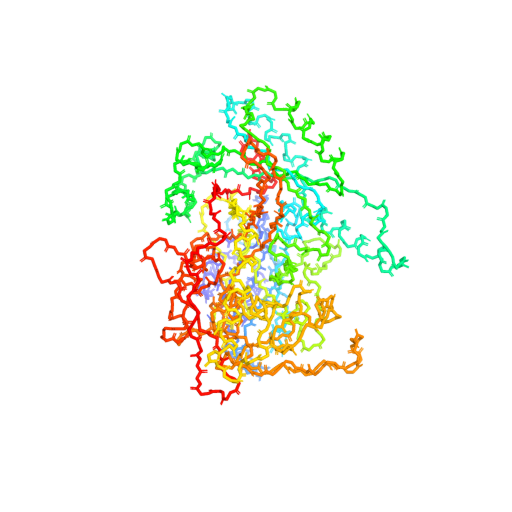2 GLY A C 1
ATOM 3384 O O . GLY A 1 442 ? -5.662 -6.611 -15.436 1.00 83.69 442 GLY A O 1
ATOM 3385 N N . ARG A 1 443 ? -6.022 -6.738 -17.634 1.00 85.50 443 ARG A N 1
ATOM 3386 C CA . ARG A 1 443 ? -5.695 -8.174 -17.741 1.00 85.50 443 ARG A CA 1
ATOM 3387 C C . ARG A 1 443 ? -4.259 -8.424 -18.187 1.00 85.50 443 ARG A C 1
ATOM 3389 O O . ARG A 1 443 ? -3.779 -9.529 -18.003 1.00 85.50 443 ARG A O 1
ATOM 3396 N N . LEU A 1 444 ? -3.602 -7.462 -18.825 1.00 89.06 444 LEU A N 1
ATOM 3397 C CA . LEU A 1 444 ? -2.334 -7.666 -19.527 1.00 89.06 444 LEU A CA 1
ATOM 3398 C C . LEU A 1 444 ? -1.191 -6.822 -18.953 1.00 89.06 444 LEU A C 1
ATOM 3400 O O . LEU A 1 444 ? -0.042 -7.268 -18.986 1.00 89.06 444 LEU A O 1
ATOM 3404 N N . ASN A 1 445 ? -1.494 -5.653 -18.384 1.00 93.75 445 ASN A N 1
ATOM 3405 C CA . ASN A 1 445 ? -0.512 -4.733 -17.809 1.00 93.75 445 ASN A CA 1
ATOM 3406 C C . ASN A 1 445 ? 0.219 -5.300 -16.581 1.00 93.75 445 ASN A C 1
ATOM 3408 O O . ASN A 1 445 ? 1.252 -4.765 -16.183 1.00 93.75 445 ASN A O 1
ATOM 3412 N N . ASN A 1 446 ? -0.257 -6.394 -15.986 1.00 96.19 446 ASN A N 1
ATOM 3413 C CA . ASN A 1 446 ? 0.417 -7.063 -14.875 1.00 96.19 446 ASN A CA 1
ATOM 3414 C C . ASN A 1 446 ? 0.820 -8.518 -15.164 1.00 96.19 446 ASN A C 1
ATOM 3416 O O . ASN A 1 446 ? 1.443 -9.142 -14.302 1.00 96.19 446 ASN A O 1
ATOM 3420 N N . ASP A 1 447 ? 0.520 -9.030 -16.365 1.00 94.38 447 ASP A N 1
ATOM 3421 C CA . ASP A 1 447 ? 0.734 -10.429 -16.762 1.00 94.38 447 ASP A CA 1
ATOM 3422 C C . ASP A 1 447 ? 2.168 -10.707 -17.226 1.00 94.38 447 ASP A C 1
ATOM 3424 O O . ASP A 1 447 ? 2.450 -10.869 -18.413 1.00 94.38 447 ASP A O 1
ATOM 3428 N N . PHE A 1 448 ? 3.091 -10.726 -16.273 1.00 95.88 448 PHE A N 1
ATOM 3429 C CA . PHE A 1 448 ? 4.482 -11.102 -16.496 1.00 95.88 448 PHE A CA 1
ATOM 3430 C C . PHE A 1 448 ? 5.099 -11.676 -15.223 1.00 95.88 448 PHE A C 1
ATOM 3432 O O . PHE A 1 448 ? 4.633 -11.428 -14.106 1.00 95.88 448 PHE A O 1
ATOM 3439 N N . ALA A 1 449 ? 6.173 -12.423 -15.405 1.00 95.12 449 ALA A N 1
ATOM 3440 C CA . ALA A 1 449 ? 7.135 -12.767 -14.374 1.00 95.12 449 ALA A CA 1
ATOM 3441 C C . ALA A 1 449 ? 8.525 -12.362 -14.899 1.00 95.12 449 ALA A C 1
ATOM 3443 O O . ALA A 1 449 ? 8.621 -11.836 -16.009 1.00 95.12 449 ALA A O 1
ATOM 3444 N N . TYR A 1 450 ? 9.571 -12.517 -14.103 1.00 95.62 450 TYR A N 1
ATOM 3445 C CA . TYR A 1 450 ? 10.928 -12.129 -14.474 1.00 95.62 450 TYR A CA 1
ATOM 3446 C C . TYR A 1 450 ? 11.785 -13.337 -14.840 1.00 95.62 450 TYR A C 1
ATOM 3448 O O . TYR A 1 450 ? 12.531 -13.270 -15.806 1.00 95.62 450 TYR A O 1
ATOM 3456 N N . GLN A 1 451 ? 11.682 -14.451 -14.115 1.00 94.44 451 GLN A N 1
ATOM 3457 C CA . GLN A 1 451 ? 12.513 -15.631 -14.379 1.00 94.44 451 GLN A CA 1
ATOM 3458 C C . GLN A 1 451 ? 11.885 -16.548 -15.427 1.00 94.44 451 GLN A C 1
ATOM 3460 O O . GLN A 1 451 ? 12.593 -17.125 -16.251 1.00 94.44 451 GLN A O 1
ATOM 3465 N N . GLN A 1 452 ? 10.558 -16.672 -15.426 1.00 94.00 452 GLN A N 1
ATOM 3466 C CA . GLN A 1 452 ? 9.834 -17.562 -16.333 1.00 94.00 452 GLN A CA 1
ATOM 3467 C C . GLN A 1 452 ? 8.932 -16.795 -17.301 1.00 94.00 452 GLN A C 1
ATOM 3469 O O . GLN A 1 452 ? 8.334 -15.774 -16.959 1.00 94.00 452 GLN A O 1
ATOM 3474 N N . ALA A 1 453 ? 8.794 -17.326 -18.518 1.00 94.62 453 ALA A N 1
ATOM 3475 C CA . ALA A 1 453 ? 7.813 -16.825 -19.471 1.00 94.62 453 ALA A CA 1
ATOM 3476 C C . ALA A 1 453 ? 6.388 -17.129 -18.983 1.00 94.62 453 ALA A C 1
ATOM 3478 O O . ALA A 1 453 ? 6.135 -18.179 -18.385 1.00 94.62 453 ALA A O 1
ATOM 3479 N N . THR A 1 454 ? 5.435 -16.236 -19.254 1.00 92.56 454 THR A N 1
ATOM 3480 C CA . THR A 1 454 ? 4.032 -16.508 -18.932 1.00 92.56 454 THR A CA 1
ATOM 3481 C C . THR A 1 454 ? 3.414 -17.483 -19.930 1.00 92.56 454 THR A C 1
ATOM 3483 O O . THR A 1 454 ? 3.758 -17.514 -21.110 1.00 92.56 454 THR A O 1
ATOM 3486 N N . ALA A 1 455 ? 2.471 -18.296 -19.454 1.00 89.06 455 ALA A N 1
ATOM 3487 C CA . ALA A 1 455 ? 1.678 -19.158 -20.321 1.00 89.06 455 ALA A CA 1
ATOM 3488 C C . ALA A 1 455 ? 0.663 -18.323 -21.128 1.00 89.06 455 ALA A C 1
ATOM 3490 O O . ALA A 1 455 ? 0.136 -17.332 -20.604 1.00 89.06 455 ALA A O 1
ATOM 3491 N N . PRO A 1 456 ? 0.337 -18.716 -22.373 1.00 85.75 456 PRO A N 1
ATOM 3492 C CA . PRO A 1 456 ? -0.670 -18.021 -23.164 1.00 85.75 456 PRO A CA 1
ATOM 3493 C C . PRO A 1 456 ? -2.041 -18.041 -22.484 1.00 85.75 456 PRO A C 1
ATOM 3495 O O . PRO A 1 456 ? -2.424 -19.014 -21.833 1.00 85.75 456 PRO A O 1
ATOM 3498 N N . LEU A 1 457 ? -2.792 -16.950 -22.643 1.00 83.19 457 LEU A N 1
ATOM 3499 C CA . LEU A 1 457 ? -4.199 -16.919 -22.253 1.00 83.19 457 LEU A CA 1
ATOM 3500 C C . LEU A 1 457 ? -5.023 -17.772 -23.240 1.00 83.19 457 LEU A C 1
ATOM 3502 O O . LEU A 1 457 ? -4.724 -17.758 -24.437 1.00 83.19 457 LEU A O 1
ATOM 3506 N N . PRO A 1 458 ? -6.061 -18.497 -22.783 1.00 79.25 458 PRO A N 1
ATOM 3507 C CA . PRO A 1 458 ? -6.945 -19.250 -23.671 1.00 79.25 458 PRO A CA 1
ATOM 3508 C C . PRO A 1 458 ? -7.627 -18.342 -24.701 1.00 79.25 458 PRO A C 1
ATOM 3510 O O . PRO A 1 458 ? -8.014 -17.224 -24.370 1.00 79.25 458 PRO A O 1
ATOM 3513 N N . ALA A 1 459 ? -7.865 -18.843 -25.918 1.00 69.25 459 ALA A N 1
ATOM 3514 C CA . ALA A 1 459 ? -8.529 -18.082 -26.987 1.00 69.25 459 ALA A CA 1
ATOM 3515 C C . ALA A 1 459 ? -9.954 -17.608 -26.625 1.00 69.25 459 ALA A C 1
ATOM 3517 O O . ALA A 1 459 ? -10.445 -16.632 -27.182 1.00 69.25 459 ALA A O 1
ATOM 3518 N N . SER A 1 460 ? -10.615 -18.284 -25.679 1.00 63.16 460 SER A N 1
ATOM 3519 C CA . SER A 1 460 ? -11.925 -17.904 -25.136 1.00 63.16 460 SER A CA 1
ATOM 3520 C C . SER A 1 460 ? -11.871 -16.724 -24.160 1.00 63.16 460 SER A C 1
ATOM 3522 O O . SER A 1 460 ? -12.910 -16.150 -23.827 1.00 63.16 460 SER A O 1
ATOM 3524 N N . ALA A 1 461 ? -10.686 -16.343 -23.678 1.00 63.19 461 ALA A N 1
ATOM 3525 C CA . ALA A 1 461 ? -10.535 -15.155 -22.860 1.00 63.19 461 ALA A CA 1
ATOM 3526 C C . ALA A 1 461 ? -10.731 -13.923 -23.751 1.00 63.19 461 ALA A C 1
ATOM 3528 O O . ALA A 1 461 ? -9.977 -13.715 -24.696 1.00 63.19 461 ALA A O 1
ATOM 3529 N N . ALA A 1 462 ? -11.727 -13.090 -23.435 1.00 57.72 462 ALA A N 1
ATOM 3530 C CA . ALA A 1 462 ? -11.916 -11.779 -24.054 1.00 57.72 462 ALA A CA 1
ATOM 3531 C C . ALA A 1 462 ? -10.727 -10.857 -23.710 1.00 57.72 462 ALA A C 1
ATOM 3533 O O . ALA A 1 462 ? -10.781 -10.051 -22.778 1.00 57.72 462 ALA A O 1
ATOM 3534 N N . CYS A 1 463 ? -9.627 -11.044 -24.428 1.00 56.78 463 CYS A N 1
ATOM 3535 C CA . CYS A 1 463 ? -8.423 -10.234 -24.423 1.00 56.78 463 CYS A CA 1
ATOM 3536 C C . CYS A 1 463 ? -8.215 -9.705 -25.846 1.00 56.78 463 CYS A C 1
ATOM 3538 O O . CYS A 1 463 ? -8.554 -10.409 -26.799 1.00 56.78 463 CYS A O 1
ATOM 3540 N N . PRO A 1 464 ? -7.664 -8.491 -26.014 1.00 54.06 464 PRO A N 1
ATOM 3541 C CA . PRO A 1 464 ? -7.284 -8.006 -27.330 1.00 54.06 464 PRO A CA 1
ATOM 3542 C C . PRO A 1 464 ? -6.358 -9.029 -27.982 1.00 54.06 464 PRO A C 1
ATOM 3544 O O . PRO A 1 464 ? -5.333 -9.416 -27.413 1.00 54.06 464 PRO A O 1
ATOM 3547 N N . VAL A 1 465 ? -6.770 -9.515 -29.147 1.00 49.91 465 VAL A N 1
ATOM 3548 C CA . VAL A 1 465 ? -5.937 -10.348 -30.009 1.00 49.91 465 VAL A CA 1
ATOM 3549 C C . VAL A 1 465 ? -4.716 -9.500 -30.383 1.00 49.91 465 VAL A C 1
ATOM 3551 O O . VAL A 1 465 ? -4.901 -8.373 -30.828 1.00 49.91 465 VAL A O 1
ATOM 3554 N N . GLY A 1 466 ? -3.489 -9.998 -30.186 1.00 62.81 466 GLY A N 1
ATOM 3555 C CA . GLY A 1 466 ? -2.284 -9.320 -30.700 1.00 62.81 466 GLY A CA 1
ATOM 3556 C C . GLY A 1 466 ? -1.084 -9.167 -29.761 1.00 62.81 466 GLY A C 1
ATOM 3557 O O . GLY A 1 466 ? -0.013 -8.817 -30.246 1.00 62.81 466 GLY A O 1
ATOM 3558 N N . HIS A 1 467 ? -1.186 -9.473 -28.461 1.00 70.75 467 HIS A N 1
ATOM 3559 C CA . HIS A 1 467 ? -0.018 -9.411 -27.564 1.00 70.75 467 HIS A CA 1
ATOM 3560 C C . HIS A 1 467 ? 0.450 -10.808 -27.127 1.00 70.75 467 HIS A C 1
ATOM 3562 O O . HIS A 1 467 ? -0.297 -11.491 -26.417 1.00 70.75 467 HIS A O 1
ATOM 3568 N N . PRO A 1 468 ? 1.678 -11.237 -27.483 1.00 82.38 468 PRO A N 1
ATOM 3569 C CA . PRO A 1 468 ? 2.205 -12.532 -27.066 1.00 82.38 468 PRO A CA 1
ATOM 3570 C C . PRO A 1 468 ? 2.412 -12.597 -25.540 1.00 82.38 468 PRO A C 1
ATOM 3572 O O . PRO A 1 468 ? 2.417 -11.554 -24.863 1.00 82.38 468 PRO A O 1
ATOM 3575 N N . PRO A 1 469 ? 2.581 -13.810 -24.980 1.00 88.69 469 PRO A N 1
ATOM 3576 C CA . PRO A 1 469 ? 2.952 -13.977 -23.580 1.00 88.69 469 PRO A CA 1
ATOM 3577 C C . PRO A 1 469 ? 4.255 -13.243 -23.250 1.00 88.69 469 PRO A C 1
ATOM 3579 O O . PRO A 1 469 ? 5.107 -13.039 -24.118 1.00 88.69 469 PRO A O 1
ATOM 3582 N N . ALA A 1 470 ? 4.407 -12.828 -21.995 1.00 93.38 470 ALA A N 1
ATOM 3583 C CA . ALA A 1 470 ? 5.629 -12.178 -21.549 1.00 93.38 470 ALA A CA 1
ATOM 3584 C C . ALA A 1 470 ? 6.779 -13.203 -21.554 1.00 93.38 470 ALA A C 1
ATOM 3586 O O . ALA A 1 470 ? 6.603 -14.295 -21.010 1.00 93.38 470 ALA A O 1
ATOM 3587 N N . PRO A 1 471 ? 7.938 -12.890 -22.151 1.00 93.88 471 PRO A N 1
ATOM 3588 C CA . PRO A 1 471 ? 9.092 -13.779 -22.122 1.00 93.88 471 PRO A CA 1
ATOM 3589 C C . PRO A 1 471 ? 9.778 -13.764 -20.751 1.00 93.88 471 PRO A C 1
ATOM 3591 O O . PRO A 1 471 ? 9.533 -12.881 -19.930 1.00 93.88 471 PRO A O 1
ATOM 3594 N N . ALA A 1 472 ? 10.666 -14.733 -20.532 1.00 95.38 472 ALA A N 1
ATOM 3595 C CA . ALA A 1 472 ? 11.595 -14.720 -19.409 1.00 95.38 472 ALA A CA 1
ATOM 3596 C C . ALA A 1 472 ? 12.649 -13.612 -19.583 1.00 95.38 472 ALA A C 1
ATOM 3598 O O . ALA A 1 472 ? 13.051 -13.294 -20.704 1.00 95.38 472 ALA A O 1
ATOM 3599 N N . ASP A 1 473 ? 13.115 -13.058 -18.470 1.00 94.62 473 ASP A N 1
ATOM 3600 C CA . ASP A 1 473 ? 14.144 -12.022 -18.398 1.00 94.62 473 ASP A CA 1
ATOM 3601 C C . ASP A 1 473 ? 15.066 -12.194 -17.165 1.00 94.62 473 ASP A C 1
ATOM 3603 O O . ASP A 1 473 ? 15.216 -11.273 -16.352 1.00 94.62 473 ASP A O 1
ATOM 3607 N N . PRO A 1 474 ? 15.695 -13.372 -16.980 1.00 92.56 474 PRO A N 1
ATOM 3608 C CA . PRO A 1 474 ? 16.476 -13.665 -15.780 1.00 92.56 474 PRO A CA 1
ATOM 3609 C C . PRO A 1 474 ? 17.706 -12.761 -15.622 1.00 92.56 474 PRO A C 1
ATOM 3611 O O . PRO A 1 474 ? 18.104 -12.466 -14.501 1.00 92.56 474 PRO A O 1
ATOM 3614 N N . ALA A 1 475 ? 18.276 -12.299 -16.739 1.00 90.38 475 ALA A N 1
ATOM 3615 C CA . ALA A 1 475 ? 19.434 -11.407 -16.777 1.00 90.38 475 ALA A CA 1
ATOM 3616 C C . ALA A 1 475 ? 19.064 -9.910 -16.738 1.00 90.38 475 ALA A C 1
ATOM 3618 O O . ALA A 1 475 ? 19.953 -9.064 -16.738 1.00 90.38 475 ALA A O 1
ATOM 3619 N N . GLY A 1 476 ? 17.770 -9.571 -16.714 1.00 93.00 476 GLY A N 1
ATOM 3620 C CA . GLY A 1 476 ? 17.324 -8.180 -16.669 1.00 93.00 476 GLY A CA 1
ATOM 3621 C C . GLY A 1 476 ? 17.584 -7.389 -17.945 1.00 93.00 476 GLY A C 1
ATOM 3622 O O . GLY A 1 476 ? 17.785 -6.186 -17.845 1.00 93.00 476 GLY A O 1
ATOM 3623 N N . LEU A 1 477 ? 17.592 -8.044 -19.115 1.00 92.25 477 LEU A N 1
ATOM 3624 C CA . LEU A 1 477 ? 17.817 -7.442 -20.436 1.00 92.25 477 LEU A CA 1
ATOM 3625 C C . LEU A 1 477 ? 16.620 -6.621 -20.934 1.00 92.25 477 LEU A C 1
ATOM 3627 O O . LEU A 1 477 ? 16.787 -5.735 -21.769 1.00 92.25 477 LEU A O 1
ATOM 3631 N N . ARG A 1 478 ? 15.410 -6.918 -20.446 1.00 93.50 478 ARG A N 1
ATOM 3632 C CA . ARG A 1 478 ? 14.178 -6.178 -20.775 1.00 93.50 478 ARG A CA 1
ATOM 3633 C C . ARG A 1 478 ? 13.801 -5.199 -19.676 1.00 93.50 478 ARG A C 1
ATOM 3635 O O . ARG A 1 478 ? 13.502 -4.043 -19.953 1.00 93.50 478 ARG A O 1
ATOM 3642 N N . CYS A 1 479 ? 13.777 -5.680 -18.438 1.00 95.69 479 CYS A N 1
ATOM 3643 C CA . CYS A 1 479 ? 13.519 -4.884 -17.249 1.00 95.69 479 CYS A CA 1
ATOM 3644 C C . CYS A 1 479 ? 14.786 -4.905 -16.390 1.00 95.69 479 CYS A C 1
ATOM 3646 O O . CYS A 1 479 ? 15.049 -5.947 -15.785 1.00 95.69 479 CYS A O 1
ATOM 3648 N N . PRO A 1 480 ? 15.552 -3.804 -16.306 1.00 95.81 480 PRO A N 1
ATOM 3649 C CA . PRO A 1 480 ? 16.738 -3.742 -15.460 1.00 95.81 480 PRO A CA 1
ATOM 3650 C C . PRO A 1 480 ? 16.497 -4.311 -14.057 1.00 95.81 480 PRO A C 1
ATOM 3652 O O . PRO A 1 480 ? 15.436 -4.111 -13.464 1.00 95.81 480 PRO A O 1
ATOM 3655 N N . LEU A 1 481 ? 17.491 -5.004 -13.498 1.00 95.25 481 LEU A N 1
ATOM 3656 C CA . LEU A 1 481 ? 17.400 -5.562 -12.139 1.00 95.25 481 LEU A CA 1
ATOM 3657 C C . LEU A 1 481 ? 17.163 -4.466 -11.087 1.00 95.25 481 LEU A C 1
ATOM 3659 O O . LEU A 1 481 ? 16.457 -4.684 -10.106 1.00 95.25 481 LEU A O 1
ATOM 3663 N N . GLY A 1 482 ? 17.694 -3.266 -11.341 1.00 95.88 482 GLY A N 1
ATOM 3664 C CA . GLY A 1 482 ? 17.480 -2.081 -10.519 1.00 95.88 482 GLY A CA 1
ATOM 3665 C C . GLY A 1 482 ? 16.140 -1.371 -10.711 1.00 95.88 482 GLY A C 1
ATOM 3666 O O . GLY A 1 482 ? 15.859 -0.458 -9.944 1.00 95.88 482 GLY A O 1
ATOM 3667 N N . SER A 1 483 ? 15.300 -1.752 -11.684 1.00 97.75 483 SER A N 1
ATOM 3668 C CA . SER A 1 483 ? 14.031 -1.055 -11.934 1.00 97.75 483 SER A CA 1
ATOM 3669 C C . SER A 1 483 ? 13.137 -1.030 -10.696 1.00 97.75 483 SER A C 1
ATOM 3671 O O . SER A 1 483 ? 12.964 -2.060 -10.034 1.00 97.75 483 SER A O 1
ATOM 3673 N N . HIS A 1 484 ? 12.464 0.101 -10.463 1.00 98.31 484 HIS A N 1
ATOM 3674 C CA . HIS A 1 484 ? 11.639 0.318 -9.276 1.00 98.31 484 HIS A CA 1
ATOM 3675 C C . HIS A 1 484 ? 10.656 -0.827 -9.010 1.00 98.31 484 HIS A C 1
ATOM 3677 O O . HIS A 1 484 ? 10.681 -1.448 -7.949 1.00 98.31 484 HIS A O 1
ATOM 3683 N N . ILE A 1 485 ? 9.824 -1.197 -9.992 1.00 97.75 485 ILE A N 1
ATOM 3684 C CA . ILE A 1 485 ? 8.826 -2.256 -9.773 1.00 97.75 485 ILE A CA 1
ATOM 3685 C C . ILE A 1 485 ? 9.431 -3.658 -9.613 1.00 97.75 485 ILE A C 1
ATOM 3687 O O . ILE A 1 485 ? 8.770 -4.519 -9.031 1.00 97.75 485 ILE A O 1
ATOM 3691 N N . ARG A 1 486 ? 10.643 -3.902 -10.138 1.00 97.19 486 ARG A N 1
ATOM 3692 C CA . ARG A 1 486 ? 11.329 -5.199 -10.043 1.00 97.19 486 ARG A CA 1
ATOM 3693 C C . ARG A 1 486 ? 11.913 -5.376 -8.652 1.00 97.19 486 ARG A C 1
ATOM 3695 O O . ARG A 1 486 ? 11.711 -6.428 -8.060 1.00 97.19 486 ARG A O 1
ATOM 3702 N N . LYS A 1 487 ? 12.494 -4.316 -8.084 1.00 96.69 487 LYS A N 1
ATOM 3703 C CA . LYS A 1 487 ? 12.948 -4.299 -6.689 1.00 96.69 487 LYS A CA 1
ATOM 3704 C C . LYS A 1 487 ? 11.813 -4.231 -5.677 1.00 96.69 487 LYS A C 1
ATOM 3706 O O . LYS A 1 487 ? 11.858 -4.934 -4.676 1.00 96.69 487 LYS A O 1
ATOM 3711 N N . ALA A 1 488 ? 10.776 -3.436 -5.937 1.00 96.50 488 ALA A N 1
ATOM 3712 C CA . ALA A 1 488 ? 9.648 -3.282 -5.016 1.00 96.50 488 ALA A CA 1
ATOM 3713 C C . ALA A 1 488 ? 8.782 -4.549 -4.918 1.00 96.50 488 ALA A C 1
ATOM 3715 O O . ALA A 1 488 ? 8.130 -4.784 -3.901 1.00 96.50 488 ALA A O 1
ATOM 3716 N N . TYR A 1 489 ? 8.749 -5.370 -5.974 1.00 96.38 489 TYR A N 1
ATOM 3717 C CA . TYR A 1 489 ? 8.121 -6.684 -5.944 1.00 96.38 489 TYR A CA 1
ATOM 3718 C C . TYR A 1 489 ? 8.827 -7.659 -6.888 1.00 96.38 489 TYR A C 1
ATOM 3720 O O . TYR A 1 489 ? 8.537 -7.719 -8.084 1.00 96.38 489 TYR A O 1
ATOM 3728 N N . LEU A 1 490 ? 9.671 -8.504 -6.298 1.00 95.00 490 LEU A N 1
ATOM 3729 C CA . LEU A 1 490 ? 10.544 -9.440 -7.007 1.00 95.00 490 LEU A CA 1
ATOM 3730 C C . LEU A 1 490 ? 9.819 -10.522 -7.817 1.00 95.00 490 LEU A C 1
ATOM 3732 O O . LEU A 1 490 ? 10.435 -11.161 -8.655 1.00 95.00 490 LEU A O 1
ATOM 3736 N N . ARG A 1 491 ? 8.516 -10.758 -7.619 1.00 94.19 491 ARG A N 1
ATOM 3737 C CA . ARG A 1 491 ? 7.765 -11.854 -8.271 1.00 94.19 491 ARG A CA 1
ATOM 3738 C C . ARG A 1 491 ? 8.440 -13.220 -8.066 1.00 94.19 491 ARG A C 1
ATOM 3740 O O . ARG A 1 491 ? 8.376 -13.756 -6.968 1.00 94.19 491 ARG A O 1
ATOM 3747 N N . ASP A 1 492 ? 8.991 -13.801 -9.128 1.00 92.44 492 ASP A N 1
ATOM 3748 C CA . ASP A 1 492 ? 9.747 -15.056 -9.176 1.00 92.44 492 ASP A CA 1
ATOM 3749 C C . ASP A 1 492 ? 11.272 -14.831 -9.236 1.00 92.44 492 ASP A C 1
ATOM 3751 O O . ASP A 1 492 ? 12.026 -15.789 -9.349 1.00 92.44 492 ASP A O 1
ATOM 3755 N N . ASP A 1 493 ? 11.731 -13.581 -9.138 1.00 89.88 493 ASP A N 1
ATOM 3756 C CA . ASP A 1 493 ? 13.131 -13.162 -9.172 1.00 89.88 493 ASP A CA 1
ATOM 3757 C C . ASP A 1 493 ? 13.757 -13.157 -7.769 1.00 89.88 493 ASP A C 1
ATOM 3759 O O . ASP A 1 493 ? 14.073 -12.108 -7.213 1.00 89.88 493 ASP A O 1
ATOM 3763 N N . THR A 1 494 ? 13.886 -14.324 -7.138 1.00 83.38 494 THR A N 1
ATOM 3764 C CA . THR A 1 494 ? 14.298 -14.407 -5.726 1.00 83.38 494 THR A CA 1
ATOM 3765 C C . THR A 1 494 ? 15.812 -14.491 -5.533 1.00 83.38 494 THR A C 1
ATOM 3767 O O . THR A 1 494 ? 16.459 -15.258 -6.254 1.00 83.38 494 THR A O 1
ATOM 3770 N N . PRO A 1 495 ? 16.405 -13.753 -4.562 1.00 79.06 495 PRO A N 1
ATOM 3771 C CA . PRO A 1 495 ? 17.806 -13.903 -4.158 1.00 79.06 495 PRO A CA 1
ATOM 3772 C C . PRO A 1 495 ? 18.190 -15.368 -3.934 1.00 79.06 495 PRO A C 1
ATOM 3774 O O . PRO A 1 495 ? 17.345 -16.199 -3.605 1.00 79.06 495 PRO A O 1
ATOM 3777 N N . SER A 1 496 ? 19.470 -15.698 -4.119 1.00 71.38 496 SER A N 1
ATOM 3778 C CA . SER A 1 496 ? 19.941 -17.075 -3.929 1.00 71.38 496 SER A CA 1
ATOM 3779 C C . SER A 1 496 ? 19.577 -17.588 -2.530 1.00 71.38 496 SER A C 1
ATOM 3781 O O . SER A 1 496 ? 19.856 -16.923 -1.536 1.00 71.38 496 SER A O 1
ATOM 3783 N N . GLY A 1 497 ? 18.938 -18.758 -2.458 1.00 62.59 497 GLY A N 1
ATOM 3784 C CA . GLY A 1 497 ? 18.489 -19.368 -1.200 1.00 62.59 497 GLY A CA 1
ATOM 3785 C C . GLY A 1 497 ? 17.141 -18.870 -0.661 1.00 62.59 497 GLY A C 1
ATOM 3786 O O . GLY A 1 497 ? 16.680 -19.408 0.340 1.00 62.59 497 GLY A O 1
ATOM 3787 N N . VAL A 1 498 ? 16.495 -17.903 -1.320 1.00 72.81 498 VAL A N 1
ATOM 3788 C CA . VAL A 1 498 ? 15.154 -17.402 -0.975 1.00 72.81 498 VAL A CA 1
ATOM 3789 C C . VAL A 1 498 ? 14.122 -18.056 -1.892 1.00 72.81 498 VAL A C 1
ATOM 3791 O O . VAL A 1 498 ? 14.298 -18.076 -3.116 1.00 72.81 498 VAL A O 1
ATOM 3794 N N . VAL A 1 499 ? 13.035 -18.587 -1.330 1.00 69.94 499 VAL A N 1
ATOM 3795 C CA . VAL A 1 499 ? 11.958 -19.194 -2.129 1.00 69.94 499 VAL A CA 1
ATOM 3796 C C . VAL A 1 499 ? 10.903 -18.156 -2.502 1.00 69.94 499 VAL A C 1
ATOM 3798 O O . VAL A 1 499 ? 10.717 -17.145 -1.834 1.00 69.94 499 VAL A O 1
ATOM 3801 N N . VAL A 1 500 ? 10.163 -18.395 -3.587 1.00 68.25 500 VAL A N 1
ATOM 3802 C CA . VAL A 1 500 ? 9.141 -17.453 -4.090 1.00 68.25 500 VAL A CA 1
ATOM 3803 C C . VAL A 1 500 ? 8.064 -17.122 -3.045 1.00 68.25 500 VAL A C 1
ATOM 3805 O O . VAL A 1 500 ? 7.480 -16.036 -3.087 1.00 68.25 500 VAL A O 1
ATOM 3808 N N . GLY A 1 501 ? 7.786 -18.037 -2.113 1.00 67.69 501 GLY A N 1
ATOM 3809 C CA . GLY A 1 501 ? 6.848 -17.779 -1.025 1.00 67.69 501 GLY A CA 1
ATOM 3810 C C . GLY A 1 501 ? 7.327 -16.724 -0.032 1.00 67.69 501 GLY A C 1
ATOM 3811 O O . GLY A 1 501 ? 6.497 -15.938 0.420 1.00 67.69 501 GLY A O 1
ATOM 3812 N N . ASP A 1 502 ? 8.639 -16.596 0.191 1.00 81.06 502 ASP A N 1
ATOM 3813 C CA . ASP A 1 502 ? 9.207 -15.536 1.032 1.00 81.06 502 ASP A CA 1
ATOM 3814 C C . ASP A 1 502 ? 8.871 -14.150 0.466 1.00 81.06 502 ASP A C 1
ATOM 3816 O O . ASP A 1 502 ? 8.456 -13.259 1.197 1.00 81.06 502 ASP A O 1
ATOM 3820 N N . VAL A 1 503 ? 8.917 -13.970 -0.862 1.00 89.38 503 VAL A N 1
ATOM 3821 C CA . VAL A 1 503 ? 8.547 -12.694 -1.512 1.00 89.38 503 VAL A CA 1
ATOM 3822 C C . VAL A 1 503 ? 7.111 -12.278 -1.180 1.00 89.38 503 VAL A C 1
ATOM 3824 O O . VAL A 1 503 ? 6.809 -11.084 -1.113 1.00 89.38 503 VAL A O 1
ATOM 3827 N N . GLN A 1 504 ? 6.203 -13.240 -0.980 1.00 92.06 504 GLN A N 1
ATOM 3828 C CA . GLN A 1 504 ? 4.809 -12.929 -0.662 1.00 92.06 504 GLN A CA 1
ATOM 3829 C C . GLN A 1 504 ? 4.618 -12.445 0.786 1.00 92.06 504 GLN A C 1
ATOM 3831 O O . GLN A 1 504 ? 3.660 -11.713 1.027 1.00 92.06 504 GLN A O 1
ATOM 3836 N N . LEU A 1 505 ? 5.546 -12.749 1.704 1.00 92.81 505 LEU A N 1
ATOM 3837 C CA . LEU A 1 505 ? 5.545 -12.233 3.085 1.00 92.81 505 LEU A CA 1
ATOM 3838 C C . LEU A 1 505 ? 5.778 -10.714 3.168 1.00 92.81 505 LEU A C 1
ATOM 3840 O O . LEU A 1 505 ? 5.510 -10.094 4.194 1.00 92.81 505 LEU A O 1
ATOM 3844 N N . HIS A 1 506 ? 6.320 -10.119 2.104 1.00 95.31 506 HIS A N 1
ATOM 3845 C CA . HIS A 1 506 ? 6.728 -8.711 2.057 1.00 95.31 506 HIS A CA 1
ATOM 3846 C C . HIS A 1 506 ? 5.729 -7.827 1.290 1.00 95.31 506 HIS A C 1
ATOM 3848 O O . HIS A 1 506 ? 6.005 -6.671 0.970 1.00 95.31 506 HIS A O 1
ATOM 3854 N N . ARG A 1 507 ? 4.558 -8.366 0.927 1.00 96.19 507 ARG A N 1
ATOM 3855 C CA . ARG A 1 507 ? 3.541 -7.631 0.160 1.00 96.19 507 ARG A CA 1
ATOM 3856 C C . ARG A 1 507 ? 2.832 -6.628 1.057 1.00 96.19 507 ARG A C 1
ATOM 3858 O O . ARG A 1 507 ? 2.510 -6.946 2.185 1.00 96.19 507 ARG A O 1
ATOM 3865 N N . MET A 1 508 ? 2.493 -5.460 0.525 1.00 97.06 508 MET A N 1
ATOM 3866 C CA . MET A 1 508 ? 1.699 -4.430 1.210 1.00 97.06 508 MET A CA 1
ATOM 3867 C C . MET A 1 508 ? 0.585 -3.919 0.292 1.00 97.06 508 MET A C 1
ATOM 3869 O O . MET A 1 508 ? 0.709 -3.972 -0.939 1.00 97.06 508 MET A O 1
ATOM 3873 N N . LEU A 1 509 ? -0.504 -3.419 0.877 1.00 98.06 509 LEU A N 1
ATOM 3874 C CA . LEU A 1 509 ? -1.590 -2.773 0.135 1.00 98.06 509 LEU A CA 1
ATOM 3875 C C . LEU A 1 509 ? -1.321 -1.275 0.049 1.00 98.06 509 LEU A C 1
ATOM 3877 O O . LEU A 1 509 ? -1.413 -0.586 1.057 1.00 98.06 509 LEU A O 1
ATOM 3881 N N . ARG A 1 510 ? -1.025 -0.753 -1.146 1.00 97.56 510 ARG A N 1
ATOM 3882 C CA . ARG A 1 510 ? -0.761 0.685 -1.340 1.00 97.56 510 ARG A CA 1
ATOM 3883 C C . ARG A 1 510 ? -2.058 1.432 -1.646 1.00 97.56 510 ARG A C 1
ATOM 3885 O O . ARG A 1 510 ? -2.838 0.975 -2.485 1.00 97.56 510 ARG A O 1
ATOM 3892 N N . ARG A 1 511 ? -2.283 2.570 -0.996 1.00 96.44 511 ARG A N 1
ATOM 3893 C CA . ARG A 1 511 ? -3.456 3.456 -1.146 1.00 96.44 511 ARG A CA 1
ATOM 3894 C C . ARG A 1 511 ? -3.047 4.923 -1.265 1.00 96.44 511 ARG A C 1
ATOM 3896 O O . ARG A 1 511 ? -3.766 5.800 -0.800 1.00 96.44 511 ARG A O 1
ATOM 3903 N N . GLY A 1 512 ? -1.858 5.166 -1.812 1.00 95.50 512 GLY A N 1
ATOM 3904 C CA . GLY A 1 512 ? -1.334 6.515 -1.940 1.00 95.50 512 GLY A CA 1
ATOM 3905 C C . GLY A 1 512 ? -2.109 7.367 -2.941 1.00 95.50 512 GLY A C 1
ATOM 3906 O O . GLY A 1 512 ? -2.811 6.838 -3.805 1.00 95.50 512 GLY A O 1
ATOM 3907 N N . ILE A 1 513 ? -1.968 8.682 -2.809 1.00 97.62 513 ILE A N 1
ATOM 3908 C CA . ILE A 1 513 ? -2.605 9.674 -3.678 1.00 97.62 513 ILE A CA 1
ATOM 3909 C C . ILE A 1 513 ? -1.660 10.866 -3.899 1.00 97.62 513 ILE A C 1
ATOM 3911 O O . ILE A 1 513 ? -0.957 11.258 -2.960 1.00 97.62 513 ILE A O 1
ATOM 3915 N N . PRO A 1 514 ? -1.593 11.446 -5.110 1.00 98.44 514 PRO A N 1
ATOM 3916 C CA . PRO A 1 514 ? -0.807 12.653 -5.346 1.00 98.44 514 PRO A CA 1
ATOM 3917 C C . PRO A 1 514 ? -1.319 13.846 -4.525 1.00 98.44 514 PRO A C 1
ATOM 3919 O O . PRO A 1 514 ? -2.513 13.951 -4.253 1.00 98.44 514 PRO A O 1
ATOM 3922 N N . TYR A 1 515 ? -0.432 14.769 -4.159 1.00 98.12 515 TYR A N 1
ATOM 3923 C CA . TYR A 1 515 ? -0.788 16.066 -3.576 1.00 98.12 515 TYR A CA 1
ATOM 3924 C C . TYR A 1 515 ? -0.133 17.216 -4.334 1.00 98.12 515 TYR A C 1
ATOM 3926 O O . TYR A 1 515 ? 0.871 17.044 -5.031 1.00 98.12 515 TYR A O 1
ATOM 3934 N N . THR A 1 516 ? -0.714 18.401 -4.208 1.00 97.00 516 THR A N 1
ATOM 3935 C CA . THR A 1 516 ? -0.154 19.650 -4.721 1.00 97.00 516 THR A CA 1
ATOM 3936 C C . THR A 1 516 ? -0.536 20.753 -3.753 1.00 97.00 516 THR A C 1
ATOM 3938 O O . THR A 1 516 ? -1.722 20.978 -3.528 1.00 97.00 516 THR A O 1
ATOM 3941 N N . ASP A 1 517 ? 0.473 21.404 -3.187 1.00 93.75 517 ASP A N 1
ATOM 3942 C CA . ASP A 1 517 ? 0.329 22.442 -2.176 1.00 93.75 517 ASP A CA 1
ATOM 3943 C C . ASP A 1 517 ? 0.920 23.753 -2.712 1.00 93.75 517 ASP A C 1
ATOM 3945 O O . ASP A 1 517 ? 2.026 23.786 -3.260 1.00 93.75 517 ASP A O 1
ATOM 3949 N N . GLU A 1 518 ? 0.198 24.857 -2.534 1.00 90.31 518 GLU A N 1
ATOM 3950 C CA . GLU A 1 518 ? 0.755 26.192 -2.745 1.00 90.31 518 GLU A CA 1
ATOM 3951 C C . GLU A 1 518 ? 1.551 26.600 -1.502 1.00 90.31 518 GLU A C 1
ATOM 3953 O O . GLU A 1 518 ? 1.015 26.677 -0.396 1.00 90.31 518 GLU A O 1
ATOM 3958 N N . THR A 1 519 ? 2.844 26.862 -1.677 1.00 86.44 519 THR A N 1
ATOM 3959 C CA . THR A 1 519 ? 3.745 27.293 -0.603 1.00 86.44 519 THR A CA 1
ATOM 3960 C C . THR A 1 519 ? 4.324 28.675 -0.921 1.00 86.44 519 THR A C 1
ATOM 3962 O O . THR A 1 519 ? 4.344 29.085 -2.085 1.00 86.44 519 THR A O 1
ATOM 3965 N N . PRO A 1 520 ? 4.882 29.397 0.068 1.00 85.81 520 PRO A N 1
ATOM 3966 C CA . PRO A 1 520 ? 5.601 30.644 -0.199 1.00 85.81 520 PRO A CA 1
ATOM 3967 C C . PRO A 1 520 ? 6.779 30.492 -1.178 1.00 85.81 520 PRO A C 1
ATOM 3969 O O . PRO A 1 520 ? 7.165 31.467 -1.816 1.00 85.81 520 PRO A O 1
ATOM 3972 N N . ALA A 1 521 ? 7.348 29.287 -1.299 1.00 84.00 521 ALA A N 1
ATOM 3973 C CA . ALA A 1 521 ? 8.451 28.973 -2.208 1.00 84.00 521 ALA A CA 1
ATOM 3974 C C . ALA A 1 521 ? 7.983 28.528 -3.610 1.00 84.00 521 ALA A C 1
ATOM 3976 O O . ALA A 1 521 ? 8.815 28.237 -4.467 1.00 84.00 521 ALA A O 1
ATOM 3977 N N . GLY A 1 522 ? 6.670 28.475 -3.852 1.00 90.56 522 GLY A N 1
ATOM 3978 C CA . GLY A 1 522 ? 6.068 27.992 -5.093 1.00 90.56 522 GLY A CA 1
ATOM 3979 C C . GLY A 1 522 ? 5.183 26.766 -4.880 1.00 90.56 522 GLY A C 1
ATOM 3980 O O . GLY A 1 522 ? 4.751 26.465 -3.767 1.00 90.56 522 GLY A O 1
ATOM 3981 N N . VAL A 1 523 ? 4.888 26.061 -5.969 1.00 93.25 523 VAL A N 1
ATOM 3982 C CA . VAL A 1 523 ? 4.009 24.887 -5.945 1.00 93.25 523 VAL A CA 1
ATOM 3983 C C . VAL A 1 523 ? 4.819 23.649 -5.575 1.00 93.25 523 VAL A C 1
ATOM 3985 O O . VAL A 1 523 ? 5.612 23.165 -6.383 1.00 93.25 523 VAL A O 1
ATOM 3988 N N . GLU A 1 524 ? 4.583 23.112 -4.382 1.00 95.06 524 GLU A N 1
ATOM 3989 C CA . GLU A 1 524 ? 5.128 21.823 -3.968 1.00 95.06 524 GLU A CA 1
ATOM 3990 C C . GLU A 1 524 ? 4.188 20.700 -4.412 1.00 95.06 524 GLU A C 1
ATOM 3992 O O . GLU A 1 524 ? 2.965 20.832 -4.378 1.00 95.06 524 GLU A O 1
ATOM 3997 N N . ARG A 1 525 ? 4.749 19.576 -4.855 1.00 97.38 525 ARG A N 1
ATOM 3998 C CA . ARG A 1 525 ? 3.971 18.423 -5.308 1.00 97.38 525 ARG A CA 1
ATOM 3999 C C . ARG A 1 525 ? 4.639 17.122 -4.912 1.00 97.38 525 ARG A C 1
ATOM 4001 O O . ARG A 1 525 ? 5.853 17.066 -4.705 1.00 97.38 525 ARG A O 1
ATOM 4008 N N . GLY A 1 526 ? 3.847 16.066 -4.823 1.00 97.88 526 GLY A N 1
ATOM 4009 C CA . GLY A 1 526 ? 4.381 14.748 -4.534 1.00 97.88 526 GLY A CA 1
ATOM 4010 C C . GLY A 1 526 ? 3.320 13.709 -4.220 1.00 97.88 526 GLY A C 1
ATOM 4011 O O . GLY A 1 526 ? 2.173 13.828 -4.647 1.00 97.88 526 GLY A O 1
ATOM 4012 N N . LEU A 1 527 ? 3.694 12.686 -3.458 1.00 98.31 527 LEU A N 1
ATOM 4013 C CA . LEU A 1 527 ? 2.846 11.542 -3.155 1.00 98.31 527 LEU A CA 1
ATOM 4014 C C . LEU A 1 527 ? 2.604 11.422 -1.649 1.00 98.31 527 LEU A C 1
ATOM 4016 O O . LEU A 1 527 ? 3.542 11.336 -0.855 1.00 98.31 527 LEU A O 1
ATOM 4020 N N . LEU A 1 528 ? 1.331 11.346 -1.262 1.00 98.31 528 LEU A N 1
ATOM 4021 C CA . LEU A 1 528 ? 0.916 10.875 0.055 1.00 98.31 528 LEU A CA 1
ATOM 4022 C C . LEU A 1 528 ? 0.884 9.354 -0.007 1.00 98.31 528 LEU A C 1
ATOM 4024 O O . LEU A 1 528 ? -0.114 8.761 -0.411 1.00 98.31 528 LEU A O 1
ATOM 4028 N N . PHE A 1 529 ? 1.995 8.707 0.321 1.00 98.38 529 PHE A N 1
ATOM 4029 C CA . PHE A 1 529 ? 2.077 7.257 0.338 1.00 98.38 529 PHE A CA 1
ATOM 4030 C C . PHE A 1 529 ? 1.369 6.712 1.579 1.00 98.38 529 PHE A C 1
ATOM 4032 O O . PHE A 1 529 ? 1.709 7.052 2.710 1.00 98.38 529 PHE A O 1
ATOM 4039 N N . LEU A 1 530 ? 0.391 5.839 1.353 1.00 98.50 530 LEU A N 1
ATOM 4040 C CA . LEU A 1 530 ? -0.331 5.108 2.388 1.00 98.50 530 LEU A CA 1
ATOM 4041 C C . LEU A 1 530 ? -0.169 3.618 2.104 1.00 98.50 530 LEU A C 1
ATOM 4043 O O . LEU A 1 530 ? -0.415 3.187 0.972 1.00 98.50 530 LEU A O 1
ATOM 4047 N N . SER A 1 531 ? 0.215 2.826 3.103 1.00 98.44 531 SER A N 1
ATOM 4048 C CA . SER A 1 531 ? 0.232 1.368 2.961 1.00 98.44 531 SER A CA 1
ATOM 4049 C C . SER A 1 531 ? -0.211 0.618 4.208 1.00 98.44 531 SER A C 1
ATOM 4051 O O . SER A 1 531 ? 0.016 1.077 5.329 1.00 98.44 531 SER A O 1
ATOM 4053 N N . TYR A 1 532 ? -0.868 -0.521 3.982 1.00 98.75 532 TYR A N 1
ATOM 4054 C CA . TYR A 1 532 ? -1.438 -1.375 5.021 1.00 98.75 532 TYR A CA 1
ATOM 4055 C C . TYR A 1 532 ? -0.758 -2.745 5.051 1.00 98.75 532 TYR A C 1
ATOM 4057 O O . TYR A 1 532 ? -0.581 -3.384 4.004 1.00 98.75 532 TYR A O 1
ATOM 4065 N N . GLN A 1 533 ? -0.395 -3.161 6.264 1.00 98.31 533 GLN A N 1
ATOM 4066 C CA . GLN A 1 533 ? 0.370 -4.364 6.579 1.00 98.31 533 GLN A CA 1
ATOM 4067 C C . GLN A 1 533 ? 0.185 -4.772 8.047 1.00 98.31 533 GLN A C 1
ATOM 4069 O O . GLN A 1 533 ? -0.114 -3.930 8.895 1.00 98.31 533 GLN A O 1
ATOM 4074 N N . VAL A 1 534 ? 0.449 -6.040 8.372 1.00 97.00 534 VAL A N 1
ATOM 4075 C CA . VAL A 1 534 ? 0.475 -6.516 9.770 1.00 97.00 534 VAL A CA 1
ATOM 4076 C C . VAL A 1 534 ? 1.846 -6.407 10.438 1.00 97.00 534 VAL A C 1
ATOM 4078 O O . VAL A 1 534 ? 1.921 -6.493 11.657 1.00 97.00 534 VAL A O 1
ATOM 4081 N N . SER A 1 535 ? 2.928 -6.223 9.677 1.00 97.12 535 SER A N 1
ATOM 4082 C CA . SER A 1 535 ? 4.266 -5.946 10.210 1.00 97.12 535 SER A CA 1
ATOM 4083 C C . SER A 1 535 ? 4.966 -4.901 9.352 1.00 97.12 535 SER A C 1
ATOM 4085 O O . SER A 1 535 ? 5.222 -5.103 8.165 1.00 97.12 535 SER A O 1
ATOM 4087 N N . ILE A 1 536 ? 5.292 -3.768 9.967 1.00 98.00 536 ILE A N 1
ATOM 4088 C CA . ILE A 1 536 ? 6.005 -2.670 9.308 1.00 98.00 536 ILE A CA 1
ATOM 4089 C C . ILE A 1 536 ? 7.430 -3.113 8.964 1.00 98.00 536 ILE A C 1
ATOM 4091 O O . ILE A 1 536 ? 7.899 -2.870 7.854 1.00 98.00 536 ILE A O 1
ATOM 4095 N N . GLU A 1 537 ? 8.063 -3.833 9.886 1.00 96.50 537 GLU A N 1
ATOM 4096 C CA . GLU A 1 537 ? 9.422 -4.358 9.802 1.00 96.50 537 GLU A CA 1
ATOM 4097 C C . GLU A 1 537 ? 9.550 -5.338 8.644 1.00 96.50 537 GLU A C 1
ATOM 4099 O O . GLU A 1 537 ? 10.427 -5.180 7.803 1.00 96.50 537 GLU A O 1
ATOM 4104 N N . ARG A 1 538 ? 8.655 -6.336 8.570 1.00 95.69 538 ARG A N 1
ATOM 4105 C CA . ARG A 1 538 ? 8.699 -7.381 7.540 1.00 95.69 538 ARG A CA 1
ATOM 4106 C C . ARG A 1 538 ? 8.280 -6.861 6.171 1.00 95.69 538 ARG A C 1
ATOM 4108 O O . ARG A 1 538 ? 8.683 -7.447 5.175 1.00 95.69 538 ARG A O 1
ATOM 4115 N N . GLN A 1 539 ? 7.464 -5.813 6.090 1.00 97.56 539 GLN A N 1
ATOM 4116 C CA . GLN A 1 539 ? 6.862 -5.388 4.824 1.00 97.56 539 GLN A CA 1
ATOM 4117 C C . GLN A 1 539 ? 7.448 -4.051 4.364 1.00 97.56 539 GLN A C 1
ATOM 4119 O O . GLN A 1 539 ? 8.351 -4.043 3.531 1.00 97.56 539 GLN A O 1
ATOM 4124 N N . PHE A 1 540 ? 6.987 -2.923 4.901 1.00 97.94 540 PHE A N 1
ATOM 4125 C CA . PHE A 1 540 ? 7.411 -1.603 4.426 1.00 97.94 540 PHE A CA 1
ATOM 4126 C C . PHE A 1 540 ? 8.918 -1.349 4.607 1.00 97.94 540 PHE A C 1
ATOM 4128 O O . PHE A 1 540 ? 9.606 -1.015 3.639 1.00 97.94 540 PHE A O 1
ATOM 4135 N N . GLU A 1 541 ? 9.446 -1.534 5.819 1.00 97.38 541 GLU A N 1
ATOM 4136 C CA . GLU A 1 541 ? 10.860 -1.272 6.110 1.00 97.38 541 GLU A CA 1
ATOM 4137 C C . GLU A 1 541 ? 11.773 -2.274 5.417 1.00 97.38 541 GLU A C 1
ATOM 4139 O O . GLU A 1 541 ? 12.778 -1.870 4.836 1.00 97.38 541 GLU A O 1
ATOM 4144 N N . PHE A 1 542 ? 11.406 -3.559 5.402 1.00 96.81 542 PHE A N 1
ATOM 4145 C CA . PHE A 1 542 ? 12.168 -4.576 4.685 1.00 96.81 542 PHE A CA 1
ATOM 4146 C C . PHE A 1 542 ? 12.279 -4.259 3.195 1.00 96.81 542 PHE A C 1
ATOM 4148 O O . PHE A 1 542 ? 13.384 -4.239 2.662 1.00 96.81 542 PHE A O 1
ATOM 4155 N N . VAL A 1 543 ? 11.165 -3.963 2.516 1.00 97.19 543 VAL A N 1
ATOM 4156 C CA . VAL A 1 543 ? 11.196 -3.630 1.084 1.00 97.19 543 VAL A CA 1
ATOM 4157 C C . VAL A 1 543 ? 12.062 -2.392 0.855 1.00 97.19 543 VAL A C 1
ATOM 4159 O O . VAL A 1 543 ? 12.950 -2.413 0.005 1.00 97.19 543 VAL A O 1
ATOM 4162 N N . LEU A 1 544 ? 11.873 -1.329 1.640 1.00 95.81 544 LEU A N 1
ATOM 4163 C CA . LEU A 1 544 ? 12.645 -0.098 1.485 1.00 95.81 544 LEU A CA 1
ATOM 4164 C C . LEU A 1 544 ? 14.150 -0.317 1.722 1.00 95.81 544 LEU A C 1
ATOM 4166 O O . LEU A 1 544 ? 14.976 0.113 0.918 1.00 95.81 544 LEU A O 1
ATOM 4170 N N . GLN A 1 545 ? 14.521 -0.977 2.817 1.00 94.25 545 GLN A N 1
ATOM 4171 C CA . GLN A 1 545 ? 15.913 -1.103 3.251 1.00 94.25 545 GLN A CA 1
ATOM 4172 C C . GLN A 1 545 ? 16.642 -2.262 2.569 1.00 94.25 545 GLN A C 1
ATOM 4174 O O . GLN A 1 545 ? 17.757 -2.089 2.083 1.00 94.25 545 GLN A O 1
ATOM 4179 N N . GLN A 1 546 ? 16.022 -3.439 2.527 1.00 94.44 546 GLN A N 1
ATOM 4180 C CA . GLN A 1 546 ? 16.661 -4.672 2.069 1.00 94.44 546 GLN A CA 1
ATOM 4181 C C . GLN A 1 546 ? 16.530 -4.880 0.563 1.00 94.44 546 GLN A C 1
ATOM 4183 O O . GLN A 1 546 ? 17.360 -5.590 -0.009 1.00 94.44 546 GLN A O 1
ATOM 4188 N N . TRP A 1 547 ? 15.526 -4.278 -0.091 1.00 96.00 547 TRP A N 1
ATOM 4189 C CA . TRP A 1 547 ? 15.346 -4.400 -1.542 1.00 96.00 547 TRP A CA 1
ATOM 4190 C C . TRP A 1 547 ? 15.696 -3.119 -2.292 1.00 96.00 547 TRP A C 1
ATOM 4192 O O . TRP A 1 547 ? 16.622 -3.126 -3.105 1.00 96.00 547 TRP A O 1
ATOM 4202 N N . LEU A 1 548 ? 14.999 -2.012 -2.018 1.00 96.62 548 LEU A N 1
ATOM 4203 C CA . LEU A 1 548 ? 15.155 -0.786 -2.808 1.00 96.62 548 LEU A CA 1
ATOM 4204 C C . LEU A 1 548 ? 16.558 -0.180 -2.644 1.00 96.62 548 LEU A C 1
ATOM 4206 O O . LEU A 1 548 ? 17.219 0.143 -3.631 1.00 96.62 548 LEU A O 1
ATOM 4210 N N . ARG A 1 549 ? 17.055 -0.095 -1.406 1.00 95.81 549 ARG A N 1
ATOM 4211 C CA . ARG A 1 549 ? 18.376 0.480 -1.084 1.00 95.81 549 ARG A CA 1
ATOM 4212 C C . ARG A 1 549 ? 19.552 -0.489 -1.239 1.00 95.81 549 ARG A C 1
ATOM 4214 O O . ARG A 1 549 ? 20.698 -0.069 -1.123 1.00 95.81 549 ARG A O 1
ATOM 4221 N N . ASN A 1 550 ? 19.305 -1.774 -1.492 1.00 95.06 550 ASN A N 1
ATOM 4222 C CA . ASN A 1 550 ? 20.367 -2.775 -1.586 1.00 95.06 550 ASN A CA 1
ATOM 4223 C C . ASN A 1 550 ? 20.982 -2.792 -2.998 1.00 95.06 550 ASN A C 1
ATOM 4225 O O . ASN A 1 550 ? 20.287 -3.190 -3.932 1.00 95.06 550 ASN A O 1
ATOM 4229 N N . PRO A 1 551 ? 22.264 -2.424 -3.188 1.00 95.31 551 PRO A N 1
ATOM 4230 C CA . PRO A 1 551 ? 22.897 -2.379 -4.509 1.00 95.31 551 PRO A CA 1
ATOM 4231 C C . PRO A 1 551 ? 23.240 -3.762 -5.091 1.00 95.31 551 PRO A C 1
ATOM 4233 O O . PRO A 1 551 ? 23.765 -3.836 -6.199 1.00 95.31 551 PRO A O 1
ATOM 4236 N N . SER A 1 552 ? 23.005 -4.839 -4.336 1.00 94.00 552 SER A N 1
ATOM 4237 C CA . SER A 1 552 ? 23.419 -6.209 -4.654 1.00 94.00 552 SER A CA 1
ATOM 4238 C C . SER A 1 552 ? 22.333 -7.231 -4.287 1.00 94.00 552 SER A C 1
ATOM 4240 O O . SER A 1 552 ? 22.629 -8.265 -3.687 1.00 94.00 552 SER A O 1
ATOM 4242 N N . LEU A 1 553 ? 21.063 -6.932 -4.582 1.00 92.50 553 LEU A N 1
ATOM 4243 C CA . LEU A 1 553 ? 19.936 -7.773 -4.171 1.00 92.50 553 LEU A CA 1
ATOM 4244 C C . LEU A 1 553 ? 19.860 -9.082 -4.973 1.00 92.50 553 LEU A C 1
ATOM 4246 O O . LEU A 1 553 ? 19.731 -10.151 -4.372 1.00 92.50 553 LEU A O 1
ATOM 4250 N N . ARG A 1 554 ? 19.930 -9.028 -6.311 1.00 90.00 554 ARG A N 1
ATOM 4251 C CA . ARG A 1 554 ? 19.957 -10.235 -7.161 1.00 90.00 554 ARG A CA 1
ATOM 4252 C C . ARG A 1 554 ? 21.363 -10.613 -7.566 1.00 90.00 554 ARG A C 1
ATOM 4254 O O . ARG A 1 554 ? 21.752 -11.765 -7.380 1.00 90.00 554 ARG A O 1
ATOM 4261 N N . VAL A 1 555 ? 22.109 -9.655 -8.103 1.00 89.31 555 VAL A N 1
ATOM 4262 C CA . VAL A 1 555 ? 23.514 -9.828 -8.474 1.00 89.31 555 VAL A CA 1
ATOM 4263 C C . VAL A 1 555 ? 24.369 -8.715 -7.868 1.00 89.31 555 VAL A C 1
ATOM 4265 O O . VAL A 1 555 ? 23.885 -7.592 -7.706 1.00 89.31 555 VAL A O 1
ATOM 4268 N N . PRO A 1 556 ? 25.640 -8.993 -7.521 1.00 90.38 556 PRO A N 1
ATOM 4269 C CA . PRO A 1 556 ? 26.530 -7.975 -6.980 1.00 90.38 556 PRO A CA 1
ATOM 4270 C C . PRO A 1 556 ? 26.630 -6.744 -7.887 1.00 90.38 556 PRO A C 1
ATOM 4272 O O . PRO A 1 556 ? 26.950 -6.864 -9.069 1.00 90.38 556 PRO A O 1
ATOM 4275 N N . GLY A 1 557 ? 26.385 -5.564 -7.316 1.00 89.44 557 GLY A N 1
ATOM 4276 C CA . GLY A 1 557 ? 26.552 -4.285 -8.003 1.00 89.44 557 GLY A CA 1
ATOM 4277 C C . GLY A 1 557 ? 25.495 -3.965 -9.060 1.00 89.44 557 GLY A C 1
ATOM 4278 O O . GLY A 1 557 ? 25.741 -3.099 -9.891 1.00 89.44 557 GLY A O 1
ATOM 4279 N N . GLU A 1 558 ? 24.327 -4.615 -9.060 1.00 90.81 558 GLU A N 1
ATOM 4280 C CA . GLU A 1 558 ? 23.214 -4.263 -9.961 1.00 90.81 558 GLU A CA 1
ATOM 4281 C C . GLU A 1 558 ? 22.684 -2.831 -9.787 1.00 90.81 558 GLU A C 1
ATOM 4283 O O . GLU A 1 558 ? 22.038 -2.292 -10.691 1.00 90.81 558 GLU A O 1
ATOM 4288 N N . GLY A 1 559 ? 22.997 -2.213 -8.648 1.00 94.94 559 GLY A N 1
ATOM 4289 C CA . GLY A 1 559 ? 22.647 -0.838 -8.323 1.00 94.94 559 GLY A CA 1
ATOM 4290 C C . GLY A 1 559 ? 21.393 -0.729 -7.464 1.00 94.94 559 GLY A C 1
ATOM 4291 O O . GLY A 1 559 ? 20.779 -1.737 -7.123 1.00 94.94 559 GLY A O 1
ATOM 4292 N N . VAL A 1 560 ? 21.038 0.485 -7.050 1.00 96.62 560 VAL A N 1
ATOM 4293 C CA . VAL A 1 560 ? 19.896 0.784 -6.167 1.00 96.62 560 VAL A CA 1
ATOM 4294 C C . VAL A 1 560 ? 18.630 1.114 -6.962 1.00 96.62 560 VAL A C 1
ATOM 4296 O O . VAL A 1 560 ? 18.663 1.286 -8.177 1.00 96.62 560 VAL A O 1
ATOM 4299 N N . ASP A 1 561 ? 17.494 1.163 -6.271 1.00 97.56 561 ASP A N 1
ATOM 4300 C CA . ASP A 1 561 ? 16.234 1.664 -6.819 1.00 97.56 561 ASP A CA 1
ATOM 4301 C C . ASP A 1 561 ? 16.341 3.160 -7.215 1.00 97.56 561 ASP A C 1
ATOM 4303 O O . ASP A 1 561 ? 16.745 3.973 -6.376 1.00 97.56 561 ASP A O 1
ATOM 4307 N N . PRO A 1 562 ? 15.941 3.543 -8.445 1.00 96.38 562 PRO A N 1
ATOM 4308 C CA . PRO A 1 562 ? 16.062 4.913 -8.949 1.00 96.38 562 PRO A CA 1
ATOM 4309 C C . PRO A 1 562 ? 15.211 5.982 -8.263 1.00 96.38 562 PRO A C 1
ATOM 4311 O O . PRO A 1 562 ? 15.501 7.165 -8.409 1.00 96.38 562 PRO A O 1
ATOM 4314 N N . LEU A 1 563 ? 14.139 5.600 -7.568 1.00 95.88 563 LEU A N 1
ATOM 4315 C CA . LEU A 1 563 ? 13.181 6.538 -6.983 1.00 95.88 563 LEU A CA 1
ATOM 4316 C C . LEU A 1 563 ? 13.371 6.688 -5.472 1.00 95.88 563 LEU A C 1
ATOM 4318 O O . LEU A 1 563 ? 13.282 7.794 -4.952 1.00 95.88 563 LEU A O 1
ATOM 4322 N N . LEU A 1 564 ? 13.612 5.585 -4.761 1.00 95.69 564 LEU A N 1
ATOM 4323 C CA . LEU A 1 564 ? 13.632 5.518 -3.292 1.00 95.69 564 LEU A CA 1
ATOM 4324 C C . LEU A 1 564 ? 14.902 4.859 -2.725 1.00 95.69 564 LEU A C 1
ATOM 4326 O O . LEU A 1 564 ? 15.053 4.756 -1.502 1.00 95.69 564 LEU A O 1
ATOM 4330 N N . GLY A 1 565 ? 15.800 4.376 -3.590 1.00 94.81 565 GLY A N 1
ATOM 4331 C CA . GLY A 1 565 ? 17.017 3.664 -3.199 1.00 94.81 565 GLY A CA 1
ATOM 4332 C C . GLY A 1 565 ? 18.197 4.573 -2.851 1.00 94.81 565 GLY A C 1
ATOM 4333 O O . GLY A 1 565 ? 19.060 4.165 -2.075 1.00 94.81 565 GLY A O 1
ATOM 4334 N N . VAL A 1 566 ? 18.225 5.800 -3.378 1.00 94.69 566 VAL A N 1
ATOM 4335 C CA . VAL A 1 566 ? 19.306 6.764 -3.131 1.00 94.69 566 VAL A CA 1
ATOM 4336 C C . VAL A 1 566 ? 19.141 7.415 -1.757 1.00 94.69 566 VAL A C 1
ATOM 4338 O O . VAL A 1 566 ? 18.113 8.023 -1.458 1.00 94.69 566 VAL A O 1
ATOM 4341 N N . VAL A 1 567 ? 20.176 7.314 -0.921 1.00 91.50 567 VAL A N 1
ATOM 4342 C CA . VAL A 1 567 ? 20.235 7.917 0.421 1.00 91.50 567 VAL A CA 1
ATOM 4343 C C . VAL A 1 567 ? 21.565 8.649 0.634 1.00 91.50 567 VAL A C 1
ATOM 4345 O O . VAL A 1 567 ? 22.552 8.302 -0.020 1.00 91.50 567 VAL A O 1
ATOM 4348 N N . PRO A 1 568 ? 21.638 9.639 1.546 1.00 89.06 568 PRO A N 1
ATOM 4349 C CA . PRO A 1 568 ? 22.883 10.355 1.822 1.00 89.06 568 PRO A CA 1
ATOM 4350 C C . PRO A 1 568 ? 24.038 9.409 2.184 1.00 89.06 568 PRO A C 1
ATOM 4352 O O . PRO A 1 568 ? 23.906 8.572 3.074 1.00 89.06 568 PRO A O 1
ATOM 4355 N N . GLY A 1 569 ? 25.171 9.542 1.487 1.00 88.38 569 GLY A N 1
ATOM 4356 C CA . GLY A 1 569 ? 26.360 8.703 1.692 1.00 88.38 569 GLY A CA 1
ATOM 4357 C C . GLY A 1 569 ? 26.240 7.256 1.192 1.00 88.38 569 GLY A C 1
ATOM 4358 O O . GLY A 1 569 ? 27.173 6.479 1.386 1.00 88.38 569 GLY A O 1
ATOM 4359 N N . GLY A 1 570 ? 25.116 6.885 0.569 1.00 91.56 570 GLY A N 1
ATOM 4360 C CA . GLY A 1 570 ? 24.896 5.570 -0.030 1.00 91.56 570 GLY A CA 1
ATOM 4361 C C . GLY A 1 570 ? 25.245 5.508 -1.525 1.00 91.56 570 GLY A C 1
ATOM 4362 O O . GLY A 1 570 ? 25.637 6.514 -2.117 1.00 91.56 570 GLY A O 1
ATOM 4363 N N . PRO A 1 571 ? 25.091 4.329 -2.156 1.00 93.94 571 PRO A N 1
ATOM 4364 C CA . PRO A 1 571 ? 25.247 4.171 -3.599 1.00 93.94 571 PRO A CA 1
ATOM 4365 C C . PRO A 1 571 ? 24.193 4.967 -4.381 1.00 93.94 571 PRO A C 1
ATOM 4367 O O . PRO A 1 571 ? 23.039 5.062 -3.960 1.00 93.94 571 PRO A O 1
ATOM 4370 N N . THR A 1 572 ? 24.580 5.471 -5.551 1.00 95.88 572 THR A N 1
ATOM 4371 C CA . THR A 1 572 ? 23.717 6.249 -6.457 1.00 95.88 572 THR A CA 1
ATOM 4372 C C . THR A 1 572 ? 23.552 5.593 -7.822 1.00 95.88 572 THR A C 1
ATOM 4374 O O . THR A 1 572 ? 22.939 6.172 -8.707 1.00 95.88 572 THR A O 1
ATOM 4377 N N . THR A 1 573 ? 24.101 4.402 -8.038 1.00 96.19 573 THR A N 1
ATOM 4378 C CA . THR A 1 573 ? 24.185 3.826 -9.380 1.00 96.19 573 THR A CA 1
ATOM 4379 C C . THR A 1 573 ? 23.077 2.818 -9.642 1.00 96.19 573 THR A C 1
ATOM 4381 O O . THR A 1 573 ? 22.647 2.094 -8.743 1.00 96.19 573 THR A O 1
ATOM 4384 N N . VAL A 1 574 ? 22.636 2.746 -10.897 1.00 95.38 574 VAL A N 1
ATOM 4385 C CA . VAL A 1 574 ? 21.767 1.693 -11.435 1.00 95.38 574 VAL A CA 1
ATOM 4386 C C . VAL A 1 574 ? 22.322 1.200 -12.767 1.00 95.38 574 VAL A C 1
ATOM 4388 O O . VAL A 1 574 ? 22.868 1.978 -13.548 1.00 95.38 574 VAL A O 1
ATOM 4391 N N . ARG A 1 575 ? 22.215 -0.104 -13.040 1.00 94.69 575 ARG A N 1
ATOM 4392 C CA . ARG A 1 575 ? 22.718 -0.697 -14.287 1.00 94.69 575 ARG A CA 1
ATOM 4393 C C . ARG A 1 575 ? 21.594 -0.925 -15.288 1.00 94.69 575 ARG A C 1
ATOM 4395 O O . ARG A 1 575 ? 20.611 -1.591 -14.973 1.00 94.69 575 ARG A O 1
ATOM 4402 N N . ILE A 1 576 ? 21.777 -0.429 -16.509 1.00 92.19 576 ILE A N 1
ATOM 4403 C CA . ILE A 1 576 ? 20.864 -0.644 -17.636 1.00 92.19 576 ILE A CA 1
ATOM 4404 C C . ILE A 1 576 ? 21.536 -1.591 -18.637 1.00 92.19 576 ILE A C 1
ATOM 4406 O O . ILE A 1 576 ? 22.648 -1.304 -19.082 1.00 92.19 576 ILE A O 1
ATOM 4410 N N . PRO A 1 577 ? 20.915 -2.730 -18.985 1.00 86.94 577 PRO A N 1
ATOM 4411 C CA . PRO A 1 577 ? 21.489 -3.691 -19.920 1.00 86.94 577 PRO A CA 1
ATOM 4412 C C . PRO A 1 577 ? 21.643 -3.087 -21.321 1.00 86.94 577 PRO A C 1
ATOM 4414 O O . PRO A 1 577 ? 20.822 -2.289 -21.776 1.00 86.94 577 PRO A O 1
ATOM 4417 N N . VAL A 1 578 ? 22.671 -3.533 -22.033 1.00 85.12 578 VAL A N 1
ATOM 4418 C CA . VAL A 1 578 ? 22.843 -3.272 -23.461 1.00 85.12 578 VAL A CA 1
ATOM 4419 C C . VAL A 1 578 ? 22.215 -4.424 -24.255 1.00 85.12 578 VAL A C 1
ATOM 4421 O O . VAL A 1 578 ? 22.182 -5.566 -23.794 1.00 85.12 578 VAL A O 1
ATOM 4424 N N . ARG A 1 579 ? 21.680 -4.139 -25.452 1.00 68.88 579 ARG A N 1
ATOM 4425 C CA . ARG A 1 579 ? 20.932 -5.112 -26.278 1.00 68.88 579 ARG A CA 1
ATOM 4426 C C . ARG A 1 579 ? 21.729 -6.368 -26.666 1.00 68.88 579 ARG A C 1
ATOM 4428 O O . ARG A 1 579 ? 21.112 -7.382 -26.979 1.00 68.88 579 ARG A O 1
ATOM 4435 N N . ASP A 1 580 ? 23.061 -6.322 -26.639 1.00 68.94 580 ASP A N 1
ATOM 4436 C CA . ASP A 1 580 ? 23.934 -7.472 -26.921 1.00 68.94 580 ASP A CA 1
ATOM 4437 C C . ASP A 1 580 ? 23.917 -8.552 -25.817 1.00 68.94 580 ASP A C 1
ATOM 4439 O O . ASP A 1 580 ? 24.440 -9.649 -26.011 1.00 68.94 580 ASP A O 1
ATOM 4443 N N . GLY A 1 581 ? 23.293 -8.258 -24.670 1.00 63.41 581 GLY A N 1
ATOM 4444 C CA . GLY A 1 581 ? 23.090 -9.183 -23.558 1.00 63.41 581 GLY A CA 1
ATOM 4445 C C . GLY A 1 581 ? 24.328 -9.459 -22.702 1.00 63.41 581 GLY A C 1
ATOM 4446 O O . GLY A 1 581 ? 24.212 -10.158 -21.696 1.00 63.41 581 GLY A O 1
ATOM 4447 N N . GLY A 1 582 ? 25.497 -8.925 -23.073 1.00 68.44 582 GLY A N 1
ATOM 4448 C CA . GLY A 1 582 ? 26.777 -9.193 -22.406 1.00 68.44 582 GLY A CA 1
ATOM 4449 C C . GLY A 1 582 ? 27.279 -8.054 -21.518 1.00 68.44 582 GLY A C 1
ATOM 4450 O O . GLY A 1 582 ? 28.188 -8.261 -20.711 1.00 68.44 582 GLY A O 1
ATOM 4451 N N . ARG A 1 583 ? 26.703 -6.854 -21.648 1.00 84.50 583 ARG A N 1
ATOM 4452 C CA . ARG A 1 583 ? 27.169 -5.634 -20.978 1.00 84.50 583 ARG A CA 1
ATOM 4453 C C . ARG A 1 583 ? 26.006 -4.824 -20.405 1.00 84.50 583 ARG A C 1
ATOM 4455 O O . ARG A 1 583 ? 24.864 -4.950 -20.835 1.00 84.50 583 ARG A O 1
ATOM 4462 N N . ALA A 1 584 ? 26.303 -3.978 -19.423 1.00 88.44 584 ALA A N 1
ATOM 4463 C CA . ALA A 1 584 ? 25.363 -3.000 -18.884 1.00 88.44 584 ALA A CA 1
ATOM 4464 C C . ALA A 1 584 ? 26.064 -1.653 -18.690 1.00 88.44 584 ALA A C 1
ATOM 4466 O O . ALA A 1 584 ? 27.237 -1.619 -18.308 1.00 88.44 584 ALA A O 1
ATOM 4467 N N . VAL A 1 585 ? 25.331 -0.575 -18.943 1.00 92.56 585 VAL A N 1
ATOM 4468 C CA . VAL A 1 585 ? 25.752 0.807 -18.721 1.00 92.56 585 VAL A CA 1
ATOM 4469 C C . VAL A 1 585 ? 25.401 1.192 -17.295 1.00 92.56 585 VAL A C 1
ATOM 4471 O O . VAL A 1 585 ? 24.295 0.926 -16.824 1.00 92.56 585 VAL A O 1
ATOM 4474 N N . GLU A 1 586 ? 26.352 1.806 -16.607 1.00 94.69 586 GLU A N 1
ATOM 4475 C CA . GLU A 1 586 ? 26.114 2.394 -15.297 1.00 94.69 586 GLU A CA 1
ATOM 4476 C C . GLU A 1 586 ? 25.521 3.793 -15.462 1.00 94.69 586 GLU A C 1
ATOM 4478 O O . GLU A 1 586 ? 26.053 4.625 -16.201 1.00 94.69 586 GLU A O 1
ATOM 4483 N N . VAL A 1 587 ? 24.404 4.030 -14.784 1.00 96.00 587 VAL A N 1
ATOM 4484 C CA . VAL A 1 587 ? 23.748 5.330 -14.697 1.00 96.00 587 VAL A CA 1
ATOM 4485 C C . VAL A 1 587 ? 23.895 5.815 -13.264 1.00 96.00 587 VAL A C 1
ATOM 4487 O O . VAL A 1 587 ? 23.394 5.171 -12.343 1.00 96.00 587 VAL A O 1
ATOM 4490 N N . ASP A 1 588 ? 24.600 6.928 -13.083 1.00 96.31 588 ASP A N 1
ATOM 4491 C CA . ASP A 1 588 ? 24.644 7.641 -11.809 1.00 96.31 588 ASP A CA 1
ATOM 4492 C C . ASP A 1 588 ? 23.369 8.473 -11.674 1.00 96.31 588 ASP A C 1
ATOM 4494 O O . ASP A 1 588 ? 23.085 9.320 -12.517 1.00 96.31 588 ASP A O 1
ATOM 4498 N N . LEU A 1 589 ? 22.583 8.197 -10.639 1.00 95.94 589 LEU A N 1
ATOM 4499 C CA . LEU A 1 589 ? 21.328 8.883 -10.359 1.00 95.94 589 LEU A CA 1
ATOM 4500 C C . LEU A 1 589 ? 21.557 10.287 -9.784 1.00 95.94 589 LEU A C 1
ATOM 4502 O O . LEU A 1 589 ? 20.604 11.043 -9.674 1.00 95.94 589 LEU A O 1
ATOM 4506 N N . GLU A 1 590 ? 22.790 10.656 -9.421 1.00 93.38 590 GLU A N 1
ATOM 4507 C CA . GLU A 1 590 ? 23.183 11.963 -8.864 1.00 93.38 590 GLU A CA 1
ATOM 4508 C C . GLU A 1 590 ? 22.611 12.248 -7.452 1.00 93.38 590 GLU A C 1
ATOM 4510 O O . GLU A 1 590 ? 23.331 12.700 -6.560 1.00 93.38 590 GLU A O 1
ATOM 4515 N N . ARG A 1 591 ? 21.313 12.007 -7.228 1.00 93.62 591 ARG A N 1
ATOM 4516 C CA . ARG A 1 591 ? 20.529 12.332 -6.025 1.00 93.62 591 ARG A CA 1
ATOM 4517 C C . ARG A 1 591 ? 19.188 11.584 -6.027 1.00 93.62 591 ARG A C 1
ATOM 4519 O O . ARG A 1 591 ? 18.828 10.929 -6.995 1.00 93.62 591 ARG A O 1
ATOM 4526 N N . SER A 1 592 ? 18.418 11.716 -4.945 1.00 93.56 592 SER A N 1
ATOM 4527 C CA . SER A 1 592 ? 16.994 11.357 -4.964 1.00 93.56 592 SER A CA 1
ATOM 4528 C C . SER A 1 592 ? 16.148 12.513 -5.516 1.00 93.56 592 SER A C 1
ATOM 4530 O O . SER A 1 592 ? 16.416 13.685 -5.225 1.00 93.56 592 SER A O 1
ATOM 4532 N N . TRP A 1 593 ? 15.093 12.179 -6.261 1.00 96.19 593 TRP A N 1
ATOM 4533 C CA . TRP A 1 593 ? 14.030 13.114 -6.660 1.00 96.19 593 TRP A CA 1
ATOM 4534 C C . TRP A 1 593 ? 12.744 12.933 -5.855 1.00 96.19 593 TRP A C 1
ATOM 4536 O O . TRP A 1 593 ? 11.838 13.751 -5.982 1.00 96.19 593 TRP A O 1
ATOM 4546 N N . ALA A 1 594 ? 12.656 11.886 -5.030 1.00 95.31 594 ALA A N 1
ATOM 4547 C CA . ALA A 1 594 ? 11.566 11.670 -4.089 1.00 95.31 594 ALA A CA 1
ATOM 4548 C C . ALA A 1 594 ? 12.100 11.792 -2.656 1.00 95.31 594 ALA A C 1
ATOM 4550 O O . ALA A 1 594 ? 12.811 10.922 -2.148 1.00 95.31 594 ALA A O 1
ATOM 4551 N N . GLU A 1 595 ? 11.768 12.894 -1.997 1.00 94.06 595 GLU A N 1
ATOM 4552 C CA . GLU A 1 595 ? 12.271 13.230 -0.669 1.00 94.06 595 GLU A CA 1
ATOM 4553 C C . GLU A 1 595 ? 11.200 13.002 0.393 1.00 94.06 595 GLU A C 1
ATOM 4555 O O . GLU A 1 595 ? 10.075 13.488 0.273 1.00 94.06 595 GLU A O 1
ATOM 4560 N N . LEU A 1 596 ? 11.545 12.270 1.453 1.00 94.94 596 LEU A N 1
ATOM 4561 C CA . LEU A 1 596 ? 10.654 12.073 2.590 1.00 94.94 596 LEU A CA 1
ATOM 4562 C C . LEU A 1 596 ? 10.603 13.353 3.433 1.00 94.94 596 LEU A C 1
ATOM 4564 O O . LEU A 1 596 ? 11.588 13.729 4.063 1.00 94.94 596 LEU A O 1
ATOM 4568 N N . THR A 1 597 ? 9.437 13.993 3.453 1.00 94.62 597 THR A N 1
ATOM 4569 C CA . THR A 1 597 ? 9.195 15.288 4.122 1.00 94.62 597 THR A CA 1
ATOM 4570 C C . THR A 1 597 ? 8.258 15.178 5.319 1.00 94.62 597 THR A C 1
ATOM 4572 O O . THR A 1 597 ? 7.875 16.184 5.906 1.00 94.62 597 THR A O 1
ATOM 4575 N N . GLY A 1 598 ? 7.834 13.969 5.669 1.00 95.25 598 GLY A N 1
ATOM 4576 C CA . GLY A 1 598 ? 6.937 13.731 6.787 1.00 95.25 598 GLY A CA 1
ATOM 4577 C C . GLY A 1 598 ? 6.343 12.339 6.754 1.00 95.25 598 GLY A C 1
ATOM 4578 O O . GLY A 1 598 ? 6.383 11.659 5.728 1.00 95.25 598 GLY A O 1
ATOM 4579 N N . GLY A 1 599 ? 5.764 11.918 7.868 1.00 96.00 599 GLY A N 1
ATOM 4580 C CA . GLY A 1 599 ? 5.109 10.624 7.951 1.00 96.00 599 GLY A CA 1
ATOM 4581 C C . GLY A 1 599 ? 5.000 10.080 9.363 1.00 96.00 599 GLY A C 1
ATOM 4582 O O . GLY A 1 599 ? 5.337 10.736 10.343 1.00 96.00 599 GLY A O 1
ATOM 4583 N N . GLY A 1 600 ? 4.509 8.856 9.474 1.00 97.38 600 GLY A N 1
ATOM 4584 C CA . GLY A 1 600 ? 4.365 8.167 10.743 1.00 97.38 600 GLY A CA 1
ATOM 4585 C C . GLY A 1 600 ? 3.856 6.746 10.569 1.00 97.38 600 GLY A C 1
ATOM 4586 O O . GLY A 1 600 ? 3.393 6.342 9.497 1.00 97.38 600 GLY A O 1
ATOM 4587 N N . TYR A 1 601 ? 3.941 5.998 11.661 1.00 98.50 601 TYR A N 1
ATOM 4588 C CA . TYR A 1 601 ? 3.379 4.664 11.778 1.00 98.50 601 TYR A CA 1
ATOM 4589 C C . TYR A 1 601 ? 2.175 4.718 12.705 1.00 98.50 601 TYR A C 1
ATOM 4591 O O . TYR A 1 601 ? 2.251 5.259 13.808 1.00 98.50 601 TYR A O 1
ATOM 4599 N N . PHE A 1 602 ? 1.064 4.166 12.238 1.00 98.81 602 PHE A N 1
ATOM 4600 C CA . PHE A 1 602 ? -0.226 4.229 12.905 1.00 98.81 602 PHE A CA 1
ATOM 4601 C C . PHE A 1 602 ? -0.847 2.837 12.957 1.00 98.81 602 PHE A C 1
ATOM 4603 O O . PHE A 1 602 ? -0.531 1.970 12.145 1.00 98.81 602 PHE A O 1
ATOM 4610 N N . PHE A 1 603 ? -1.770 2.629 13.882 1.00 98.69 603 PHE A N 1
ATOM 4611 C CA . PHE A 1 603 ? -2.622 1.454 13.934 1.00 98.69 603 PHE A CA 1
ATOM 4612 C C . PHE A 1 603 ? -4.044 1.834 13.543 1.00 98.69 603 PHE A C 1
ATOM 4614 O O . PHE A 1 603 ? -4.598 2.810 14.043 1.00 98.69 603 PHE A O 1
ATOM 4621 N N . VAL A 1 604 ? -4.641 1.050 12.662 1.00 98.81 604 VAL A N 1
ATOM 4622 C CA . VAL A 1 604 ? -6.021 1.190 12.210 1.00 98.81 604 VAL A CA 1
ATOM 4623 C C . VAL A 1 604 ? -6.820 0.114 12.940 1.00 98.81 604 VAL A C 1
ATOM 4625 O O . VAL A 1 604 ? -6.713 -1.058 12.572 1.00 98.81 604 VAL A O 1
ATOM 4628 N N . PRO A 1 605 ? -7.560 0.469 14.003 1.00 98.31 605 PRO A N 1
ATOM 4629 C CA . PRO A 1 605 ? -8.355 -0.488 14.763 1.00 98.31 605 PRO A CA 1
ATOM 4630 C C . PRO A 1 605 ? -9.558 -0.987 13.954 1.00 98.31 605 PRO A C 1
ATOM 4632 O O . PRO A 1 605 ? -9.995 -0.336 13.002 1.00 98.31 605 PRO A O 1
ATOM 4635 N N . SER A 1 606 ? -10.115 -2.125 14.360 1.00 98.06 606 SER A N 1
ATOM 4636 C CA . SER A 1 606 ? -11.437 -2.566 13.912 1.00 98.06 606 SER A CA 1
ATOM 4637 C C . SER A 1 606 ? -12.563 -1.696 14.480 1.00 98.06 606 SER A C 1
ATOM 4639 O O . SER A 1 606 ? -12.337 -0.884 15.382 1.00 98.06 606 SER A O 1
ATOM 4641 N N . VAL A 1 607 ? -13.785 -1.872 13.976 1.00 98.00 607 VAL A N 1
ATOM 4642 C CA . VAL A 1 607 ? -14.976 -1.179 14.500 1.00 98.00 607 VAL A CA 1
ATOM 4643 C C . VAL A 1 607 ? -15.197 -1.508 15.980 1.00 98.00 607 VAL A C 1
ATOM 4645 O O . VAL A 1 607 ? -15.275 -0.594 16.803 1.00 98.00 607 VAL A O 1
ATOM 4648 N N . SER A 1 608 ? -15.169 -2.789 16.365 1.00 96.12 608 SER A N 1
ATOM 4649 C CA . SER A 1 608 ? -15.264 -3.181 17.780 1.00 96.12 608 SER A CA 1
ATOM 4650 C C . SER A 1 608 ? -14.114 -2.628 18.625 1.00 96.12 608 SER A C 1
ATOM 4652 O O . SER A 1 608 ? -14.311 -2.220 19.770 1.00 96.12 608 SER A O 1
ATOM 4654 N N . ALA A 1 609 ? -12.905 -2.547 18.067 1.00 97.12 609 ALA A N 1
ATOM 4655 C CA . ALA A 1 609 ? -11.775 -1.945 18.764 1.00 97.12 609 ALA A CA 1
ATOM 4656 C C . ALA A 1 609 ? -11.950 -0.435 18.986 1.00 97.12 609 ALA A C 1
ATOM 4658 O O . ALA A 1 609 ? -11.517 0.072 20.016 1.00 97.12 609 ALA A O 1
ATOM 4659 N N . LEU A 1 610 ? -12.619 0.296 18.088 1.00 98.12 610 LEU A N 1
ATOM 4660 C CA . LEU A 1 610 ? -12.974 1.700 18.334 1.00 98.12 610 LEU A CA 1
ATOM 4661 C C . LEU A 1 610 ? -13.921 1.838 19.538 1.00 98.12 610 LEU A C 1
ATOM 4663 O O . LEU A 1 610 ? -13.728 2.742 20.354 1.00 98.12 610 LEU A O 1
ATOM 4667 N N . HIS A 1 611 ? -14.890 0.929 19.705 1.00 95.94 611 HIS A N 1
ATOM 4668 C CA . HIS A 1 611 ? -15.728 0.890 20.910 1.00 95.94 611 HIS A CA 1
ATOM 4669 C C . HIS A 1 611 ? -14.907 0.588 22.174 1.00 95.94 611 HIS A C 1
ATOM 4671 O O . HIS A 1 611 ? -15.027 1.321 23.159 1.00 95.94 611 HIS A O 1
ATOM 4677 N N . TYR A 1 612 ? -13.993 -0.385 22.115 1.00 95.19 612 TYR A N 1
ATOM 4678 C CA . TYR A 1 612 ? -13.078 -0.684 23.222 1.00 95.19 612 TYR A CA 1
ATOM 4679 C C . TYR A 1 612 ? -12.221 0.534 23.609 1.00 95.19 612 TYR A C 1
ATOM 4681 O O . TYR A 1 612 ? -12.158 0.917 24.778 1.00 95.19 612 TYR A O 1
ATOM 4689 N N . LEU A 1 613 ? -11.613 1.215 22.629 1.00 95.00 613 LEU A N 1
ATOM 4690 C CA . LEU A 1 613 ? -10.821 2.432 22.853 1.00 95.00 613 LEU A CA 1
ATOM 4691 C C . LEU A 1 613 ? -11.678 3.579 23.414 1.00 95.00 613 LEU A C 1
ATOM 4693 O O . LEU A 1 613 ? -11.182 4.423 24.162 1.00 95.00 613 LEU A O 1
ATOM 4697 N N . ALA A 1 614 ? -12.976 3.608 23.123 1.00 92.38 614 ALA A N 1
ATOM 4698 C CA . ALA A 1 614 ? -13.912 4.539 23.741 1.00 92.38 614 ALA A CA 1
ATOM 4699 C C . ALA A 1 614 ? -14.287 4.183 25.196 1.00 92.38 614 ALA A C 1
ATOM 4701 O O . ALA A 1 614 ? -14.890 5.018 25.875 1.00 92.38 614 ALA A O 1
ATOM 4702 N N . GLY A 1 615 ? -13.902 3.002 25.691 1.00 86.44 615 GLY A N 1
ATOM 4703 C CA . GLY A 1 615 ? -14.259 2.486 27.015 1.00 86.44 615 GLY A CA 1
ATOM 4704 C C . GLY A 1 615 ? -15.665 1.883 27.076 1.00 86.44 615 GLY A C 1
ATOM 4705 O O . GLY A 1 615 ? -16.320 2.010 28.112 1.00 86.44 615 GLY A O 1
ATOM 4706 N N . ARG A 1 616 ? -16.147 1.312 25.965 1.00 72.06 616 ARG A N 1
ATOM 4707 C CA . ARG A 1 616 ? -17.457 0.658 25.844 1.00 72.06 616 ARG A CA 1
ATOM 4708 C C . ARG A 1 616 ? -17.340 -0.844 25.664 1.00 72.06 616 ARG A C 1
ATOM 4710 O O . ARG A 1 616 ? -16.345 -1.278 25.041 1.00 72.06 616 ARG A O 1
#

=== Feature glossary ===
The record interleaves many kinds of information about one protein. Here is each kind framed as the question it answers.

Q: What does the local fold look like, residue by residue?
A: The Foldseek 3Di string encodes local tertiary geometry as a 20-letter alphabet — one character per residue — derived from the relative positions of nearby Cα atoms. Unlike the amino-acid sequence, 3Di is a direct function of the 3D structure, so two proteins with the same fold have similar 3Di strings even at low sequence identity.

Q: Which residues are in helices, strands, or loops?
A: The SS8 string is DSSP's per-residue secondary-structure call. α-helix (H) means an i→i+4 H-bond ladder; β-strand (E) means the residue participates in a β-sheet; 3₁₀ (G) and π (I) are tighter and wider helices; T/S are turns/bends; '-' is loop.

Q: How big and how compact is the whole molecule?
A: Radius of gyration (Rg) is the root-mean-square distance of Cα atoms from their centroid — a single number for overall size and compactness. A globular domain of N residues has Rg ≈ 2.2·N^0.38 Å; an extended or disordered chain has a much larger Rg. The Cα contact count is the number of residue pairs whose Cα atoms are within 8 Å and are more than four positions apart in sequence — a standard proxy for tertiary packing density. The bounding box is the smallest axis-aligned box enclosing all Cα atoms.

Q: Where is each backbone atom in 3D?
A: Structure coordinates are given as an mmCIF _atom_site loop: one row per atom with element, residue name, chain id, sequence number, and x/y/z position in Å. Only the four main-chain atoms per residue are included here; side chains are omitted to keep the record compact.

Q: What is the amino-acid chain?
A: Primary structure: the covalent order of the twenty standard amino acids along the backbone. Two proteins with the same sequence will (almost always) fold to the same structure; two with 30% identity often share a fold but not the details.

Q: What if only a Cα trace is available?
A: Three-state secondary structure (P-SEA) collapses the eight DSSP classes into helix (a), strand (b), and coil (c). P-SEA assigns these from Cα geometry alone — distances and angles — without requiring backbone oxygens, so it works on any Cα trace.

Q: What family and function is it annotated with?
A: Database cross-references. InterPro integrates a dozen domain/family signature databases into unified entries with residue-range hits. GO terms attach function/process/location labels with evidence codes. CATH codes position the fold in a four-level structural taxonomy. Organism is the NCBI-taxonomy species name.

Q: How confident is the AlphaFold model at each residue?
A: pLDDT is the predicted lDDT-Cα score: AlphaFold's confidence that the local environment of each residue (all inter-atomic distances within 15 Å) is correctly placed. It is a per-residue number between 0 and 100, with higher meaning more reliable.

Q: How mobile is each atom in the crystal?
A: B-factor (Debye–Waller factor) reflects atomic displacement in the crystal lattice. It is an experimental observable (units Å²), not a prediction; low values mean the atom is pinned down, high values mean it moves or is heterogeneous across the crystal.

Q: Which residues are buried vs exposed?
A: SASA measures how much of the protein is reachable by solvent. It is computed by rolling a water-sized probe over the atomic surface and summing the exposed area (Å²). Per-residue SASA distinguishes core (buried, low SASA) from surface (exposed, high SASA) residues; total SASA is a whole-molecule size measure.

Q: What do the diagnostic plots show?
A: Plot images: a contact map (which residues are close in 3D, as an N×N binary image), a Ramachandran scatter (backbone torsion angles, revealing secondary-structure composition at a glance), and — for AlphaFold structures — a PAE heatmap (pairwise prediction confidence).

Q: What known structures does this most resemble?
A: The Foldseek neighbor list gives the closest experimentally determined structures in the PDB, ranked by structural alignment. TM-score near 1 means near-identical fold; near 0.3 means only rough topology match. This is how one finds what a novel AlphaFold prediction most resembles in the solved-structure universe.

Q: Are the domains correctly placed relative to each other?
A: Predicted aligned error is AlphaFold's pairwise confidence. Unlike pLDDT (per-residue), PAE is per-residue-pair and captures whether two parts of the structure are correctly placed relative to each other. Units are ångströms of expected positional error.

Q: What do the rendered images show?
A: Structure images are PyMOL renders from six orthogonal camera directions. Cartoon representation draws helices as coils and strands as arrows; sticks shows the backbone as bonds; surface shows the solvent-excluded envelope. Rainbow coloring maps sequence position to hue (blue→red, N→C); chain coloring assigns a distinct color per polypeptide.

Q: What are the backbone torsion angles?
A: φ (phi) and ψ (psi) are the two rotatable backbone dihedrals per residue: φ is the C(i-1)–N–Cα–C torsion, ψ is the N–Cα–C–N(i+1) torsion, both in degrees on (−180°, 180°]. α-helical residues cluster near (−60°, −45°); β-strand residues near (−120°, +130°). A Ramachandran plot is simply a scatter of (φ, ψ) for every residue.